Protein AF-A0A972SBQ4-F1 (afdb_monomer)

Sequence (505 aa):
QDQVALWAFDEEMRVVADFQTPGEVASRISGIQAQSNKGTCLYDALYKAAETLRGHTQAPRQAIFLFTDGMDERQQGGPCSTMTLDDVLSLAASPQKNIPVFAVTLGSRVDQAGLERLAQRTGGRVFQAKSPEDLASRFQDLIGALHAQWQLRFRAVTTFGPHTLLLRYRDATGDIQALKEFALPPLPYYPQVKGLPEDGKVTFPLEMEVELLGGSGVPDVGRVLLLSQGKVVAQADTPPYRLEWNPESPPDGPLDLEIRVEDAEGNVQGQTTFTVQTAQTEASENAGASGSTRRQGDNAASNPASRFSFRSGKWWGIGLGVLLLVLLIGGVVMWTRRQPTSSASSSLDMTMDVFGGSDATVDGFLAAGSLPQASLEVVRSDDPTYTGRTFTITKPRVTLGRKADNDFPFPGDRAVSRQHAEIVFENDTFYLQEQYSIKGGERIGPKYGTFLNGQRVHGRLPLSDGDTIQLGPRLLLRFHGPDRLASEDFTGLFSHDDATGDHTM

Radius of gyration: 38.1 Å; Cα contacts (8 Å, |Δi|>4): 818; chains: 1; bounding box: 153×70×97 Å

pLDDT: mean 73.77, std 22.87, range [23.23, 97.81]

Solvent-accessible surface area (backbone atoms only — not comparable to full-atom values): 31264 Å² total; per-residue (Å²): 132,76,69,39,63,40,73,49,72,32,75,56,73,43,82,75,35,68,78,34,47,59,74,69,44,56,74,51,56,83,72,67,72,87,70,83,94,56,26,30,17,50,37,41,43,50,34,52,50,44,53,52,52,66,72,47,71,88,54,94,75,61,70,46,81,46,77,46,56,58,36,55,26,30,78,90,58,58,71,44,34,90,48,44,72,67,57,35,42,60,60,22,46,26,93,92,54,63,37,21,32,32,34,41,37,40,55,80,58,47,55,59,69,62,48,41,53,49,7,46,61,23,68,30,46,67,37,79,15,79,45,80,84,41,40,67,57,43,51,49,53,52,53,52,56,69,73,66,70,82,87,84,81,83,85,87,88,73,74,47,44,82,42,74,48,76,49,77,48,75,56,100,90,45,79,47,76,48,61,46,77,49,69,42,71,55,39,55,30,43,60,39,83,38,77,70,54,93,86,36,56,52,64,81,66,40,61,36,38,47,48,76,42,81,36,46,75,50,77,68,74,35,33,39,34,36,24,47,90,88,38,80,65,28,60,25,62,54,86,82,28,50,33,61,40,70,67,98,69,74,74,74,44,80,44,61,35,35,43,40,31,21,27,81,88,64,50,80,45,25,59,42,74,52,72,38,34,33,68,81,80,80,78,84,86,76,88,83,87,84,83,86,83,89,85,91,86,87,89,85,88,84,86,84,88,78,89,90,84,88,81,90,85,86,90,88,86,88,89,78,72,75,71,63,58,58,60,63,61,63,67,69,76,78,76,82,86,85,88,85,92,85,91,79,88,82,83,83,80,76,86,77,81,92,76,89,80,84,91,78,94,72,89,87,78,82,77,82,67,83,73,71,73,30,33,37,34,26,75,32,47,75,31,75,88,48,43,77,40,71,47,75,56,86,56,59,63,41,35,32,15,21,33,80,90,28,79,48,53,40,67,62,31,78,64,35,28,57,61,25,31,34,42,38,56,54,94,96,38,44,26,43,30,71,32,65,47,79,58,96,88,42,82,44,60,32,88,60,40,45,24,50,74,85,40,73,66,72,65,73,43,78,62,46,48,71,39,39,40,28,45,23,94,61,34,30,31,33,35,42,41,69,71,68,76,72,78,70,84,87,82,79,87,83,87,84,85,80,88,81,88,80,89,84,135

Mean predicted aligned error: 21.73 Å

Structure (mmCIF, N/CA/C/O backbone):
data_AF-A0A972SBQ4-F1
#
_entry.id   AF-A0A972SBQ4-F1
#
loop_
_atom_site.group_PDB
_atom_site.id
_atom_site.type_symbol
_atom_site.label_atom_id
_atom_site.label_alt_id
_atom_site.label_comp_id
_atom_site.label_asym_id
_atom_site.label_entity_id
_atom_site.label_seq_id
_atom_site.pdbx_PDB_ins_code
_atom_site.Cartn_x
_atom_site.Cartn_y
_atom_site.Cartn_z
_atom_site.occupancy
_atom_site.B_iso_or_equiv
_atom_site.auth_seq_id
_atom_site.auth_comp_id
_atom_site.auth_asym_id
_atom_site.auth_atom_id
_atom_site.pdbx_PDB_model_num
ATOM 1 N N . GLN A 1 1 ? -9.605 -28.214 13.849 1.00 73.00 1 GLN A N 1
ATOM 2 C CA . GLN A 1 1 ? -10.483 -27.841 14.976 1.00 73.00 1 GLN A CA 1
ATOM 3 C C . GLN A 1 1 ? -9.967 -26.530 15.526 1.00 73.00 1 GLN A C 1
ATOM 5 O O . GLN A 1 1 ? -8.755 -26.336 15.495 1.00 73.00 1 GLN A O 1
ATOM 10 N N . ASP A 1 2 ? -10.859 -25.649 15.965 1.00 83.62 2 ASP A N 1
ATOM 11 C CA . ASP A 1 2 ? -10.461 -24.359 16.528 1.00 83.62 2 ASP A CA 1
ATOM 12 C C . ASP A 1 2 ? -9.770 -24.564 17.877 1.00 83.62 2 ASP A C 1
ATOM 14 O O . ASP A 1 2 ? -10.121 -25.471 18.636 1.00 83.62 2 ASP A O 1
ATOM 18 N N . GLN A 1 3 ? -8.775 -23.727 18.158 1.00 91.56 3 GLN A N 1
ATOM 19 C CA . GLN A 1 3 ? -8.059 -23.709 19.428 1.00 91.56 3 GLN A CA 1
ATOM 20 C C . GLN A 1 3 ? -8.169 -22.321 20.043 1.00 91.56 3 GLN A C 1
ATOM 22 O O . GLN A 1 3 ? -8.100 -21.316 19.334 1.00 91.56 3 GLN A O 1
ATOM 27 N N . VAL A 1 4 ? -8.315 -22.271 21.361 1.00 93.12 4 VAL A N 1
ATOM 28 C CA . VAL A 1 4 ? -8.443 -21.032 22.126 1.00 93.12 4 VAL A CA 1
ATOM 29 C C . VAL A 1 4 ? -7.422 -21.059 23.251 1.00 93.12 4 VAL A C 1
ATOM 31 O O . VAL A 1 4 ? -7.258 -22.079 23.911 1.00 93.12 4 VAL A O 1
ATOM 34 N N . ALA A 1 5 ? -6.748 -19.936 23.459 1.00 94.69 5 ALA A N 1
ATOM 35 C CA . ALA A 1 5 ? -5.996 -19.653 24.671 1.00 94.69 5 ALA A CA 1
ATOM 36 C C . ALA A 1 5 ? -6.711 -18.525 25.423 1.00 94.69 5 ALA A C 1
ATOM 38 O O . ALA A 1 5 ? -7.383 -17.689 24.813 1.00 94.69 5 ALA A O 1
ATOM 39 N N . LEU A 1 6 ? -6.593 -18.522 26.748 1.00 95.75 6 LEU A N 1
ATOM 40 C CA . LEU A 1 6 ? -7.251 -17.557 27.619 1.00 95.75 6 LEU A CA 1
ATOM 41 C C . LEU A 1 6 ? -6.224 -16.920 28.540 1.00 95.75 6 LEU A C 1
ATOM 43 O O . LEU A 1 6 ? -5.517 -17.605 29.284 1.00 95.75 6 LEU A O 1
ATOM 47 N N . TRP A 1 7 ? -6.197 -15.595 28.522 1.00 95.69 7 TRP A N 1
ATOM 48 C CA . TRP A 1 7 ? -5.326 -14.791 29.359 1.00 95.69 7 TRP A CA 1
ATOM 49 C C . TRP A 1 7 ? -6.155 -13.812 30.175 1.00 95.69 7 TRP A C 1
ATOM 51 O O . TRP A 1 7 ? -7.106 -13.220 29.672 1.00 95.69 7 TRP A O 1
ATOM 61 N N . ALA A 1 8 ? -5.773 -13.653 31.435 1.00 95.25 8 ALA A N 1
ATOM 62 C CA . ALA A 1 8 ? -6.257 -12.587 32.296 1.00 95.25 8 ALA A CA 1
ATOM 63 C C . ALA A 1 8 ? -5.121 -11.582 32.468 1.00 95.25 8 ALA A C 1
ATOM 65 O O . ALA A 1 8 ? -3.957 -11.983 32.546 1.00 95.25 8 ALA A O 1
ATOM 66 N N . PHE A 1 9 ? -5.438 -10.296 32.524 1.00 94.88 9 PHE A N 1
ATOM 67 C CA . PHE A 1 9 ? -4.423 -9.267 32.684 1.00 94.88 9 PHE A CA 1
ATOM 68 C C . PHE A 1 9 ? -4.865 -8.193 33.670 1.00 94.88 9 PHE A C 1
ATOM 70 O O . PHE A 1 9 ? -6.055 -7.951 33.861 1.00 94.88 9 PHE A O 1
ATOM 77 N N . ASP A 1 10 ? -3.865 -7.602 34.305 1.00 94.19 10 ASP A N 1
ATOM 78 C CA . ASP A 1 10 ? -3.951 -6.409 35.137 1.00 94.19 10 ASP A CA 1
ATOM 79 C C . ASP A 1 10 ? -2.705 -5.556 34.836 1.00 94.19 10 ASP A C 1
ATOM 81 O O . ASP A 1 10 ? -2.556 -5.100 33.706 1.00 94.19 10 ASP A O 1
ATOM 85 N N . GLU A 1 11 ? -1.766 -5.417 35.769 1.00 94.06 11 GLU A N 1
ATOM 86 C CA . GLU A 1 11 ? -0.414 -4.903 35.507 1.00 94.06 11 GLU A CA 1
ATOM 87 C C . GLU A 1 11 ? 0.473 -5.963 34.834 1.00 94.06 11 GLU A C 1
ATOM 89 O O . GLU A 1 11 ? 1.476 -5.636 34.205 1.00 94.06 11 GLU A O 1
ATOM 94 N N . GLU A 1 12 ? 0.093 -7.240 34.937 1.00 91.56 12 GLU A N 1
ATOM 95 C CA . GLU A 1 12 ? 0.766 -8.354 34.276 1.00 91.56 12 GLU A CA 1
ATOM 96 C C . GLU A 1 12 ? -0.233 -9.256 33.541 1.00 91.56 12 GLU A C 1
ATOM 98 O O . GLU A 1 12 ? -1.369 -9.457 33.973 1.00 91.56 12 GLU A O 1
ATOM 103 N N . MET A 1 13 ? 0.207 -9.865 32.437 1.00 93.88 13 MET A N 1
ATOM 104 C CA . MET A 1 13 ? -0.576 -10.856 31.693 1.00 93.88 13 MET A CA 1
ATOM 105 C C . MET A 1 13 ? -0.290 -12.273 32.203 1.00 93.88 13 MET A C 1
ATOM 107 O O . MET A 1 13 ? 0.842 -12.764 32.119 1.00 93.88 13 MET A O 1
ATOM 111 N N . ARG A 1 14 ? -1.339 -12.952 32.670 1.00 94.19 14 ARG A N 1
ATOM 112 C CA . ARG A 1 14 ? -1.314 -14.302 33.243 1.00 94.19 14 ARG A CA 1
ATOM 113 C C . ARG A 1 14 ? -2.057 -15.285 32.339 1.00 94.19 14 ARG A C 1
ATOM 115 O O . ARG A 1 14 ? -3.165 -15.018 31.878 1.00 94.19 14 ARG A O 1
ATOM 122 N N . VAL A 1 15 ? -1.456 -16.450 32.105 1.00 94.44 15 VAL A N 1
ATOM 123 C CA . VAL A 1 15 ? -2.077 -17.537 31.333 1.00 94.44 15 VAL A CA 1
ATOM 124 C C . VAL A 1 15 ? -3.097 -18.260 32.211 1.00 94.44 15 VAL A C 1
ATOM 126 O O . VAL A 1 15 ? -2.736 -18.839 33.232 1.00 94.44 15 VAL A O 1
ATOM 129 N N . VAL A 1 16 ? -4.369 -18.232 31.810 1.00 94.69 16 VAL A N 1
ATOM 130 C CA . VAL A 1 16 ? -5.457 -18.994 32.451 1.00 94.69 16 VAL A CA 1
ATOM 131 C C . VAL A 1 16 ? -5.595 -20.367 31.786 1.00 94.69 16 VAL A C 1
ATOM 133 O O . VAL A 1 16 ? -5.785 -21.386 32.459 1.00 94.69 16 VAL A O 1
ATOM 136 N N . ALA A 1 17 ? -5.469 -20.395 30.458 1.00 94.25 17 ALA A N 1
ATOM 137 C CA . ALA A 1 17 ? -5.439 -21.599 29.641 1.00 94.25 17 ALA A CA 1
ATOM 138 C C . ALA A 1 17 ? -4.532 -21.384 28.424 1.00 94.25 17 ALA A C 1
ATOM 140 O O . ALA A 1 17 ? -4.595 -20.331 27.790 1.00 94.25 17 ALA A O 1
ATOM 141 N N . ASP A 1 18 ? -3.714 -22.382 28.096 1.00 93.25 18 ASP A N 1
ATOM 142 C CA . ASP A 1 18 ? -2.986 -22.420 26.824 1.00 93.25 18 ASP A CA 1
ATOM 143 C C . ASP A 1 18 ? -3.919 -22.880 25.683 1.00 93.25 18 ASP A C 1
ATOM 145 O O . ASP A 1 18 ? -5.079 -23.209 25.941 1.00 93.25 18 ASP A O 1
ATOM 149 N N . PHE A 1 19 ? -3.434 -22.913 24.439 1.00 92.25 19 PHE A N 1
ATOM 150 C CA . PHE A 1 19 ? -4.210 -23.318 23.264 1.00 92.25 19 PHE A CA 1
ATOM 151 C C . PHE A 1 19 ? -4.805 -24.723 23.417 1.00 92.25 19 PHE A C 1
ATOM 153 O O . PHE A 1 19 ? -4.134 -25.741 23.242 1.00 92.25 19 PHE A O 1
ATOM 160 N N . GLN A 1 20 ? -6.101 -24.761 23.704 1.00 92.19 20 GLN A N 1
ATOM 161 C CA . GLN A 1 20 ? -6.895 -25.962 23.947 1.00 92.19 20 GLN A CA 1
ATOM 162 C C . GLN A 1 20 ? -8.213 -25.892 23.176 1.00 92.19 20 GLN A C 1
ATOM 164 O O . GLN A 1 20 ? -8.492 -24.918 22.470 1.00 92.19 20 GLN A O 1
ATOM 169 N N . THR A 1 21 ? -9.033 -26.938 23.271 1.00 90.94 21 THR A N 1
ATOM 170 C CA . THR A 1 21 ? -10.363 -26.902 22.657 1.00 90.94 21 THR A CA 1
ATOM 171 C C . THR A 1 21 ? -11.261 -25.883 23.381 1.00 90.94 21 THR A C 1
ATOM 173 O O . THR A 1 21 ? -11.129 -25.703 24.595 1.00 90.94 21 THR A O 1
ATOM 176 N N . PRO A 1 22 ? -12.216 -25.225 22.692 1.00 88.81 22 PRO A N 1
ATOM 177 C CA . PRO A 1 22 ? -13.088 -24.231 23.324 1.00 88.81 22 PRO A CA 1
ATOM 178 C C . PRO A 1 22 ? -13.823 -24.747 24.572 1.00 88.81 22 PRO A C 1
ATOM 180 O O . PRO A 1 22 ? -13.993 -24.003 25.534 1.00 88.81 22 PRO A O 1
ATOM 183 N N . GLY A 1 23 ? -14.216 -26.027 24.584 1.00 88.75 23 GLY A N 1
ATOM 184 C CA . GLY A 1 23 ? -14.892 -26.649 25.725 1.00 88.75 23 GLY A CA 1
ATOM 185 C C . GLY A 1 23 ? -14.022 -26.735 26.985 1.00 88.75 23 GLY A C 1
ATOM 186 O O . GLY A 1 23 ? -14.514 -26.473 28.079 1.00 88.75 23 GLY A O 1
ATOM 187 N N . GLU A 1 24 ? -12.729 -27.039 26.839 1.00 89.38 24 GLU A N 1
ATOM 188 C CA . GLU A 1 24 ? -11.772 -27.114 27.958 1.00 89.38 24 GLU A CA 1
ATOM 189 C C . GLU A 1 24 ? -11.434 -25.730 28.526 1.00 89.38 24 GLU A C 1
ATOM 191 O O . GLU A 1 24 ? -11.233 -25.565 29.733 1.00 89.38 24 GLU A O 1
ATOM 196 N N . VAL A 1 25 ? -11.389 -24.714 27.663 1.00 91.56 25 VAL A N 1
ATOM 197 C CA . VAL A 1 25 ? -11.141 -23.329 28.079 1.00 91.56 25 VAL A CA 1
ATOM 198 C C . VAL A 1 25 ? -12.366 -22.740 28.777 1.00 91.56 25 VAL A C 1
ATOM 200 O O . VAL A 1 25 ? -12.220 -22.058 29.792 1.00 91.56 25 VAL A O 1
ATOM 203 N N . ALA A 1 26 ? -13.576 -23.040 28.292 1.00 89.44 26 ALA A N 1
ATOM 204 C CA . ALA A 1 26 ? -14.822 -22.518 28.852 1.00 89.44 26 ALA A CA 1
ATOM 205 C C . ALA A 1 26 ? -14.983 -22.844 30.346 1.00 89.44 26 ALA A C 1
ATOM 207 O O . ALA A 1 26 ? -15.388 -21.978 31.122 1.00 89.44 26 ALA A O 1
ATOM 208 N N . SER A 1 27 ? -14.582 -24.044 30.785 1.00 87.75 27 SER A N 1
ATOM 209 C CA . SER A 1 27 ? -14.646 -24.428 32.203 1.00 87.75 27 SER A CA 1
ATOM 210 C C . SER A 1 27 ? -13.687 -23.648 33.111 1.00 87.75 27 SER A C 1
ATOM 212 O O . SER A 1 27 ? -13.804 -23.728 34.330 1.00 87.75 27 SER A O 1
ATOM 214 N N . ARG A 1 28 ? -12.724 -22.904 32.548 1.00 89.06 28 ARG A N 1
ATOM 215 C CA . ARG A 1 28 ? -11.745 -22.103 33.304 1.00 89.06 28 ARG A CA 1
ATOM 216 C C . ARG A 1 28 ? -12.163 -20.641 33.467 1.00 89.06 28 ARG A C 1
ATOM 218 O O . ARG A 1 28 ? -11.622 -19.963 34.337 1.00 89.06 28 ARG A O 1
ATOM 225 N N . ILE A 1 29 ? -13.140 -20.165 32.688 1.00 87.75 29 ILE A N 1
ATOM 226 C CA . ILE A 1 29 ? -13.602 -18.765 32.715 1.00 87.75 29 ILE A CA 1
ATOM 227 C C . ILE A 1 29 ? -14.158 -18.392 34.095 1.00 87.75 29 ILE A C 1
ATOM 229 O O . ILE A 1 29 ? -13.837 -17.329 34.619 1.00 87.75 29 ILE A O 1
ATOM 233 N N . SER A 1 30 ? -14.925 -19.283 34.731 1.00 84.62 30 SER A N 1
ATOM 234 C CA . SER A 1 30 ? -15.517 -19.042 36.057 1.00 84.62 30 SER A CA 1
ATOM 235 C C . SER A 1 30 ? -14.490 -18.875 37.183 1.00 84.62 30 SER A C 1
ATOM 237 O O . SER A 1 30 ? -14.847 -18.430 38.270 1.00 84.62 30 SER A O 1
ATOM 239 N N . GLY A 1 31 ? -13.228 -19.254 36.951 1.00 85.19 31 GLY A N 1
ATOM 240 C CA . GLY A 1 31 ? -12.131 -19.079 37.902 1.00 85.19 31 GLY A CA 1
ATOM 241 C C . GLY A 1 31 ? -11.431 -17.721 37.810 1.00 85.19 31 GLY A C 1
ATOM 242 O O . GLY A 1 31 ? -10.558 -17.443 38.631 1.00 85.19 31 GLY A O 1
ATOM 243 N N . ILE A 1 32 ? -11.773 -16.879 36.828 1.00 88.19 32 ILE A N 1
ATOM 244 C CA . ILE A 1 32 ? -11.158 -15.559 36.664 1.00 88.19 32 ILE A CA 1
ATOM 245 C C . ILE A 1 32 ? -11.732 -14.606 37.711 1.00 88.19 32 ILE A C 1
ATOM 247 O O . ILE A 1 32 ? -12.941 -14.410 37.803 1.00 88.19 32 ILE A O 1
ATOM 251 N N . GLN A 1 33 ? -10.844 -13.992 38.489 1.00 86.50 33 GLN A N 1
ATOM 252 C CA . GLN A 1 33 ? -11.197 -12.998 39.496 1.00 86.50 33 GLN A CA 1
ATOM 253 C C . GLN A 1 33 ? -10.442 -11.700 39.227 1.00 86.50 33 GLN A C 1
ATOM 255 O O . GLN A 1 33 ? -9.225 -11.711 39.014 1.00 86.50 33 GLN A O 1
ATOM 260 N N . ALA A 1 34 ? -11.174 -10.587 39.255 1.00 84.81 34 ALA A N 1
ATOM 261 C CA . ALA A 1 34 ? -10.586 -9.258 39.204 1.00 84.81 34 ALA A CA 1
ATOM 262 C C . ALA A 1 34 ? -9.782 -9.002 40.486 1.00 84.81 34 ALA A C 1
ATOM 264 O O . ALA A 1 34 ? -10.261 -9.262 41.592 1.00 84.81 34 ALA A O 1
ATOM 265 N N . GLN A 1 35 ? -8.562 -8.488 40.341 1.00 85.12 35 GLN A N 1
ATOM 266 C CA . GLN A 1 35 ? -7.766 -8.059 41.485 1.00 85.12 35 GLN A CA 1
ATOM 267 C C . GLN A 1 35 ? -8.092 -6.606 41.820 1.00 85.12 35 GLN A C 1
ATOM 269 O O . GLN A 1 35 ? -7.998 -5.723 40.969 1.00 85.12 35 GLN A O 1
ATOM 274 N N . SER A 1 36 ? -8.467 -6.344 43.071 1.00 82.69 36 SER A N 1
ATOM 275 C CA . SER A 1 36 ? -8.690 -4.977 43.538 1.00 82.69 36 SER A CA 1
ATOM 276 C C . SER A 1 36 ? -7.375 -4.193 43.586 1.00 82.69 36 SER A C 1
ATOM 278 O O . SER A 1 36 ? -6.333 -4.743 43.936 1.00 82.69 36 SER A O 1
ATOM 280 N N . ASN A 1 37 ? -7.443 -2.889 43.307 1.00 84.00 37 ASN A N 1
ATOM 281 C CA . ASN A 1 37 ? -6.316 -1.952 43.397 1.00 84.00 37 ASN A CA 1
ATOM 282 C C . ASN A 1 37 ? -5.127 -2.281 42.475 1.00 84.00 37 ASN A C 1
ATOM 284 O O . ASN A 1 37 ? -3.978 -2.028 42.838 1.00 84.00 37 ASN A O 1
ATOM 288 N N . LYS A 1 38 ? -5.394 -2.815 41.281 1.00 90.31 38 LYS A N 1
ATOM 289 C CA . LYS A 1 38 ? -4.396 -3.001 40.219 1.00 90.31 38 LYS A CA 1
ATOM 290 C C . LYS A 1 38 ? -4.661 -2.085 39.026 1.00 90.31 38 LYS A C 1
ATOM 292 O O . LYS A 1 38 ? -5.803 -1.675 38.816 1.00 90.31 38 LYS A O 1
ATOM 297 N N . GLY A 1 39 ? -3.595 -1.699 38.323 1.00 92.00 39 GLY A N 1
ATOM 298 C CA . GLY A 1 39 ? -3.677 -1.001 37.039 1.00 92.00 39 GLY A CA 1
ATOM 299 C C . GLY A 1 39 ? -4.082 -1.913 35.877 1.00 92.00 39 GLY A C 1
ATOM 300 O O . GLY A 1 39 ? -4.290 -3.113 36.053 1.00 92.00 39 GLY A O 1
ATOM 301 N N . THR A 1 40 ? -4.150 -1.320 34.689 1.00 94.12 40 THR A N 1
ATOM 302 C CA . THR A 1 40 ? -4.546 -1.969 33.437 1.00 94.12 40 THR A CA 1
ATOM 303 C C . THR A 1 40 ? -3.445 -1.760 32.400 1.00 94.12 40 THR A C 1
ATOM 305 O O . THR A 1 40 ? -3.393 -0.725 31.746 1.00 94.12 40 THR A O 1
ATOM 308 N N . CYS A 1 41 ? -2.549 -2.733 32.248 1.00 96.00 41 CYS A N 1
ATOM 309 C CA . CYS A 1 41 ? -1.473 -2.746 31.253 1.00 96.00 41 CYS A CA 1
ATOM 310 C C . CYS A 1 41 ? -1.990 -3.380 29.952 1.00 96.00 41 CYS A C 1
ATOM 312 O O . CYS A 1 41 ? -1.659 -4.508 29.578 1.00 96.00 41 CYS A O 1
ATOM 314 N N . LEU A 1 42 ? -2.882 -2.639 29.296 1.00 96.44 42 LEU A N 1
ATOM 315 C CA . LEU A 1 42 ? -3.645 -3.043 28.123 1.00 96.44 42 LEU A CA 1
ATOM 316 C C . LEU A 1 42 ? -2.749 -3.323 26.911 1.00 96.44 42 LEU A C 1
ATOM 318 O O . LEU A 1 42 ? -2.885 -4.366 26.266 1.00 96.44 42 LEU A O 1
ATOM 322 N N . TYR A 1 43 ? -1.842 -2.399 26.588 1.00 97.19 43 TYR A N 1
ATOM 323 C CA . TYR A 1 43 ? -0.990 -2.516 25.403 1.00 97.19 43 TYR A CA 1
ATOM 324 C C . TYR A 1 43 ? 0.095 -3.586 25.567 1.00 97.19 43 TYR A C 1
ATOM 326 O O . TYR A 1 43 ? 0.359 -4.314 24.610 1.00 97.19 43 TYR A O 1
ATOM 334 N N . ASP A 1 44 ? 0.640 -3.778 26.772 1.00 97.75 44 ASP A N 1
ATOM 335 C CA . ASP A 1 44 ? 1.561 -4.886 27.065 1.00 97.75 44 ASP A CA 1
ATOM 336 C C . ASP A 1 44 ? 0.867 -6.249 26.893 1.00 97.75 44 ASP A C 1
ATOM 338 O O . ASP A 1 44 ? 1.425 -7.166 26.280 1.00 97.75 44 ASP A O 1
ATOM 342 N N . ALA A 1 45 ? -0.378 -6.380 27.370 1.00 97.31 45 ALA A N 1
ATOM 343 C CA . ALA A 1 45 ? -1.169 -7.597 27.199 1.00 97.31 45 ALA A CA 1
ATOM 344 C C . ALA A 1 45 ? -1.482 -7.880 25.717 1.00 97.31 45 ALA A C 1
ATOM 346 O O . ALA A 1 45 ? -1.310 -9.008 25.246 1.00 97.31 45 ALA A O 1
ATOM 347 N N . LEU A 1 46 ? -1.890 -6.857 24.957 1.00 97.69 46 LEU A N 1
ATOM 348 C CA . LEU A 1 46 ? -2.151 -6.975 23.519 1.00 97.69 46 LEU A CA 1
ATOM 349 C C . LEU A 1 46 ? -0.892 -7.335 22.723 1.00 97.69 46 LEU A C 1
ATOM 351 O O . LEU A 1 46 ? -0.948 -8.214 21.860 1.00 97.69 46 LEU A O 1
ATOM 355 N N . TYR A 1 47 ? 0.240 -6.689 23.016 1.00 97.69 47 TYR A N 1
ATOM 356 C CA . TYR A 1 47 ? 1.513 -6.967 22.355 1.00 97.69 47 TYR A CA 1
ATOM 357 C C . TYR A 1 47 ? 1.924 -8.427 22.567 1.00 97.69 47 TYR A C 1
ATOM 359 O O . TYR A 1 47 ? 2.208 -9.147 21.609 1.00 97.69 47 TYR A O 1
ATOM 367 N N . LYS A 1 48 ? 1.870 -8.902 23.815 1.00 97.50 48 LYS A N 1
ATOM 368 C CA . LYS A 1 48 ? 2.241 -10.275 24.176 1.00 97.50 48 LYS A CA 1
ATOM 369 C C . LYS A 1 48 ? 1.282 -11.318 23.590 1.00 97.50 48 LYS A C 1
ATOM 371 O O . LYS A 1 48 ? 1.724 -12.384 23.154 1.00 97.50 48 LYS A O 1
ATOM 376 N N . ALA A 1 49 ? -0.015 -11.014 23.501 1.00 96.94 49 ALA A N 1
ATOM 377 C CA . ALA A 1 49 ? -0.984 -11.855 22.794 1.00 96.94 49 ALA A CA 1
ATOM 378 C C . ALA A 1 49 ? -0.660 -11.959 21.291 1.00 96.94 49 ALA A C 1
ATOM 380 O O . ALA A 1 49 ? -0.641 -13.059 20.731 1.00 96.94 49 ALA A O 1
ATOM 381 N N . ALA A 1 50 ? -0.355 -10.831 20.641 1.00 95.75 50 ALA A N 1
ATOM 382 C CA . ALA A 1 50 ? 0.017 -10.797 19.229 1.00 95.75 50 ALA A CA 1
ATOM 383 C C . ALA A 1 50 ? 1.338 -11.540 18.967 1.00 95.75 50 ALA A C 1
ATOM 385 O O . ALA A 1 50 ? 1.417 -12.327 18.023 1.00 95.75 50 ALA A O 1
ATOM 386 N N . GLU A 1 51 ? 2.345 -11.367 19.824 1.00 95.38 51 GLU A N 1
ATOM 387 C CA . GLU A 1 51 ? 3.615 -12.098 19.764 1.00 95.38 51 GLU A CA 1
ATOM 388 C C . GLU A 1 51 ? 3.397 -13.615 19.864 1.00 95.38 51 GLU A C 1
ATOM 390 O O . GLU A 1 51 ? 3.874 -14.377 19.016 1.00 95.38 51 GLU A O 1
ATOM 395 N N . THR A 1 52 ? 2.587 -14.047 20.836 1.00 94.69 52 THR A N 1
ATOM 396 C CA . THR A 1 52 ? 2.248 -15.462 21.046 1.00 94.69 52 THR A CA 1
ATOM 397 C C . THR A 1 52 ? 1.569 -16.063 19.810 1.00 94.69 52 THR A C 1
ATOM 399 O O . THR A 1 52 ? 1.962 -17.127 19.326 1.00 94.69 52 THR A O 1
ATOM 402 N N . LEU A 1 53 ? 0.587 -15.363 19.231 1.00 93.50 53 LEU A N 1
ATOM 403 C CA . LEU A 1 53 ? -0.096 -15.818 18.017 1.00 93.50 53 LEU A CA 1
ATOM 404 C C . LEU A 1 53 ? 0.837 -15.866 16.805 1.00 93.50 53 LEU A C 1
ATOM 406 O O . LEU A 1 53 ? 0.753 -16.801 16.001 1.00 93.50 53 LEU A O 1
ATOM 410 N N . ARG A 1 54 ? 1.766 -14.911 16.669 1.00 90.88 54 ARG A N 1
ATOM 411 C CA . ARG A 1 54 ? 2.771 -14.944 15.597 1.00 90.88 54 ARG A CA 1
ATOM 412 C C . ARG A 1 54 ? 3.626 -16.205 15.669 1.00 90.88 54 ARG A C 1
ATOM 414 O O . ARG A 1 54 ? 3.805 -16.825 14.618 1.00 90.88 54 ARG A O 1
ATOM 421 N N . GLY A 1 55 ? 4.044 -16.610 16.870 1.00 89.06 55 GLY A N 1
ATOM 422 C CA . GLY A 1 55 ? 4.764 -17.864 17.120 1.00 89.06 55 GLY A CA 1
ATOM 423 C C . GLY A 1 55 ? 3.950 -19.129 16.822 1.00 89.06 55 GLY A C 1
ATOM 424 O O . GLY A 1 55 ? 4.516 -20.147 16.426 1.00 89.06 55 GLY A O 1
ATOM 425 N N . HIS A 1 56 ? 2.620 -19.064 16.918 1.00 87.06 56 HIS A N 1
ATOM 426 C CA . HIS A 1 56 ? 1.730 -20.182 16.590 1.00 87.06 56 HIS A CA 1
ATOM 427 C C . HIS A 1 56 ? 1.512 -20.297 15.071 1.00 87.06 56 HIS A C 1
ATOM 429 O O . HIS A 1 56 ? 0.558 -19.763 14.507 1.00 87.06 56 HIS A O 1
ATOM 435 N N . THR A 1 57 ? 2.434 -20.941 14.356 1.00 80.88 57 THR A N 1
ATOM 436 C CA . THR A 1 57 ? 2.446 -20.992 12.876 1.00 80.88 57 THR A CA 1
ATOM 437 C C . THR A 1 57 ? 1.466 -21.996 12.264 1.00 80.88 57 THR A C 1
ATOM 439 O O . THR A 1 57 ? 1.161 -21.900 11.078 1.00 80.88 57 THR A O 1
ATOM 442 N N . GLN A 1 58 ? 0.939 -22.932 13.055 1.00 77.44 58 GLN A N 1
ATOM 443 C CA . GLN A 1 58 ? 0.067 -24.011 12.572 1.00 77.44 58 GLN A CA 1
ATOM 444 C C . GLN A 1 58 ? -1.390 -23.578 12.330 1.00 77.44 58 GLN A C 1
ATOM 446 O O . GLN A 1 58 ? -2.153 -24.314 11.705 1.00 77.44 58 GLN A O 1
ATOM 451 N N . ALA A 1 59 ? -1.781 -22.387 12.791 1.00 77.38 59 ALA A N 1
ATOM 452 C CA . ALA A 1 59 ? -3.122 -21.844 12.605 1.00 77.38 59 ALA A CA 1
ATOM 453 C C . ALA A 1 59 ? -3.121 -20.767 11.498 1.00 77.38 59 ALA A C 1
ATOM 455 O O . ALA A 1 59 ? -2.592 -19.676 11.717 1.00 77.38 59 ALA A O 1
ATOM 456 N N . PRO A 1 60 ? -3.729 -21.023 10.321 1.00 73.56 60 PRO A N 1
ATOM 457 C CA . PRO A 1 60 ? -3.740 -20.062 9.213 1.00 73.56 60 PRO A CA 1
ATOM 458 C C . PRO A 1 60 ? -4.647 -18.849 9.472 1.00 73.56 60 PRO A C 1
ATOM 460 O O . PRO A 1 60 ? -4.499 -17.818 8.821 1.00 73.56 60 PRO A O 1
ATOM 463 N N . ARG A 1 61 ? -5.603 -18.969 10.401 1.00 82.38 61 ARG A N 1
ATOM 464 C CA . ARG A 1 61 ? -6.536 -17.909 10.800 1.00 82.38 61 ARG A CA 1
ATOM 465 C C . ARG A 1 61 ? -6.417 -17.702 12.299 1.00 82.38 61 ARG A C 1
ATOM 467 O O . ARG A 1 61 ? -6.587 -18.644 13.065 1.00 82.38 61 ARG A O 1
ATOM 474 N N . GLN A 1 62 ? -6.112 -16.477 12.695 1.00 90.44 62 GLN A N 1
ATOM 475 C CA . GLN A 1 62 ? -5.870 -16.099 14.082 1.00 90.44 62 GLN A CA 1
ATOM 476 C C . GLN A 1 62 ? -6.533 -14.760 14.350 1.00 90.44 62 GLN A C 1
ATOM 478 O O . GLN A 1 62 ? -6.588 -13.929 13.449 1.00 90.44 62 GLN A O 1
ATOM 483 N N . ALA A 1 63 ? -7.023 -14.559 15.566 1.00 92.31 63 ALA A N 1
ATOM 484 C CA . ALA A 1 63 ? -7.625 -13.308 16.003 1.00 92.31 63 ALA A CA 1
ATOM 485 C C . ALA A 1 63 ? -7.423 -13.138 17.510 1.00 92.31 63 ALA A C 1
ATOM 487 O O . ALA A 1 63 ? -7.273 -14.124 18.235 1.00 92.31 63 ALA A O 1
ATOM 488 N N . ILE A 1 64 ? -7.440 -11.888 17.964 1.00 96.00 64 ILE A N 1
ATOM 489 C CA . ILE A 1 64 ? -7.453 -11.524 19.380 1.00 96.00 64 ILE A CA 1
ATOM 490 C C . ILE A 1 64 ? -8.850 -11.011 19.720 1.00 96.00 64 ILE A C 1
ATOM 492 O O . ILE A 1 64 ? -9.380 -10.153 19.016 1.00 96.00 64 ILE A O 1
ATOM 496 N N . PHE A 1 65 ? -9.415 -11.518 20.814 1.00 94.44 65 PHE A N 1
ATOM 497 C CA . PHE A 1 65 ? -10.644 -11.010 21.417 1.00 94.44 65 PHE A CA 1
ATOM 498 C C . PHE A 1 65 ? -10.294 -10.353 22.750 1.00 94.44 65 PHE A C 1
ATOM 500 O O . PHE A 1 65 ? -9.947 -11.035 23.712 1.00 94.44 65 PHE A O 1
ATOM 507 N N . LEU A 1 66 ? -10.333 -9.026 22.778 1.00 95.75 66 LEU A N 1
ATOM 508 C CA . LEU A 1 66 ? -10.045 -8.210 23.948 1.00 95.75 66 LEU A CA 1
ATOM 509 C C . LEU A 1 66 ? -11.346 -7.867 24.677 1.00 95.75 66 LEU A C 1
ATOM 511 O O . LEU A 1 66 ? -12.291 -7.380 24.064 1.00 95.75 66 LEU A O 1
ATOM 515 N N . PHE A 1 67 ? -11.354 -8.043 25.994 1.00 93.12 67 PHE A N 1
ATOM 516 C CA . PHE A 1 67 ? -12.416 -7.576 26.883 1.00 93.12 67 PHE A CA 1
ATOM 517 C C . PHE A 1 67 ? -11.800 -6.617 27.893 1.00 93.12 67 PHE A C 1
ATOM 519 O O . PHE A 1 67 ? -10.834 -6.982 28.563 1.00 93.12 67 PHE A O 1
ATOM 526 N N . THR A 1 68 ? -12.311 -5.390 27.976 1.00 93.31 68 THR A N 1
ATOM 527 C CA . THR A 1 68 ? -11.766 -4.380 28.891 1.00 93.31 68 THR A CA 1
ATOM 528 C C . THR A 1 68 ? -12.815 -3.352 29.306 1.00 93.31 68 THR A C 1
ATOM 530 O O . THR A 1 68 ? -13.719 -3.021 28.542 1.00 93.31 68 THR A O 1
ATOM 533 N N . ASP A 1 69 ? -12.697 -2.845 30.524 1.00 89.50 69 ASP A N 1
ATOM 534 C CA . ASP A 1 69 ? -13.507 -1.768 31.097 1.00 89.50 69 ASP A CA 1
ATOM 535 C C . ASP A 1 69 ? -12.688 -0.492 31.376 1.00 89.50 69 ASP A C 1
ATOM 537 O O . ASP A 1 69 ? -13.215 0.492 31.902 1.00 89.50 69 ASP A O 1
ATOM 541 N N . GLY A 1 70 ? -11.397 -0.501 31.028 1.00 86.62 70 GLY A N 1
ATOM 542 C CA . GLY A 1 70 ? -10.438 0.521 31.426 1.00 86.62 70 GLY A CA 1
ATOM 543 C C . GLY A 1 70 ? -9.478 0.935 30.315 1.00 86.62 70 GLY A C 1
ATOM 544 O O . GLY A 1 70 ? -9.234 0.210 29.353 1.00 86.62 70 GLY A O 1
ATOM 545 N N . MET A 1 71 ? -8.922 2.133 30.466 1.00 93.00 71 MET A N 1
ATOM 546 C CA . MET A 1 71 ? -7.805 2.628 29.666 1.00 93.00 71 MET A CA 1
ATOM 547 C C . MET A 1 71 ? -6.470 2.080 30.184 1.00 93.00 71 MET A C 1
ATOM 549 O O . MET A 1 71 ? -6.406 1.506 31.271 1.00 93.00 71 MET A O 1
ATOM 553 N N . ASP A 1 72 ? -5.405 2.265 29.405 1.00 94.12 72 ASP A N 1
ATOM 554 C CA . ASP A 1 72 ? -4.058 1.866 29.809 1.00 94.12 72 ASP A CA 1
ATOM 555 C C . ASP A 1 72 ? -3.514 2.776 30.925 1.00 94.12 72 ASP A C 1
ATOM 557 O O . ASP A 1 72 ? -2.868 3.789 30.660 1.00 94.12 72 ASP A O 1
ATOM 561 N N . GLU A 1 73 ? -3.817 2.458 32.185 1.00 94.38 73 GLU A N 1
ATOM 562 C CA . GLU A 1 73 ? -3.461 3.307 33.325 1.00 94.38 73 GLU A CA 1
ATOM 563 C C . GLU A 1 73 ? -3.106 2.531 34.597 1.00 94.38 73 GLU A C 1
ATOM 565 O O . GLU A 1 73 ? -3.607 1.437 34.863 1.00 94.38 73 GLU A O 1
ATOM 570 N N . ARG A 1 74 ? -2.240 3.118 35.428 1.00 93.00 74 ARG A N 1
ATOM 571 C CA . ARG A 1 74 ? -1.982 2.644 36.796 1.00 93.00 74 ARG A CA 1
ATOM 572 C C . ARG A 1 74 ? -3.016 3.217 37.758 1.00 93.00 74 ARG A C 1
ATOM 574 O O . ARG A 1 74 ? -3.530 4.310 37.555 1.00 93.00 74 ARG A O 1
ATOM 581 N N . GLN A 1 75 ? -3.206 2.557 38.900 1.00 86.88 75 GLN A N 1
ATOM 582 C CA . GLN A 1 75 ? -4.045 3.073 39.998 1.00 86.88 75 GLN A CA 1
ATOM 583 C C . GLN A 1 75 ? -3.625 4.464 40.495 1.00 86.88 75 GLN A C 1
ATOM 585 O O . GLN A 1 75 ? -4.458 5.253 40.924 1.00 86.88 75 GLN A O 1
ATOM 590 N N . GLN A 1 76 ? -2.326 4.768 40.440 1.00 85.69 76 GLN A N 1
ATOM 591 C CA . GLN A 1 76 ? -1.768 6.059 40.856 1.00 85.69 76 GLN A CA 1
ATOM 592 C C . GLN A 1 76 ? -1.784 7.112 39.730 1.00 85.69 76 GLN A C 1
ATOM 594 O O . GLN A 1 76 ? -1.270 8.214 39.919 1.00 85.69 76 GLN A O 1
ATOM 599 N N . GLY A 1 77 ? -2.366 6.782 38.573 1.00 85.25 77 GLY A N 1
ATOM 600 C CA . GLY A 1 77 ? -2.329 7.583 37.355 1.00 85.25 77 GLY A CA 1
ATOM 601 C C . GLY A 1 77 ? -1.096 7.316 36.484 1.00 85.25 77 GLY A C 1
ATOM 602 O O . GLY A 1 77 ? -0.106 6.721 36.918 1.00 85.25 77 GLY A O 1
ATOM 603 N N . GLY A 1 78 ? -1.169 7.776 35.234 1.00 87.88 78 GLY A N 1
ATOM 604 C CA . GLY A 1 78 ? -0.139 7.562 34.213 1.00 87.88 78 GLY A CA 1
ATOM 605 C C . GLY A 1 78 ? -0.234 6.196 33.520 1.00 87.88 78 GLY A C 1
ATOM 606 O O . GLY A 1 78 ? -0.962 5.320 33.993 1.00 87.88 78 GLY A O 1
ATOM 607 N N . PRO A 1 79 ? 0.492 6.011 32.400 1.00 91.81 79 PRO A N 1
ATOM 608 C CA . PRO A 1 79 ? 0.420 4.793 31.598 1.00 91.81 79 PRO A CA 1
ATOM 609 C C . PRO A 1 79 ? 0.899 3.571 32.387 1.00 91.81 79 PRO A C 1
ATOM 611 O O . PRO A 1 79 ? 1.880 3.629 33.144 1.00 91.81 79 PRO A O 1
ATOM 614 N N . CYS A 1 80 ? 0.189 2.457 32.226 1.00 95.44 80 CYS A N 1
ATOM 615 C CA . CYS A 1 80 ? 0.592 1.189 32.824 1.00 95.44 80 CYS A CA 1
ATOM 616 C C . CYS A 1 80 ? 1.637 0.509 31.945 1.00 95.44 80 CYS A C 1
ATOM 618 O O . CYS A 1 80 ? 2.713 0.167 32.444 1.00 95.44 80 CYS A O 1
ATOM 620 N N . SER A 1 81 ? 1.323 0.377 30.654 1.00 96.81 81 SER A N 1
ATOM 621 C CA . SER A 1 81 ? 2.109 -0.393 29.700 1.00 96.81 81 SER A CA 1
ATOM 622 C C . SER A 1 81 ? 3.441 0.263 29.366 1.00 96.81 81 SER A C 1
ATOM 624 O O . SER A 1 81 ? 3.588 1.488 29.353 1.00 96.81 81 SER A O 1
ATOM 626 N N . THR A 1 82 ? 4.416 -0.583 29.046 1.00 96.12 82 THR A N 1
ATOM 627 C CA . THR A 1 82 ? 5.671 -0.156 28.417 1.00 96.12 82 THR A CA 1
ATOM 628 C C . THR A 1 82 ? 5.498 -0.006 26.905 1.00 96.12 82 THR A C 1
ATOM 630 O O . THR A 1 82 ? 6.099 0.880 26.301 1.00 96.12 82 THR A O 1
ATOM 633 N N . MET A 1 83 ? 4.676 -0.866 26.303 1.00 96.69 83 MET A N 1
ATOM 634 C CA . MET A 1 83 ? 4.323 -0.844 24.888 1.00 96.69 83 MET A CA 1
ATOM 635 C C . MET A 1 83 ? 3.288 0.236 24.590 1.00 96.69 83 MET A C 1
ATOM 637 O O . MET A 1 83 ? 2.404 0.531 25.395 1.00 96.69 83 MET A O 1
ATOM 641 N N . THR A 1 84 ? 3.368 0.787 23.384 1.00 96.00 84 THR A N 1
ATOM 642 C CA . THR A 1 84 ? 2.410 1.764 22.865 1.00 96.00 84 THR A CA 1
ATOM 643 C C . THR A 1 84 ? 1.411 1.122 21.900 1.00 96.00 84 THR A C 1
ATOM 645 O O . THR A 1 84 ? 1.614 0.018 21.389 1.00 96.00 84 THR A O 1
ATOM 648 N N . LEU A 1 85 ? 0.339 1.852 21.580 1.00 94.62 85 LEU A N 1
ATOM 649 C CA . LEU A 1 85 ? -0.591 1.483 20.510 1.00 94.62 85 LEU A CA 1
ATOM 650 C C . LEU A 1 85 ? 0.132 1.215 19.176 1.00 94.62 85 LEU A C 1
ATOM 652 O O . LEU A 1 8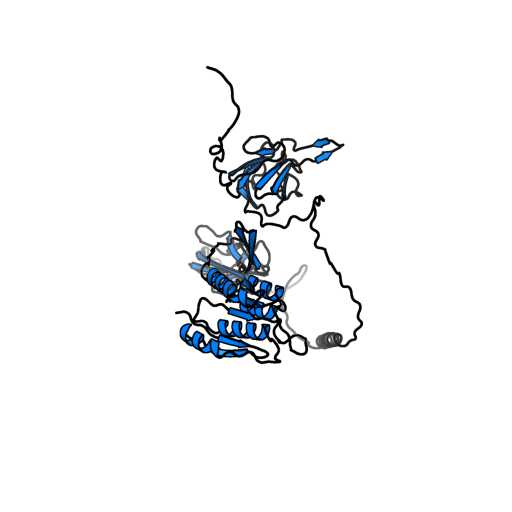5 ? -0.200 0.257 18.474 1.00 94.62 85 LEU A O 1
ATOM 656 N N . ASP A 1 86 ? 1.110 2.051 18.819 1.00 93.56 86 ASP A N 1
ATOM 657 C CA . ASP A 1 86 ? 1.841 1.909 17.558 1.00 93.56 86 ASP A CA 1
ATOM 658 C C . ASP A 1 86 ? 2.748 0.661 17.563 1.00 93.56 86 ASP A C 1
ATOM 660 O O . ASP A 1 86 ? 2.856 -0.006 16.530 1.00 93.56 86 ASP A O 1
ATOM 664 N N . ASP A 1 87 ? 3.301 0.265 18.716 1.00 95.88 87 ASP A N 1
ATOM 665 C CA . ASP A 1 87 ? 4.058 -0.990 18.857 1.00 95.88 87 ASP A CA 1
ATOM 666 C C . ASP A 1 87 ? 3.159 -2.207 18.608 1.00 95.88 87 ASP A C 1
ATOM 668 O O . ASP A 1 87 ? 3.492 -3.075 17.794 1.00 95.88 87 ASP A O 1
ATOM 672 N N . VAL A 1 88 ? 1.971 -2.240 19.227 1.00 96.94 88 VAL A N 1
ATOM 673 C CA . VAL A 1 88 ? 0.972 -3.300 19.001 1.00 96.94 88 VAL A CA 1
ATOM 674 C C . VAL A 1 88 ? 0.557 -3.347 17.530 1.00 96.94 88 VAL A C 1
ATOM 676 O O . VAL A 1 88 ? 0.499 -4.422 16.931 1.00 96.94 88 VAL A O 1
ATOM 679 N N . LEU A 1 89 ? 0.308 -2.188 16.918 1.00 91.62 89 LEU A N 1
ATOM 680 C CA . LEU A 1 89 ? -0.045 -2.074 15.505 1.00 91.62 89 LEU A CA 1
ATOM 681 C C . LEU A 1 89 ? 1.059 -2.592 14.578 1.00 91.62 89 LEU A C 1
ATOM 683 O O . LEU A 1 89 ? 0.756 -3.297 13.615 1.00 91.62 89 LEU A O 1
ATOM 687 N N . SER A 1 90 ? 2.323 -2.268 14.855 1.00 89.31 90 SER A N 1
ATOM 688 C CA . SER A 1 90 ? 3.464 -2.735 14.057 1.00 89.31 90 SER A CA 1
ATOM 689 C C . SER A 1 90 ? 3.565 -4.266 14.043 1.00 89.31 90 SER A C 1
ATOM 691 O O . SER A 1 90 ? 3.908 -4.872 13.021 1.00 89.31 90 SER A O 1
ATOM 693 N N . LEU A 1 91 ? 3.185 -4.900 15.158 1.00 92.38 91 LEU A N 1
ATOM 694 C CA . LEU A 1 91 ? 3.224 -6.343 15.324 1.00 92.38 91 LEU A CA 1
ATOM 695 C C . LEU A 1 91 ? 1.986 -7.036 14.740 1.00 92.38 91 LEU A C 1
ATOM 697 O O . LEU A 1 91 ? 2.132 -8.031 14.022 1.00 92.38 91 LEU A O 1
ATOM 701 N N . ALA A 1 92 ? 0.788 -6.525 15.036 1.00 92.69 92 ALA A N 1
ATOM 702 C CA . ALA A 1 92 ? -0.491 -7.148 14.695 1.00 92.69 92 ALA A CA 1
ATOM 703 C C . ALA A 1 92 ? -0.958 -6.854 13.258 1.00 92.69 92 ALA A C 1
ATOM 705 O O . ALA A 1 92 ? -1.569 -7.720 12.634 1.00 92.69 92 ALA A O 1
ATOM 706 N N . ALA A 1 93 ? -0.644 -5.680 12.696 1.00 88.19 93 ALA A N 1
ATOM 707 C CA . ALA A 1 93 ? -1.025 -5.282 11.333 1.00 88.19 93 ALA A CA 1
ATOM 708 C C . ALA A 1 93 ? 0.107 -5.495 10.303 1.00 88.19 93 ALA A C 1
ATOM 710 O O . ALA A 1 93 ? 0.177 -4.820 9.277 1.00 88.19 93 ALA A O 1
ATOM 711 N N . SER A 1 94 ? 1.032 -6.420 10.577 1.00 81.62 94 SER A N 1
ATOM 712 C CA . SER A 1 94 ? 2.194 -6.667 9.718 1.00 81.62 94 SER A CA 1
ATOM 713 C C . SER A 1 94 ? 1.799 -7.312 8.376 1.00 81.62 94 SER A C 1
ATOM 715 O O . SER A 1 94 ? 1.008 -8.262 8.373 1.00 81.62 94 SER A O 1
ATOM 717 N N . PRO A 1 95 ? 2.406 -6.908 7.237 1.00 69.50 95 PRO A N 1
ATOM 718 C CA . PRO A 1 95 ? 2.110 -7.492 5.922 1.00 69.50 95 PRO A CA 1
ATOM 719 C C . PRO A 1 95 ? 2.358 -9.003 5.832 1.00 69.50 95 PRO A C 1
ATOM 721 O O . PRO A 1 95 ? 1.692 -9.693 5.066 1.00 69.50 95 PRO A O 1
ATOM 724 N N . GLN A 1 96 ? 3.309 -9.526 6.614 1.00 72.56 96 GLN A N 1
ATOM 725 C CA . GLN A 1 96 ? 3.648 -10.953 6.618 1.00 72.56 96 GLN A CA 1
ATOM 726 C C . GLN A 1 96 ? 2.595 -11.806 7.335 1.00 72.56 96 GLN A C 1
ATOM 728 O O . GLN A 1 96 ? 2.350 -12.946 6.947 1.00 72.56 96 GLN A O 1
ATOM 733 N N . LYS A 1 97 ? 1.997 -11.272 8.406 1.00 80.44 97 LYS A N 1
ATOM 734 C CA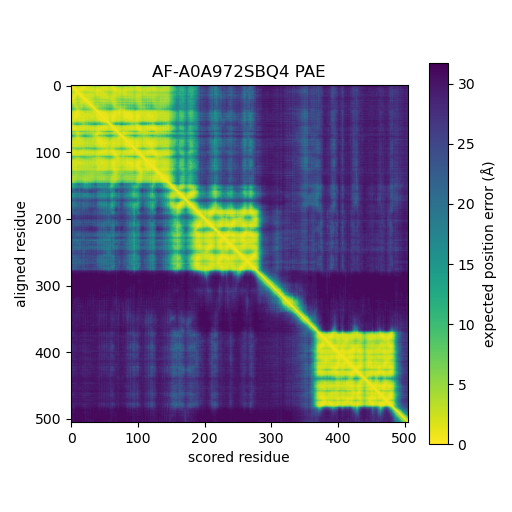 . LYS A 1 97 ? 1.022 -11.974 9.242 1.00 80.44 97 LYS A CA 1
ATOM 735 C C . LYS A 1 97 ? 0.150 -10.949 9.963 1.00 80.44 97 LYS A C 1
ATOM 737 O O . LYS A 1 97 ? 0.591 -10.319 10.919 1.00 80.44 97 LYS A O 1
ATOM 742 N N . ASN A 1 98 ? -1.081 -10.800 9.481 1.00 85.19 98 ASN A N 1
ATOM 743 C CA . ASN A 1 98 ? -2.069 -9.876 10.027 1.00 85.19 98 ASN A CA 1
ATOM 744 C C . ASN A 1 98 ? -2.975 -10.599 11.034 1.00 85.19 98 ASN A C 1
ATOM 746 O O . ASN A 1 98 ? -3.633 -11.572 10.661 1.00 85.19 98 ASN A O 1
ATOM 750 N N . ILE A 1 99 ? -3.036 -10.105 12.270 1.00 92.88 99 ILE A N 1
ATOM 751 C CA . ILE A 1 99 ? -3.846 -10.646 13.370 1.00 92.88 99 ILE A CA 1
ATOM 752 C C . ILE A 1 99 ? -4.934 -9.619 13.723 1.00 92.88 99 ILE A C 1
ATOM 754 O O . ILE A 1 99 ? -4.631 -8.632 14.393 1.00 92.88 99 ILE A O 1
ATOM 758 N N . PRO A 1 100 ? -6.191 -9.824 13.289 1.00 91.81 100 PRO A N 1
ATOM 759 C CA . PRO A 1 100 ? -7.315 -8.967 13.651 1.00 91.81 100 PRO A CA 1
ATOM 760 C C . PRO A 1 100 ? -7.543 -8.898 15.161 1.00 91.81 100 PRO A C 1
ATOM 762 O O . PRO A 1 100 ? -7.562 -9.931 15.836 1.00 91.81 100 PRO A O 1
ATOM 765 N N . VAL A 1 101 ? -7.771 -7.686 15.668 1.00 94.56 101 VAL A N 1
ATOM 766 C CA . VAL A 1 101 ? -8.131 -7.433 17.067 1.00 94.56 101 VAL A CA 1
ATOM 767 C C . VAL A 1 101 ? -9.592 -7.004 17.142 1.00 94.56 101 VAL A C 1
ATOM 769 O O . VAL A 1 101 ? -9.968 -5.944 16.643 1.00 94.56 101 VAL A O 1
ATOM 772 N N . PHE A 1 102 ? -10.418 -7.825 17.781 1.00 92.81 102 PHE A N 1
ATOM 773 C CA . PHE A 1 102 ? -11.790 -7.487 18.133 1.00 92.81 102 PHE A CA 1
ATOM 774 C C . PHE A 1 102 ? -11.846 -7.119 19.608 1.00 92.81 102 PHE A C 1
ATOM 776 O O . PHE A 1 102 ? -11.354 -7.877 20.440 1.00 92.81 102 PHE A O 1
ATOM 783 N N . ALA A 1 103 ? -12.443 -5.980 19.939 1.00 93.69 103 ALA A N 1
ATOM 784 C CA . ALA A 1 103 ? -12.541 -5.522 21.319 1.00 93.69 103 ALA A CA 1
ATOM 785 C C . ALA A 1 103 ? -14.002 -5.378 21.739 1.00 93.69 103 ALA A C 1
ATOM 787 O O . ALA A 1 103 ? -14.808 -4.823 20.997 1.00 93.69 103 ALA A O 1
ATOM 788 N N . VAL A 1 104 ? -14.331 -5.840 22.939 1.00 92.44 104 VAL A N 1
ATOM 789 C CA . VAL A 1 104 ? -15.586 -5.532 23.619 1.00 92.44 104 VAL A CA 1
ATOM 790 C C . VAL A 1 104 ? -15.248 -4.664 24.822 1.00 92.44 104 VAL A C 1
ATOM 792 O O . VAL A 1 104 ? -14.523 -5.095 25.723 1.00 92.44 104 VAL A O 1
ATOM 795 N N . THR A 1 105 ? -15.738 -3.428 24.810 1.00 93.62 105 THR A N 1
ATOM 796 C CA . THR A 1 105 ? -15.463 -2.439 25.856 1.00 93.62 105 THR A CA 1
ATOM 797 C C . THR A 1 105 ? -16.680 -2.252 26.753 1.00 93.62 105 THR A C 1
ATOM 799 O O . THR A 1 105 ? -17.811 -2.264 26.267 1.00 93.62 105 THR A O 1
ATOM 802 N N . LEU A 1 106 ? -16.467 -2.089 28.060 1.00 91.06 106 LEU A N 1
ATOM 803 C CA . LEU A 1 106 ? -17.531 -1.809 29.027 1.00 91.06 106 LEU A CA 1
ATOM 804 C C . LEU A 1 106 ? -17.350 -0.422 29.651 1.00 91.06 106 LEU A C 1
ATOM 806 O O . LEU A 1 106 ? -16.308 -0.113 30.220 1.00 91.06 106 LEU A O 1
ATOM 810 N N . GLY A 1 107 ? -18.399 0.398 29.599 1.00 85.56 107 GLY A N 1
ATOM 811 C CA . GLY A 1 107 ? -18.407 1.723 30.215 1.00 85.56 107 GLY A CA 1
ATOM 812 C C . GLY A 1 107 ? -17.680 2.792 29.392 1.00 85.56 107 GLY A C 1
ATOM 813 O O . GLY A 1 107 ? -17.433 2.641 28.194 1.00 85.56 107 GLY A O 1
ATOM 814 N N . SER A 1 108 ? -17.398 3.930 30.033 1.00 81.44 108 SER A N 1
ATOM 815 C CA . SER A 1 108 ? -16.897 5.143 29.368 1.00 81.44 108 SER A CA 1
ATOM 816 C C . SER A 1 108 ? -15.433 5.476 29.659 1.00 81.44 108 SER A C 1
ATOM 818 O O . SER A 1 108 ? -14.901 6.398 29.048 1.00 81.44 108 SER A O 1
ATOM 820 N N . ARG A 1 109 ? -14.766 4.766 30.579 1.00 85.88 109 ARG A N 1
ATOM 821 C CA . ARG A 1 109 ? -13.350 5.002 30.928 1.00 85.88 109 ARG A CA 1
ATOM 822 C C . ARG A 1 109 ? -12.393 4.159 30.081 1.00 85.88 109 ARG A C 1
ATOM 824 O O . ARG A 1 109 ? -11.454 3.576 30.608 1.00 85.88 109 ARG A O 1
ATOM 831 N N . VAL A 1 110 ? -12.628 4.112 28.775 1.00 89.06 110 VAL A N 1
ATOM 832 C CA . VAL A 1 110 ? -11.816 3.357 27.810 1.00 89.06 110 VAL A CA 1
ATOM 833 C C . VAL A 1 110 ? -11.234 4.291 26.755 1.00 89.06 110 VAL A C 1
ATOM 835 O O . VAL A 1 110 ? -11.867 5.277 26.374 1.00 89.06 110 VAL A O 1
ATOM 838 N N . ASP A 1 111 ? -10.043 3.966 26.252 1.00 89.44 111 ASP A N 1
ATOM 839 C CA . ASP A 1 111 ? -9.455 4.638 25.087 1.00 89.44 111 ASP A CA 1
ATOM 840 C C . ASP A 1 111 ? -10.141 4.150 23.801 1.00 89.44 111 ASP A C 1
ATOM 842 O O . ASP A 1 111 ? -9.627 3.314 23.054 1.00 89.44 111 ASP A O 1
ATOM 846 N N . GLN A 1 112 ? -11.365 4.635 23.582 1.00 88.50 112 GLN A N 1
ATOM 847 C CA . GLN A 1 112 ? -12.202 4.212 22.462 1.00 88.50 112 GLN A CA 1
ATOM 848 C C . GLN A 1 112 ? -11.531 4.515 21.116 1.00 88.50 112 GLN A C 1
ATOM 850 O O . GLN A 1 112 ? -11.494 3.651 20.244 1.00 88.50 112 GLN A O 1
ATOM 855 N N . ALA A 1 113 ? -10.951 5.708 20.960 1.00 88.69 113 ALA A N 1
ATOM 856 C CA . ALA A 1 113 ? -10.304 6.119 19.717 1.00 88.69 113 ALA A CA 1
ATOM 857 C C . ALA A 1 113 ? -9.056 5.272 19.409 1.00 88.69 113 ALA A C 1
ATOM 859 O O . ALA A 1 113 ? -8.863 4.842 18.267 1.00 88.69 113 ALA A O 1
ATOM 860 N N . GLY A 1 114 ? -8.224 4.986 20.418 1.00 91.94 114 GLY A N 1
ATOM 861 C CA . GLY A 1 114 ? -7.059 4.115 20.267 1.00 91.94 114 GLY A CA 1
ATOM 862 C C . GLY A 1 114 ? -7.442 2.686 19.881 1.00 91.94 114 GLY A C 1
ATOM 863 O O . GLY A 1 114 ? -6.875 2.122 18.939 1.00 91.94 114 GLY A O 1
ATOM 864 N N . LEU A 1 115 ? -8.458 2.119 20.540 1.00 93.25 115 LEU A N 1
ATOM 865 C CA . LEU A 1 115 ? -8.964 0.777 20.240 1.00 93.25 115 LEU A CA 1
ATOM 866 C C . LEU A 1 115 ? -9.651 0.693 18.871 1.00 93.25 115 LEU A C 1
ATOM 868 O O . LEU A 1 115 ? -9.471 -0.300 18.165 1.00 93.25 115 LEU A O 1
ATOM 872 N N . GLU A 1 116 ? -10.387 1.724 18.455 1.00 89.50 116 GLU A N 1
ATOM 873 C CA . GLU A 1 116 ? -10.971 1.803 17.112 1.00 89.50 116 GLU A CA 1
ATOM 874 C C . GLU A 1 116 ? -9.886 1.843 16.038 1.00 89.50 116 GLU A C 1
ATOM 876 O O . GLU A 1 116 ? -9.951 1.073 15.076 1.00 89.50 116 GLU A O 1
ATOM 881 N N . ARG A 1 117 ? -8.838 2.656 16.230 1.00 88.31 117 ARG A N 1
ATOM 882 C CA . ARG A 1 117 ? -7.676 2.693 15.332 1.00 88.31 117 ARG A CA 1
ATOM 883 C C . ARG A 1 117 ? -6.977 1.331 15.260 1.00 88.31 117 ARG A C 1
ATOM 885 O O . ARG A 1 117 ? -6.642 0.883 14.161 1.00 88.31 117 ARG A O 1
ATOM 892 N N . LEU A 1 118 ? -6.776 0.657 16.397 1.00 90.19 118 LEU A N 1
ATOM 893 C CA . LEU A 1 118 ? -6.188 -0.688 16.456 1.00 90.19 118 LEU A CA 1
ATOM 894 C C . LEU A 1 118 ? -7.022 -1.710 15.678 1.00 90.19 118 LEU A C 1
ATOM 896 O O . LEU A 1 118 ? -6.507 -2.428 14.815 1.00 90.19 118 LEU A O 1
ATOM 900 N N . ALA A 1 119 ? -8.316 -1.771 15.983 1.00 88.81 119 ALA A N 1
ATOM 901 C CA . ALA A 1 119 ? -9.242 -2.715 15.385 1.00 88.81 119 ALA A CA 1
ATOM 902 C C . ALA A 1 119 ? -9.337 -2.502 13.867 1.00 88.81 119 ALA A C 1
ATOM 904 O O . ALA A 1 119 ? -9.119 -3.441 13.104 1.00 88.81 119 ALA A O 1
ATOM 905 N N . GLN A 1 120 ? -9.541 -1.264 13.408 1.00 83.00 120 GLN A N 1
ATOM 906 C CA . GLN A 1 120 ? -9.658 -0.949 11.980 1.00 83.00 120 GLN A CA 1
ATOM 907 C C . GLN A 1 120 ? -8.398 -1.328 11.193 1.00 83.00 120 GLN A C 1
ATOM 909 O O . GLN A 1 120 ? -8.499 -1.980 10.154 1.00 83.00 120 GLN A O 1
ATOM 914 N N . ARG A 1 121 ? -7.204 -0.983 11.695 1.00 81.56 121 ARG A N 1
ATOM 915 C CA . ARG A 1 121 ? -5.944 -1.280 10.990 1.00 81.56 121 ARG A CA 1
ATOM 916 C C . ARG A 1 121 ? -5.590 -2.766 10.966 1.00 81.56 121 ARG A C 1
ATOM 918 O O . ARG A 1 121 ? -4.926 -3.212 10.035 1.00 81.56 121 ARG A O 1
ATOM 925 N N . THR A 1 122 ? -6.025 -3.533 11.963 1.00 87.94 122 THR A N 1
ATOM 926 C CA . THR A 1 122 ? -5.805 -4.990 12.015 1.00 87.94 122 THR A CA 1
ATOM 927 C C . THR A 1 122 ? -6.910 -5.787 11.310 1.00 87.94 122 THR A C 1
ATOM 929 O O . THR A 1 122 ? -6.746 -6.982 11.054 1.00 87.94 122 THR A O 1
ATOM 932 N N . GLY A 1 123 ? -8.021 -5.142 10.937 1.00 80.38 123 GLY A N 1
ATOM 933 C CA . GLY A 1 123 ? -9.183 -5.771 10.301 1.00 80.38 123 GLY A CA 1
ATOM 934 C C . GLY A 1 123 ? -10.201 -6.367 11.281 1.00 80.38 123 GLY A C 1
ATOM 935 O O . GLY A 1 123 ? -10.985 -7.229 10.886 1.00 80.38 123 GLY A O 1
ATOM 936 N N . GLY A 1 124 ? -10.168 -5.955 12.549 1.00 85.88 124 GLY A N 1
ATOM 937 C CA . GLY A 1 124 ? -11.185 -6.254 13.556 1.00 85.88 124 GLY A CA 1
ATOM 938 C C . GLY A 1 124 ? -12.164 -5.094 13.784 1.00 85.88 124 GLY A C 1
ATOM 939 O O . GLY A 1 124 ? -12.267 -4.175 12.971 1.00 85.88 124 GLY A O 1
ATOM 940 N N . ARG A 1 125 ? -12.928 -5.148 14.884 1.00 86.62 125 ARG A N 1
ATOM 941 C CA . ARG A 1 125 ? -13.946 -4.140 15.254 1.00 86.62 125 ARG A CA 1
ATOM 942 C C . ARG A 1 125 ? -14.039 -3.959 16.771 1.00 86.62 125 ARG A C 1
ATOM 944 O O . ARG A 1 125 ? -13.741 -4.890 17.518 1.00 86.62 125 ARG A O 1
ATOM 951 N N . VAL A 1 126 ? -14.497 -2.786 17.207 1.00 89.62 126 VAL A N 1
ATOM 952 C CA . VAL A 1 126 ? -14.822 -2.499 18.613 1.00 89.62 126 VAL A CA 1
ATOM 953 C C . VAL A 1 126 ? -16.337 -2.559 18.813 1.00 89.62 126 VAL A C 1
ATOM 955 O O . VAL A 1 126 ? -17.089 -2.011 18.008 1.00 89.62 126 VAL A O 1
ATOM 958 N N . PHE A 1 127 ? -16.778 -3.208 19.888 1.00 89.31 127 PHE A N 1
ATOM 959 C CA . PHE A 1 127 ? -18.172 -3.312 20.308 1.00 89.31 127 PHE A CA 1
ATOM 960 C C . PHE A 1 127 ? -18.311 -2.728 21.713 1.00 89.31 127 PHE A C 1
ATOM 962 O O . PHE A 1 127 ? -17.873 -3.331 22.691 1.00 89.31 127 PHE A O 1
ATOM 969 N N . GLN A 1 128 ? -18.917 -1.550 21.821 1.00 89.31 128 GLN A N 1
ATOM 970 C CA . GLN A 1 128 ? -19.058 -0.866 23.103 1.00 89.31 128 GLN A CA 1
ATOM 971 C C . GLN A 1 128 ? -20.371 -1.246 23.799 1.00 89.31 128 GLN A C 1
ATOM 973 O O . GLN A 1 128 ? -21.458 -1.097 23.236 1.00 89.31 128 GLN A O 1
ATOM 978 N N . ALA A 1 129 ? -20.270 -1.705 25.044 1.00 89.19 129 ALA A N 1
ATOM 979 C CA . ALA A 1 129 ? -21.382 -1.886 25.968 1.00 89.19 129 ALA A CA 1
ATOM 980 C C . ALA A 1 129 ? -21.456 -0.682 26.917 1.00 89.19 129 ALA A C 1
ATOM 982 O O . ALA A 1 129 ? -20.475 -0.344 27.586 1.00 89.19 129 ALA A O 1
ATOM 983 N N . LYS A 1 130 ? -22.619 -0.023 26.993 1.00 86.19 130 LYS A N 1
ATOM 984 C CA . LYS A 1 130 ? -22.801 1.124 27.898 1.00 86.19 130 LYS A CA 1
ATOM 985 C C . LYS A 1 130 ? -23.015 0.667 29.338 1.00 86.19 130 LYS A C 1
ATOM 987 O O . LYS A 1 130 ? -22.606 1.369 30.259 1.00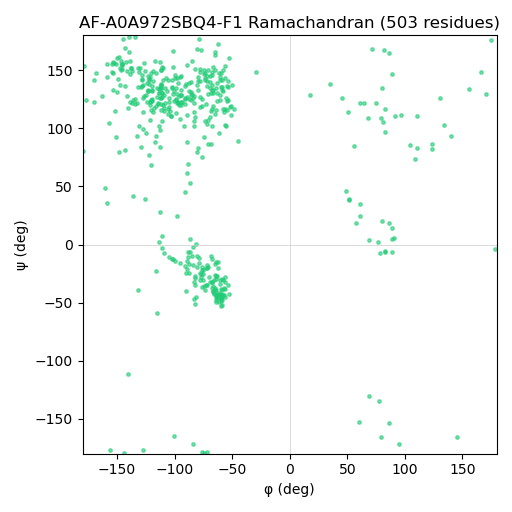 86.19 130 LYS A O 1
ATOM 992 N N . SER A 1 131 ? -23.615 -0.507 29.520 1.00 86.38 131 SER A N 1
ATOM 993 C CA . SER A 1 131 ? -23.830 -1.135 30.820 1.00 86.38 131 SER A CA 1
ATOM 994 C C . SER A 1 131 ? -23.578 -2.651 30.772 1.00 86.38 131 SER A C 1
ATOM 996 O O . SER A 1 131 ? -23.497 -3.231 29.684 1.00 86.38 131 SER A O 1
ATOM 998 N N . PRO A 1 132 ? -23.439 -3.322 31.932 1.00 87.75 132 PRO A N 1
ATOM 999 C CA . PRO A 1 132 ? -23.266 -4.774 31.988 1.00 87.75 132 PRO A CA 1
ATOM 1000 C C . PRO A 1 132 ? -24.406 -5.555 31.321 1.00 87.75 132 PRO A C 1
ATOM 1002 O O . PRO A 1 132 ? -24.173 -6.622 30.757 1.00 87.75 132 PRO A O 1
ATOM 1005 N N . GLU A 1 133 ? -25.628 -5.021 31.341 1.00 89.50 133 GLU A N 1
ATOM 1006 C CA . GLU A 1 133 ? -26.803 -5.637 30.717 1.00 89.50 133 GLU A CA 1
ATOM 1007 C C . GLU A 1 133 ? -26.692 -5.667 29.182 1.00 89.50 133 GLU A C 1
ATOM 1009 O O . GLU A 1 133 ? -27.143 -6.622 28.549 1.00 89.50 133 GLU A O 1
ATOM 1014 N N . ASP A 1 134 ? -26.025 -4.674 28.580 1.00 85.94 134 ASP A N 1
ATOM 1015 C CA . ASP A 1 134 ? -25.793 -4.609 27.132 1.00 85.94 134 ASP A CA 1
ATOM 1016 C C . ASP A 1 134 ? -24.754 -5.631 26.654 1.00 85.94 134 ASP A C 1
ATOM 1018 O O . ASP A 1 134 ? -24.709 -5.960 25.464 1.00 85.94 134 ASP A O 1
ATOM 1022 N N . LEU A 1 135 ? -23.904 -6.137 27.554 1.00 86.12 135 LEU A N 1
ATOM 1023 C CA . LEU A 1 135 ? -22.727 -6.931 27.207 1.00 86.12 135 LEU A CA 1
ATOM 1024 C C . LEU A 1 135 ? -23.099 -8.175 26.391 1.00 86.12 135 LEU A C 1
ATOM 1026 O O . LEU A 1 135 ? -22.474 -8.456 25.369 1.00 86.12 135 LEU A O 1
ATOM 1030 N N . ALA A 1 136 ? -24.166 -8.873 26.788 1.00 83.88 136 ALA A N 1
ATOM 1031 C CA . ALA A 1 136 ? -24.647 -10.061 26.087 1.00 83.88 136 ALA A CA 1
ATOM 1032 C C . ALA A 1 136 ? -25.008 -9.769 24.620 1.00 83.88 136 ALA A C 1
ATOM 1034 O O . ALA A 1 136 ? -24.682 -10.565 23.741 1.00 83.88 136 ALA A O 1
ATOM 1035 N N . SER A 1 137 ? -25.621 -8.612 24.338 1.00 84.50 137 SER A N 1
ATOM 1036 C CA . SER A 1 137 ? -25.941 -8.201 22.964 1.00 84.50 137 SER A CA 1
ATOM 1037 C C . SER A 1 137 ? -24.679 -7.919 22.142 1.00 84.50 137 SER A C 1
ATOM 1039 O O . SER A 1 137 ? -24.576 -8.370 21.004 1.00 84.50 137 SER A O 1
ATOM 1041 N N . ARG A 1 138 ? -23.658 -7.290 22.741 1.00 87.62 138 ARG A N 1
ATOM 1042 C CA . ARG A 1 138 ? -22.379 -7.001 22.066 1.00 87.62 138 ARG A CA 1
ATOM 1043 C C . ARG A 1 138 ? -21.581 -8.259 21.748 1.00 87.62 138 ARG A C 1
ATOM 1045 O O . ARG A 1 138 ? -20.929 -8.322 20.709 1.00 87.62 138 ARG A O 1
ATOM 1052 N N . PHE A 1 139 ? -21.681 -9.288 22.587 1.00 82.81 139 PHE A N 1
ATOM 1053 C CA . PHE A 1 139 ? -21.147 -10.611 22.266 1.00 82.81 139 PHE A CA 1
ATOM 1054 C C . PHE A 1 139 ? -21.845 -11.247 21.058 1.00 82.81 139 PHE A C 1
ATOM 1056 O O . PHE A 1 139 ? -21.176 -11.865 20.232 1.00 82.81 139 PHE A O 1
ATOM 1063 N N . GLN A 1 140 ? -23.166 -11.094 20.926 1.00 82.19 140 GLN A N 1
ATOM 1064 C CA . GLN A 1 140 ? -23.883 -11.601 19.751 1.00 82.19 140 GLN A CA 1
ATOM 1065 C C . GLN A 1 140 ? -23.480 -10.850 18.479 1.00 82.19 140 GLN A C 1
ATOM 1067 O O . GLN A 1 140 ? -23.239 -11.489 17.456 1.00 82.19 140 GLN A O 1
ATOM 1072 N N . ASP A 1 141 ? -23.310 -9.527 18.552 1.00 80.38 141 ASP A N 1
ATOM 1073 C CA . ASP A 1 141 ? -22.810 -8.722 17.430 1.00 80.38 141 ASP A CA 1
ATOM 1074 C C . ASP A 1 141 ? -21.407 -9.175 16.989 1.00 80.38 141 ASP A C 1
ATOM 1076 O O . ASP A 1 141 ? -21.139 -9.320 15.792 1.00 80.38 141 ASP A O 1
ATOM 1080 N N . LEU A 1 142 ? -20.518 -9.447 17.954 1.00 84.00 142 LEU A N 1
ATOM 1081 C CA . LEU A 1 142 ? -19.181 -9.992 17.712 1.00 84.00 142 LEU A CA 1
ATOM 1082 C C . LEU A 1 142 ? -19.254 -11.339 16.982 1.00 84.00 142 LEU A C 1
ATOM 1084 O O . LEU A 1 142 ? -18.610 -11.511 15.949 1.00 84.00 142 LEU A O 1
ATOM 1088 N N . ILE A 1 143 ? -20.044 -12.285 17.498 1.00 80.69 143 ILE A N 1
ATOM 1089 C CA . ILE A 1 143 ? -20.213 -13.613 16.891 1.00 80.69 143 ILE A CA 1
ATOM 1090 C C . I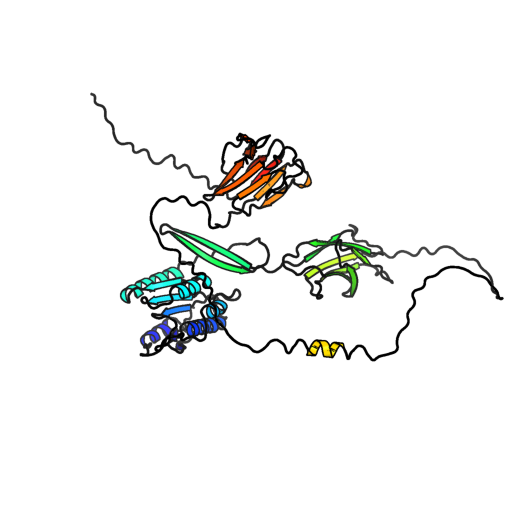LE A 1 143 ? -20.777 -13.481 15.471 1.00 80.69 143 ILE A C 1
ATOM 1092 O O . ILE A 1 143 ? -20.236 -14.072 14.535 1.00 80.69 143 ILE A O 1
ATOM 1096 N N . GLY A 1 144 ? -21.807 -12.652 15.278 1.00 75.31 144 GLY A N 1
ATOM 1097 C CA . GLY A 1 144 ? -22.379 -12.368 13.963 1.00 75.31 144 GLY A CA 1
ATOM 1098 C C . GLY A 1 144 ? -21.339 -11.826 12.979 1.00 75.31 144 GLY A C 1
ATOM 1099 O O . GLY A 1 144 ? -21.244 -12.308 11.849 1.00 75.31 144 GLY A O 1
ATOM 1100 N N . ALA A 1 145 ? -20.488 -10.898 13.424 1.00 71.56 145 ALA A N 1
ATOM 1101 C CA . ALA A 1 145 ? -19.405 -10.350 12.610 1.00 71.56 145 ALA A CA 1
ATOM 1102 C C . ALA A 1 145 ? -18.343 -11.398 12.220 1.00 71.56 145 ALA A C 1
ATOM 1104 O O . ALA A 1 145 ? -17.741 -11.289 11.152 1.00 71.56 145 ALA A O 1
ATOM 1105 N N . LEU A 1 146 ? -18.117 -12.429 13.043 1.00 73.25 146 LEU A N 1
ATOM 1106 C CA . LEU A 1 146 ? -17.191 -13.523 12.723 1.00 73.25 146 LEU A CA 1
ATOM 1107 C C . LEU A 1 146 ? -17.756 -14.505 11.691 1.00 73.25 146 LEU A C 1
ATOM 1109 O O . LEU A 1 146 ? -16.985 -15.082 10.921 1.00 73.25 146 LEU A O 1
ATOM 1113 N N . HIS A 1 147 ? -19.078 -14.688 11.654 1.00 71.50 147 HIS A N 1
ATOM 1114 C CA . HIS A 1 147 ? -19.748 -15.532 10.661 1.00 71.50 147 HIS A CA 1
ATOM 1115 C C . HIS A 1 147 ? -19.985 -14.808 9.327 1.00 71.50 147 HIS A C 1
ATOM 1117 O O . HIS A 1 147 ? -19.971 -15.445 8.274 1.00 71.50 147 HIS A O 1
ATOM 1123 N N . ALA A 1 148 ? -20.147 -13.484 9.347 1.00 63.38 148 ALA A N 1
ATOM 1124 C CA . ALA A 1 148 ? -20.364 -12.654 8.165 1.00 63.38 148 ALA A CA 1
ATOM 1125 C C . ALA A 1 148 ? -19.041 -12.168 7.546 1.00 63.38 148 ALA A C 1
ATOM 1127 O O . ALA A 1 148 ? -18.767 -10.970 7.474 1.00 63.38 148 ALA A O 1
ATOM 1128 N N . GLN A 1 149 ? -18.194 -13.098 7.100 1.00 61.56 149 GLN A N 1
ATOM 1129 C CA . GLN A 1 149 ? -16.944 -12.736 6.431 1.00 61.56 149 GLN A CA 1
ATOM 1130 C C . GLN A 1 149 ? -17.069 -12.758 4.912 1.00 61.56 149 GLN A C 1
ATOM 1132 O O . GLN A 1 149 ? -17.319 -13.794 4.299 1.00 61.56 149 GLN A O 1
ATOM 1137 N N . TRP A 1 150 ? -16.789 -11.610 4.303 1.00 64.44 150 TRP A N 1
ATOM 1138 C CA . TRP A 1 150 ? -16.653 -11.465 2.861 1.00 64.44 150 TRP A CA 1
ATOM 1139 C C . TRP A 1 150 ? -15.175 -11.584 2.490 1.00 64.44 150 TRP A C 1
ATOM 1141 O O . TRP A 1 150 ? -14.346 -10.799 2.953 1.00 64.44 150 TRP A O 1
ATOM 1151 N N . GLN A 1 151 ? -14.822 -12.562 1.652 1.00 62.06 151 GLN A N 1
ATOM 1152 C CA . GLN A 1 151 ? -13.484 -12.632 1.068 1.00 62.06 151 GLN A CA 1
ATOM 1153 C C . GLN A 1 151 ? -13.479 -11.908 -0.277 1.00 62.06 151 GLN A C 1
ATOM 1155 O O . GLN A 1 151 ? -13.902 -12.451 -1.295 1.00 62.06 151 GLN A O 1
ATOM 1160 N N . LEU A 1 152 ? -12.951 -10.690 -0.281 1.00 65.06 152 LEU A N 1
ATOM 1161 C CA . LEU A 1 152 ? -12.746 -9.908 -1.495 1.00 65.06 152 LEU A CA 1
ATOM 1162 C C . LEU A 1 152 ? -11.345 -10.196 -2.043 1.00 65.06 152 LEU A C 1
ATOM 1164 O O . LEU A 1 152 ? -10.347 -10.062 -1.334 1.00 65.06 152 LEU A O 1
ATOM 1168 N N . ARG A 1 153 ? -11.262 -10.612 -3.309 1.00 62.47 153 ARG A N 1
ATOM 1169 C CA . ARG A 1 153 ? -10.001 -10.724 -4.052 1.00 62.47 153 ARG A CA 1
ATOM 1170 C C . ARG A 1 153 ? -10.023 -9.707 -5.176 1.00 62.47 153 ARG A C 1
ATOM 1172 O O . ARG A 1 153 ? -10.977 -9.666 -5.943 1.00 62.47 153 ARG A O 1
ATOM 1179 N N . PHE A 1 154 ? -8.955 -8.932 -5.295 1.00 65.38 154 PHE A N 1
ATOM 1180 C CA . PHE A 1 154 ? -8.770 -7.995 -6.394 1.00 65.38 154 PHE A CA 1
ATOM 1181 C C . PHE A 1 154 ? -7.365 -8.169 -6.972 1.00 65.38 154 PHE A C 1
ATOM 1183 O O . PHE A 1 154 ? -6.443 -8.599 -6.277 1.00 65.38 154 PHE A O 1
ATOM 1190 N N . ARG A 1 155 ? -7.208 -7.869 -8.262 1.00 64.81 155 ARG A N 1
ATOM 1191 C CA . ARG A 1 155 ? -5.905 -7.809 -8.927 1.00 64.81 155 ARG A CA 1
ATOM 1192 C C . ARG A 1 155 ? -5.554 -6.339 -9.113 1.00 64.81 155 ARG A C 1
ATOM 1194 O O . ARG A 1 155 ? -6.241 -5.645 -9.853 1.00 64.81 155 ARG A O 1
ATOM 1201 N N . ALA A 1 156 ? -4.500 -5.879 -8.450 1.00 57.91 156 ALA A N 1
ATOM 1202 C CA . ALA A 1 156 ? -3.963 -4.542 -8.665 1.00 57.91 156 ALA A CA 1
ATOM 1203 C C . ALA A 1 156 ? -3.000 -4.555 -9.862 1.00 57.91 156 ALA A C 1
ATOM 1205 O O . ALA A 1 156 ? -2.088 -5.380 -9.903 1.00 57.91 156 ALA A O 1
ATOM 1206 N N . VAL A 1 157 ? -3.187 -3.638 -10.811 1.00 60.25 157 VAL A N 1
ATOM 1207 C CA . VAL A 1 157 ? -2.206 -3.324 -11.862 1.00 60.25 157 VAL A CA 1
ATOM 1208 C C . VAL A 1 157 ? -1.804 -1.869 -11.647 1.00 60.25 157 VAL A C 1
ATOM 1210 O O . VAL A 1 157 ? -2.464 -0.956 -12.129 1.00 60.25 157 VAL A O 1
ATOM 1213 N N . THR A 1 158 ? -0.792 -1.649 -10.814 1.00 60.84 158 THR A N 1
ATOM 1214 C CA . THR A 1 158 ? -0.350 -0.312 -10.388 1.00 60.84 158 THR A CA 1
ATOM 1215 C C . THR A 1 158 ? 1.172 -0.288 -10.229 1.00 60.84 158 THR A C 1
ATOM 1217 O O . THR A 1 158 ? 1.838 -1.303 -10.447 1.00 60.84 158 THR A O 1
ATOM 1220 N N . THR A 1 159 ? 1.735 0.875 -9.905 1.00 60.19 159 THR A N 1
ATOM 1221 C CA . THR A 1 159 ? 3.175 1.062 -9.696 1.00 60.19 159 THR A CA 1
ATOM 1222 C C . THR A 1 159 ? 3.671 0.265 -8.491 1.00 60.19 159 THR A C 1
ATOM 1224 O O . THR A 1 159 ? 2.896 -0.153 -7.637 1.00 60.19 159 THR A O 1
ATOM 1227 N N . PHE A 1 160 ? 4.976 0.056 -8.380 1.00 66.00 160 PHE A N 1
ATOM 1228 C CA . PHE A 1 160 ? 5.581 -0.440 -7.143 1.00 66.00 160 PHE A CA 1
ATOM 1229 C C . PHE A 1 160 ? 5.375 0.556 -5.982 1.00 66.00 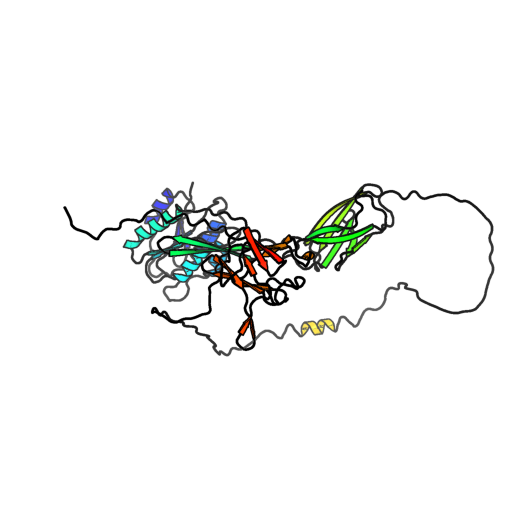160 PHE A C 1
ATOM 1231 O O . PHE A 1 160 ? 4.933 1.691 -6.182 1.00 66.00 160 PHE A O 1
ATOM 1238 N N . GLY A 1 161 ? 5.739 0.144 -4.770 1.00 61.12 161 GLY A N 1
ATOM 1239 C CA . GLY A 1 161 ? 5.707 0.994 -3.583 1.00 61.12 161 GLY A CA 1
ATOM 1240 C C . GLY A 1 161 ? 4.421 0.846 -2.765 1.00 61.12 161 GLY A C 1
ATOM 1241 O O . GLY A 1 161 ? 3.656 -0.095 -2.991 1.00 61.12 161 GLY A O 1
ATOM 1242 N N . PRO A 1 162 ? 4.218 1.712 -1.757 1.00 60.16 162 PRO A N 1
ATOM 1243 C CA . PRO A 1 162 ? 3.082 1.632 -0.850 1.00 60.16 162 PRO A CA 1
ATOM 1244 C C . PRO A 1 162 ? 1.780 2.039 -1.546 1.00 60.16 162 PRO A C 1
ATOM 1246 O O . PRO A 1 162 ? 1.710 3.050 -2.239 1.00 60.16 162 PRO A O 1
ATOM 1249 N N . HIS A 1 163 ? 0.737 1.262 -1.294 1.00 69.31 163 HIS A N 1
ATOM 1250 C CA . HIS A 1 163 ? -0.626 1.462 -1.763 1.00 69.31 163 HIS A CA 1
ATOM 1251 C C . HIS A 1 163 ? -1.591 1.348 -0.600 1.00 69.31 163 HIS A C 1
ATOM 1253 O O . HIS A 1 163 ? -1.376 0.583 0.342 1.00 69.31 163 HIS A O 1
ATOM 1259 N N . THR A 1 164 ? -2.710 2.047 -0.726 1.00 66.25 164 THR A N 1
ATOM 1260 C CA . THR A 1 164 ? -3.810 1.975 0.228 1.00 66.25 164 THR A CA 1
ATOM 1261 C C . THR A 1 164 ? -5.056 1.500 -0.501 1.00 66.25 164 THR A C 1
ATOM 1263 O O . THR A 1 164 ? -5.565 2.166 -1.398 1.00 66.25 164 THR A O 1
ATOM 1266 N N . LEU A 1 165 ? -5.556 0.331 -0.117 1.00 73.25 165 LEU A N 1
ATOM 1267 C CA . LEU A 1 165 ? -6.858 -0.172 -0.521 1.00 73.25 165 LEU A CA 1
ATOM 1268 C C . LEU A 1 165 ? -7.924 0.433 0.392 1.00 73.25 165 LEU A C 1
ATOM 1270 O O . LEU A 1 165 ? -7.886 0.223 1.601 1.00 73.25 165 LEU A O 1
ATOM 1274 N N . LEU A 1 166 ? -8.891 1.136 -0.187 1.00 73.56 166 LEU A N 1
ATOM 1275 C CA . LEU A 1 166 ? -10.084 1.603 0.510 1.00 73.56 166 LEU A CA 1
ATOM 1276 C C . LEU A 1 166 ? -11.278 0.754 0.073 1.00 73.56 166 LEU A C 1
ATOM 1278 O O . LEU A 1 166 ? -11.672 0.776 -1.090 1.00 73.56 166 LEU A O 1
ATOM 1282 N N . LEU A 1 167 ? -11.866 0.020 1.008 1.00 73.69 167 LEU A N 1
ATOM 1283 C CA . LEU A 1 167 ? -13.137 -0.664 0.835 1.00 73.69 167 LEU A CA 1
ATOM 1284 C C . LEU A 1 167 ? -14.242 0.216 1.414 1.00 73.69 167 LEU A C 1
ATOM 1286 O O . LEU A 1 167 ? -14.204 0.549 2.594 1.00 73.69 167 LEU A O 1
ATOM 1290 N N . ARG A 1 168 ? -15.236 0.572 0.601 1.00 72.12 168 ARG A N 1
ATOM 1291 C CA . ARG A 1 168 ? -16.457 1.239 1.062 1.00 72.12 168 ARG A CA 1
ATOM 1292 C C . ARG A 1 168 ? -17.625 0.272 0.928 1.00 72.12 168 ARG A C 1
ATOM 1294 O O . ARG A 1 168 ? -17.799 -0.341 -0.120 1.00 72.12 168 ARG A O 1
ATOM 1301 N N . TYR A 1 169 ? -18.401 0.139 1.988 1.00 74.00 169 TYR A N 1
ATOM 1302 C CA . TYR A 1 169 ? -19.623 -0.643 2.049 1.00 74.00 169 TYR A CA 1
ATOM 1303 C C . TYR A 1 169 ? -20.761 0.293 2.449 1.00 74.00 169 TYR A C 1
ATOM 1305 O O . TYR A 1 169 ? -20.670 0.944 3.482 1.00 74.00 169 TYR A O 1
ATOM 1313 N N . ARG A 1 170 ? -21.806 0.376 1.629 1.00 78.12 170 ARG A N 1
ATOM 1314 C CA . ARG A 1 170 ? -22.990 1.205 1.875 1.00 78.12 170 ARG A CA 1
ATOM 1315 C C . ARG A 1 170 ? -24.174 0.294 2.152 1.00 78.12 170 ARG A C 1
ATOM 1317 O O . ARG A 1 170 ? -24.462 -0.577 1.333 1.00 78.12 170 ARG A O 1
ATOM 1324 N N . ASP A 1 171 ? -24.868 0.510 3.260 1.00 73.12 171 ASP A N 1
ATOM 1325 C CA . ASP A 1 171 ? -26.160 -0.116 3.536 1.00 73.12 171 ASP A CA 1
ATOM 1326 C C . ASP A 1 171 ? -27.229 0.925 3.905 1.00 73.12 171 ASP A C 1
ATOM 1328 O O . ASP A 1 171 ? -26.989 2.132 3.863 1.00 73.12 171 ASP A O 1
ATOM 1332 N N . ALA A 1 172 ? -28.437 0.461 4.240 1.00 64.38 172 ALA A N 1
ATOM 1333 C CA . ALA A 1 172 ? -29.558 1.325 4.616 1.00 64.38 172 ALA A CA 1
ATOM 1334 C C . ALA A 1 172 ? -29.301 2.163 5.888 1.00 64.38 172 ALA A C 1
ATOM 1336 O O . ALA A 1 172 ? -30.049 3.099 6.162 1.00 64.38 172 ALA A O 1
ATOM 1337 N N . THR A 1 173 ? -28.273 1.823 6.668 1.00 61.31 173 THR A N 1
ATOM 1338 C CA . THR A 1 173 ? -27.880 2.505 7.907 1.00 61.31 173 THR A CA 1
ATOM 1339 C C . THR A 1 173 ? -26.705 3.467 7.718 1.00 61.31 173 THR A C 1
ATOM 1341 O O . THR A 1 173 ? -26.492 4.321 8.578 1.00 61.31 173 THR A O 1
ATOM 1344 N N . GLY A 1 174 ? -25.984 3.393 6.592 1.00 58.56 174 GLY A N 1
ATOM 1345 C CA . GLY A 1 174 ? -24.951 4.357 6.213 1.00 58.56 174 GLY A CA 1
ATOM 1346 C C . GLY A 1 174 ? -23.757 3.755 5.467 1.00 58.56 174 GLY A C 1
ATOM 1347 O O . GLY A 1 174 ? -23.793 2.623 4.985 1.00 58.56 174 GLY A O 1
ATOM 1348 N N . ASP A 1 175 ? -22.681 4.542 5.383 1.00 68.00 175 ASP A N 1
ATOM 1349 C CA . ASP A 1 175 ? -21.415 4.154 4.753 1.00 68.00 175 ASP A CA 1
ATOM 1350 C C . ASP A 1 175 ? -20.401 3.677 5.800 1.00 68.00 175 ASP A C 1
ATOM 1352 O O . ASP A 1 175 ? -19.995 4.424 6.689 1.00 68.00 175 ASP A O 1
ATOM 1356 N N . ILE A 1 176 ? -19.927 2.445 5.647 1.00 59.72 176 ILE A N 1
ATOM 1357 C CA . ILE A 1 176 ? -18.797 1.870 6.373 1.00 59.72 176 ILE A CA 1
ATOM 1358 C C . ILE A 1 176 ? -17.580 1.889 5.450 1.00 59.72 176 ILE A C 1
ATOM 1360 O O . ILE A 1 176 ? -17.658 1.504 4.284 1.00 59.72 176 ILE A O 1
ATOM 1364 N N . GLN A 1 177 ? -16.428 2.315 5.963 1.00 61.69 177 GLN A N 1
ATOM 1365 C CA . GLN A 1 177 ? -15.172 2.297 5.216 1.00 61.69 177 GLN A CA 1
ATOM 1366 C C . GLN A 1 177 ? -14.116 1.477 5.961 1.00 61.69 177 GLN A C 1
ATOM 1368 O O . GLN A 1 177 ? -14.040 1.518 7.186 1.00 61.69 177 GLN A O 1
ATOM 1373 N N . ALA A 1 178 ? -13.295 0.739 5.220 1.00 58.28 178 ALA A N 1
ATOM 1374 C CA . ALA A 1 178 ? -12.142 0.010 5.729 1.00 58.28 178 ALA A CA 1
ATOM 1375 C C . ALA A 1 178 ? -10.922 0.301 4.850 1.00 58.28 178 ALA A C 1
ATOM 1377 O O . ALA A 1 178 ? -11.012 0.282 3.625 1.00 58.28 178 ALA A O 1
ATOM 1378 N N . LEU A 1 179 ? -9.776 0.563 5.474 1.00 58.66 179 LEU A N 1
ATOM 1379 C CA . LEU A 1 179 ? -8.514 0.856 4.795 1.00 58.66 179 LEU A CA 1
ATOM 1380 C C . LEU A 1 179 ? -7.526 -0.282 5.033 1.00 58.66 179 LEU A C 1
ATOM 1382 O O . LEU A 1 179 ? -7.403 -0.782 6.150 1.00 58.66 179 LEU A O 1
ATOM 1386 N N . LYS A 1 180 ? -6.792 -0.673 3.993 1.00 62.12 180 LYS A N 1
ATOM 1387 C CA . LYS A 1 180 ? -5.700 -1.637 4.094 1.00 62.12 180 LYS A CA 1
ATOM 1388 C C . LYS A 1 180 ? -4.503 -1.193 3.273 1.00 62.12 180 LYS A C 1
ATOM 1390 O O . LYS A 1 180 ? -4.602 -1.032 2.064 1.00 62.12 180 LYS A O 1
ATOM 1395 N N . GLU A 1 181 ? -3.364 -1.044 3.928 1.00 61.53 181 GLU A N 1
ATOM 1396 C CA . GLU A 1 181 ? -2.102 -0.717 3.270 1.00 61.53 181 GLU A CA 1
ATOM 1397 C C . GLU A 1 181 ? -1.408 -1.994 2.780 1.00 61.53 181 GLU A C 1
ATOM 1399 O O . GLU A 1 181 ? -1.410 -3.026 3.456 1.00 61.53 181 GLU A O 1
ATOM 1404 N N . PHE A 1 182 ? -0.818 -1.934 1.591 1.00 63.41 182 PHE A N 1
ATOM 1405 C CA . PHE A 1 182 ? 0.022 -2.989 1.031 1.00 63.41 182 PHE A CA 1
ATOM 1406 C C . PHE A 1 182 ? 1.115 -2.363 0.167 1.00 63.41 182 PHE A C 1
ATOM 1408 O O . PHE A 1 182 ? 0.914 -1.297 -0.393 1.00 63.41 182 PHE A O 1
ATOM 1415 N N . ALA A 1 183 ? 2.271 -3.008 0.036 1.00 62.19 183 ALA A N 1
ATOM 1416 C CA . ALA A 1 183 ? 3.332 -2.529 -0.846 1.00 62.19 183 ALA A CA 1
ATOM 1417 C C . ALA A 1 183 ? 3.532 -3.503 -2.006 1.00 62.19 183 ALA A C 1
ATOM 1419 O O . ALA A 1 183 ? 3.599 -4.715 -1.790 1.00 62.19 183 ALA A O 1
ATOM 1420 N N . LEU A 1 184 ? 3.632 -2.979 -3.227 1.00 64.75 184 LEU A N 1
ATOM 1421 C CA . LEU A 1 184 ? 4.040 -3.766 -4.387 1.00 64.75 184 LEU A CA 1
ATOM 1422 C C . LEU A 1 184 ? 5.565 -3.704 -4.551 1.00 64.75 184 LEU A C 1
ATOM 1424 O O . LEU A 1 184 ? 6.150 -2.633 -4.372 1.00 64.75 184 LEU A O 1
ATOM 1428 N N . PRO A 1 185 ? 6.224 -4.830 -4.873 1.00 61.69 185 PRO A N 1
ATOM 1429 C CA . PRO A 1 185 ? 7.671 -4.855 -5.043 1.00 61.69 185 PRO A CA 1
ATOM 1430 C C . PRO A 1 185 ? 8.101 -4.033 -6.271 1.00 61.69 185 PRO A C 1
ATOM 1432 O O . PRO A 1 185 ? 7.316 -3.904 -7.217 1.00 61.69 185 PRO A O 1
ATOM 1435 N N . PRO A 1 186 ? 9.334 -3.492 -6.281 1.00 65.94 186 PRO A N 1
ATOM 1436 C CA . PRO A 1 186 ? 9.899 -2.856 -7.465 1.00 65.94 186 PRO A CA 1
ATOM 1437 C C . PRO A 1 186 ? 10.027 -3.860 -8.617 1.00 65.94 186 PRO A C 1
ATOM 1439 O O . PRO A 1 186 ? 10.249 -5.054 -8.400 1.00 65.94 186 PRO A O 1
ATOM 1442 N N . LEU A 1 187 ? 9.866 -3.374 -9.848 1.00 70.38 187 LEU A N 1
ATOM 1443 C CA . LEU A 1 187 ? 10.020 -4.179 -11.057 1.00 70.38 187 LEU A CA 1
ATOM 1444 C C . LEU A 1 187 ? 11.452 -4.031 -11.588 1.00 70.38 187 LEU A C 1
ATOM 1446 O O . LEU A 1 187 ? 11.887 -2.895 -11.791 1.00 70.38 187 LEU A O 1
ATOM 1450 N N . PRO A 1 188 ? 12.166 -5.140 -11.855 1.00 74.62 188 PRO A N 1
ATOM 1451 C CA . PRO A 1 188 ? 13.523 -5.078 -12.386 1.00 74.62 188 PRO A CA 1
ATOM 1452 C C . PRO A 1 188 ? 13.552 -4.463 -13.793 1.00 74.62 188 PRO A C 1
ATOM 1454 O O . PRO A 1 188 ? 12.522 -4.349 -14.471 1.00 74.62 188 PRO A O 1
ATOM 1457 N N . TYR A 1 189 ? 14.745 -4.084 -14.248 1.00 83.44 189 TYR A N 1
ATOM 1458 C CA . TYR A 1 189 ? 14.975 -3.751 -15.653 1.00 83.44 189 TYR A CA 1
ATOM 1459 C C . TYR A 1 189 ? 14.951 -5.021 -16.515 1.00 83.44 189 TYR A C 1
ATOM 1461 O O . TYR A 1 189 ? 15.498 -6.059 -16.142 1.00 83.44 189 TYR A O 1
ATOM 1469 N N . TYR A 1 190 ? 14.364 -4.911 -17.704 1.00 81.88 190 TYR A N 1
ATOM 1470 C CA . TYR A 1 190 ? 14.358 -5.931 -18.748 1.00 81.88 190 TYR A CA 1
ATOM 1471 C C . TYR A 1 190 ? 15.184 -5.422 -19.934 1.00 81.88 190 TYR A C 1
ATOM 1473 O O . TYR A 1 190 ? 14.668 -4.634 -20.733 1.00 81.88 190 TYR A O 1
ATOM 1481 N N . PRO A 1 191 ? 16.458 -5.830 -20.057 1.00 87.19 191 PRO A N 1
ATOM 1482 C CA . PRO A 1 191 ? 17.305 -5.395 -21.158 1.00 87.19 191 PRO A CA 1
ATOM 1483 C C . PRO A 1 191 ? 16.856 -6.052 -22.464 1.00 87.19 191 PRO A C 1
ATOM 1485 O O . PRO A 1 191 ? 16.693 -7.269 -22.532 1.00 87.19 191 PRO A O 1
ATOM 1488 N N . GLN A 1 192 ? 16.662 -5.247 -23.501 1.00 89.38 192 GLN A N 1
ATOM 1489 C CA . GLN A 1 192 ? 16.346 -5.667 -24.861 1.00 89.38 192 GLN A CA 1
ATOM 1490 C C . GLN A 1 192 ? 17.538 -5.352 -25.755 1.00 89.38 192 GLN A C 1
ATOM 1492 O O . GLN A 1 192 ? 17.948 -4.197 -25.869 1.00 89.38 192 GLN A O 1
ATOM 1497 N N . VAL A 1 193 ? 18.097 -6.378 -26.390 1.00 90.25 193 VAL A N 1
ATOM 1498 C CA . VAL A 1 193 ? 19.235 -6.221 -27.299 1.00 90.25 193 VAL A CA 1
ATOM 1499 C C . VAL A 1 193 ? 18.721 -5.866 -28.692 1.00 90.25 193 VAL A C 1
ATOM 1501 O O . VAL A 1 193 ? 17.908 -6.587 -29.267 1.00 90.25 193 VAL A O 1
ATOM 1504 N N . LYS A 1 194 ? 19.203 -4.753 -29.240 1.00 89.94 194 LYS A N 1
ATOM 1505 C CA . LYS A 1 194 ? 18.934 -4.275 -30.599 1.00 89.94 194 LYS A CA 1
ATOM 1506 C C . LYS A 1 194 ? 20.191 -4.371 -31.459 1.00 89.94 194 LYS A C 1
ATOM 1508 O O . LYS A 1 194 ? 21.310 -4.254 -30.962 1.00 89.94 194 LYS A O 1
ATOM 1513 N N . GLY A 1 195 ? 19.987 -4.517 -32.768 1.00 79.62 195 GLY A N 1
ATOM 1514 C CA . GLY A 1 195 ? 21.066 -4.501 -33.762 1.00 79.62 195 GLY A CA 1
ATOM 1515 C C . GLY A 1 195 ? 21.705 -5.861 -34.052 1.00 79.62 195 GLY A C 1
ATOM 1516 O O . GLY A 1 195 ? 22.641 -5.919 -34.841 1.00 79.62 195 GLY A O 1
ATOM 1517 N N . LEU A 1 196 ? 21.190 -6.950 -33.471 1.00 83.19 196 LEU A N 1
ATOM 1518 C CA . LEU A 1 196 ? 21.619 -8.303 -33.828 1.00 83.19 196 LEU A CA 1
ATOM 1519 C C . LEU A 1 196 ? 20.985 -8.762 -35.159 1.00 83.19 196 LEU A C 1
ATOM 1521 O O . LEU A 1 196 ? 19.800 -8.495 -35.378 1.00 83.19 196 LEU A O 1
ATOM 1525 N N . PRO A 1 197 ? 21.732 -9.467 -36.030 1.00 77.25 197 PRO A N 1
ATOM 1526 C CA . PRO A 1 197 ? 21.198 -10.070 -37.254 1.00 77.25 197 PRO A CA 1
ATOM 1527 C C . PRO A 1 197 ? 20.096 -11.103 -36.975 1.00 77.25 197 PRO A C 1
ATOM 1529 O O . PRO A 1 197 ? 20.199 -11.888 -36.032 1.00 77.25 197 PRO A O 1
ATOM 1532 N N . GLU A 1 198 ? 19.055 -11.141 -37.817 1.00 74.50 198 GLU A N 1
ATOM 1533 C CA . GLU A 1 198 ? 17.908 -12.058 -37.654 1.00 74.50 198 GLU A CA 1
ATOM 1534 C C . GLU A 1 198 ? 18.289 -13.542 -37.762 1.00 74.50 198 GLU A C 1
ATOM 1536 O O . GLU A 1 198 ? 17.629 -14.398 -37.175 1.00 74.50 198 GLU A O 1
ATOM 1541 N N . ASP A 1 199 ? 19.361 -13.860 -38.491 1.00 75.56 199 ASP A N 1
ATOM 1542 C CA . ASP A 1 199 ? 19.876 -15.224 -38.634 1.00 75.56 199 ASP A CA 1
ATOM 1543 C C . ASP A 1 199 ? 20.754 -15.666 -37.447 1.00 75.56 199 ASP A C 1
ATOM 1545 O O . ASP A 1 199 ? 21.252 -16.795 -37.429 1.00 75.56 199 ASP A O 1
ATOM 1549 N N . GLY A 1 200 ? 20.939 -14.784 -36.455 1.00 74.19 200 GLY A N 1
ATOM 1550 C CA . GLY A 1 200 ? 21.722 -15.020 -35.246 1.00 74.19 200 GLY A CA 1
ATOM 1551 C C . GLY A 1 200 ? 23.226 -15.129 -35.486 1.00 74.19 200 GLY A C 1
ATOM 1552 O O . GLY A 1 200 ? 23.957 -15.417 -34.537 1.00 74.19 200 GLY A O 1
ATOM 1553 N N . LYS A 1 201 ? 23.705 -14.919 -36.720 1.00 83.19 201 LYS A N 1
ATOM 1554 C CA . LYS A 1 201 ? 25.125 -15.018 -37.062 1.00 83.19 201 LYS A CA 1
ATOM 1555 C C . LYS A 1 201 ? 25.806 -13.679 -36.871 1.00 83.19 201 LYS A C 1
ATOM 1557 O O . LYS A 1 201 ? 25.378 -12.677 -37.431 1.00 83.19 201 LYS A O 1
ATOM 1562 N N . VAL A 1 202 ? 26.895 -13.661 -36.114 1.00 85.62 202 VAL A N 1
ATOM 1563 C CA . VAL A 1 202 ? 27.628 -12.433 -35.804 1.00 85.62 202 VAL A CA 1
ATOM 1564 C C . VAL A 1 202 ? 29.088 -12.524 -36.230 1.00 85.62 202 VAL A C 1
ATOM 1566 O O . VAL A 1 202 ? 29.723 -13.576 -36.154 1.00 85.62 202 VAL A O 1
ATOM 1569 N N . THR A 1 203 ? 29.620 -11.387 -36.668 1.00 86.25 203 THR A N 1
ATOM 1570 C CA . THR A 1 203 ? 31.045 -11.167 -36.938 1.00 86.25 203 THR A CA 1
ATOM 1571 C C . THR A 1 203 ? 31.606 -10.175 -35.929 1.00 86.25 203 THR A C 1
ATOM 1573 O O . THR A 1 203 ? 30.859 -9.371 -35.378 1.00 86.25 203 THR A O 1
ATOM 1576 N N . PHE A 1 204 ? 32.920 -10.204 -35.706 1.00 87.31 204 PHE A N 1
ATOM 1577 C CA . PHE A 1 204 ? 33.587 -9.247 -34.824 1.00 87.31 204 PHE A CA 1
ATOM 1578 C C . PHE A 1 204 ? 34.147 -8.043 -35.611 1.00 87.31 204 PHE A C 1
ATOM 1580 O O . PHE A 1 204 ? 34.609 -8.240 -36.739 1.00 87.31 204 PHE A O 1
ATOM 1587 N N . PRO A 1 205 ? 34.139 -6.817 -35.045 1.00 89.44 205 PRO A N 1
ATOM 1588 C CA . PRO A 1 205 ? 33.647 -6.460 -33.708 1.00 89.44 205 PRO A CA 1
ATOM 1589 C C . PRO A 1 205 ? 32.122 -6.605 -33.583 1.00 89.44 205 PRO A C 1
ATOM 1591 O O . PRO A 1 205 ? 31.376 -6.261 -34.496 1.00 89.44 205 PRO A O 1
ATOM 1594 N N . LEU A 1 206 ? 31.674 -7.160 -32.454 1.00 90.69 206 LEU A N 1
ATOM 1595 C CA . LEU A 1 206 ? 30.260 -7.315 -32.131 1.00 90.69 206 LEU A CA 1
ATOM 1596 C C . LEU A 1 206 ? 29.753 -6.004 -31.534 1.00 90.69 206 LEU A C 1
ATOM 1598 O O . LEU A 1 206 ? 30.162 -5.635 -30.433 1.00 90.69 206 LEU A O 1
ATOM 1602 N N . GLU A 1 207 ? 28.846 -5.342 -32.243 1.00 92.31 207 GLU A N 1
ATOM 1603 C CA . GLU A 1 207 ? 28.197 -4.106 -31.808 1.00 92.31 207 GLU A CA 1
ATOM 1604 C C . GLU A 1 207 ? 26.712 -4.346 -31.527 1.00 92.31 207 GLU A C 1
ATOM 1606 O O . GLU A 1 207 ? 26.017 -5.016 -32.293 1.00 92.31 207 GLU A O 1
ATOM 1611 N N . MET A 1 208 ? 26.209 -3.782 -30.429 1.00 92.50 208 MET A N 1
ATOM 1612 C CA . MET A 1 208 ? 24.788 -3.824 -30.085 1.00 92.50 208 MET A CA 1
ATOM 1613 C C . MET A 1 208 ? 24.363 -2.630 -29.237 1.00 92.50 208 MET A C 1
ATOM 1615 O O . MET A 1 208 ? 25.162 -2.028 -28.520 1.00 92.50 208 MET A O 1
ATOM 1619 N N . GLU A 1 209 ? 23.074 -2.312 -29.294 1.00 94.62 209 GLU A N 1
ATOM 1620 C CA . GLU A 1 209 ? 22.448 -1.315 -28.427 1.00 94.62 209 GLU A CA 1
ATOM 1621 C C . GLU A 1 209 ? 21.484 -2.016 -27.469 1.00 94.62 209 GLU A C 1
ATOM 1623 O O . GLU A 1 209 ? 20.700 -2.867 -27.884 1.00 94.62 209 GLU A O 1
ATOM 1628 N N . VAL A 1 210 ? 21.533 -1.667 -26.187 1.00 95.12 210 VAL A N 1
ATOM 1629 C CA . VAL A 1 210 ? 20.632 -2.211 -25.171 1.00 95.12 210 VAL A CA 1
ATOM 1630 C C . VAL A 1 210 ? 19.588 -1.162 -24.804 1.00 95.12 210 VAL A C 1
ATOM 1632 O O . VAL A 1 210 ? 19.908 -0.094 -24.282 1.00 95.12 210 VAL A O 1
ATOM 1635 N N . GLU A 1 211 ? 18.319 -1.483 -25.041 1.00 91.38 211 GLU A N 1
ATOM 1636 C CA . GLU A 1 211 ? 17.180 -0.716 -24.539 1.00 91.38 211 GLU A CA 1
ATOM 1637 C C . GLU A 1 211 ? 16.692 -1.329 -23.226 1.00 91.38 211 GLU A C 1
ATOM 1639 O O . GLU A 1 211 ? 16.446 -2.529 -23.143 1.00 91.38 211 GLU A O 1
ATOM 1644 N N . LEU A 1 212 ? 16.540 -0.516 -22.184 1.00 86.81 212 LEU A N 1
ATOM 1645 C CA . LEU A 1 212 ? 16.041 -0.982 -20.894 1.00 86.81 212 LEU A CA 1
ATOM 1646 C C . LEU A 1 212 ? 14.540 -0.713 -20.792 1.00 86.81 212 LEU A C 1
ATOM 1648 O O . LEU A 1 212 ? 14.106 0.436 -20.850 1.00 86.81 212 LEU A O 1
ATOM 1652 N N . LEU A 1 213 ? 13.752 -1.773 -20.619 1.00 81.19 213 LEU A N 1
ATOM 1653 C CA . LEU A 1 213 ? 12.322 -1.685 -20.325 1.00 81.19 213 LEU A CA 1
ATOM 1654 C C . LEU A 1 213 ? 12.071 -1.927 -18.832 1.00 81.19 213 LEU A C 1
ATOM 1656 O O . LEU A 1 213 ? 12.817 -2.651 -18.177 1.00 81.19 213 LEU A O 1
ATOM 1660 N N . GLY A 1 214 ? 10.993 -1.372 -18.282 1.00 76.62 214 GLY A N 1
ATOM 1661 C CA . GLY A 1 214 ? 10.667 -1.545 -16.862 1.00 76.62 214 GLY A CA 1
ATOM 1662 C C . GLY A 1 214 ? 11.526 -0.665 -15.951 1.00 76.62 214 GLY A C 1
ATOM 1663 O O . GLY A 1 214 ? 11.660 0.525 -16.217 1.00 76.62 214 GLY A O 1
ATOM 1664 N N . GLY A 1 215 ? 12.045 -1.230 -14.855 1.00 66.94 215 GLY A N 1
ATOM 1665 C CA . GLY A 1 215 ? 12.869 -0.481 -13.897 1.00 66.94 215 GLY A CA 1
ATOM 1666 C C . GLY A 1 215 ? 12.093 0.385 -12.904 1.00 66.94 215 GLY A C 1
ATOM 1667 O O . GLY A 1 215 ? 12.623 1.333 -12.331 1.00 66.94 215 GLY A O 1
ATOM 1668 N N . SER A 1 216 ? 10.807 0.100 -12.704 1.00 62.44 216 SER A N 1
ATOM 1669 C CA . SER A 1 216 ? 9.977 0.888 -11.798 1.00 62.44 216 SER A CA 1
ATOM 1670 C C . SER A 1 216 ? 10.354 0.572 -10.348 1.00 62.44 216 SER A C 1
ATOM 1672 O O . SER A 1 216 ? 10.022 -0.500 -9.840 1.00 62.44 216 SER A O 1
ATOM 1674 N N . GLY A 1 217 ? 11.040 1.507 -9.688 1.00 55.78 217 GLY A N 1
ATOM 1675 C CA . GLY A 1 217 ? 11.338 1.433 -8.254 1.00 55.78 217 GLY A CA 1
ATOM 1676 C C . GLY A 1 217 ? 12.632 0.768 -7.862 1.00 55.78 217 GLY A C 1
ATOM 1677 O O . GLY A 1 217 ? 12.883 0.580 -6.672 1.00 55.78 217 GLY A O 1
ATOM 1678 N N . VAL A 1 218 ? 13.436 0.419 -8.853 1.00 69.44 218 VAL A N 1
ATOM 1679 C CA . VAL A 1 218 ? 14.840 0.078 -8.663 1.00 69.44 218 VAL A CA 1
ATOM 1680 C C . VAL A 1 218 ? 15.691 1.354 -8.772 1.00 69.44 218 VAL A C 1
ATOM 1682 O O . VAL A 1 218 ? 15.245 2.315 -9.403 1.00 69.44 218 VAL A O 1
ATOM 1685 N N . PRO A 1 219 ? 16.878 1.401 -8.138 1.00 71.31 219 PRO A N 1
ATOM 1686 C CA . PRO A 1 219 ? 17.821 2.509 -8.279 1.00 71.31 219 PRO A CA 1
ATOM 1687 C C . PRO A 1 219 ? 18.154 2.847 -9.740 1.00 71.31 219 PRO A C 1
ATOM 1689 O O . PRO A 1 219 ? 17.984 2.021 -10.646 1.00 71.31 219 PRO A O 1
ATOM 1692 N N . ASP A 1 220 ? 18.657 4.065 -9.954 1.00 83.62 220 ASP A N 1
ATOM 1693 C CA . ASP A 1 220 ? 19.145 4.498 -11.262 1.00 83.62 220 ASP A CA 1
ATOM 1694 C C . ASP A 1 220 ? 20.233 3.547 -11.779 1.00 83.62 220 ASP A C 1
ATOM 1696 O O . ASP A 1 220 ? 21.065 3.030 -11.027 1.00 83.62 220 ASP A O 1
ATOM 1700 N N . VAL A 1 221 ? 20.223 3.320 -13.091 1.00 89.44 221 VAL A N 1
ATOM 1701 C CA . VAL A 1 221 ? 21.207 2.464 -13.756 1.00 89.44 221 VAL A CA 1
ATOM 1702 C C . VAL A 1 221 ? 22.580 3.119 -13.672 1.00 89.44 221 VAL A C 1
ATOM 1704 O O . VAL A 1 221 ? 22.787 4.201 -14.218 1.00 89.44 221 VAL A O 1
ATOM 1707 N N . GLY A 1 222 ? 23.523 2.439 -13.025 1.00 90.81 222 GLY A N 1
ATOM 1708 C CA . GLY A 1 222 ? 24.928 2.828 -13.000 1.00 90.81 222 GLY A CA 1
ATOM 1709 C C . GLY A 1 222 ? 25.656 2.372 -14.260 1.00 90.81 222 GLY A C 1
ATOM 1710 O O . GLY A 1 222 ? 26.392 3.153 -14.856 1.00 90.81 222 GLY A O 1
ATOM 1711 N N . ARG A 1 223 ? 25.442 1.116 -14.678 1.00 95.88 223 ARG A N 1
ATOM 1712 C CA . ARG A 1 223 ? 26.063 0.546 -15.884 1.00 95.88 223 ARG A CA 1
ATOM 1713 C C . ARG A 1 223 ? 25.326 -0.664 -16.441 1.00 95.88 223 ARG A C 1
ATOM 1715 O O . ARG A 1 223 ? 24.665 -1.406 -15.717 1.00 95.88 223 ARG A O 1
ATOM 1722 N N . VAL A 1 224 ? 25.507 -0.892 -17.735 1.00 97.38 224 VAL A N 1
ATOM 1723 C CA . VAL A 1 224 ? 25.086 -2.091 -18.461 1.00 97.38 224 VAL A CA 1
ATOM 1724 C C . VAL A 1 224 ? 26.334 -2.855 -18.887 1.00 97.38 224 VAL A C 1
ATOM 1726 O O . VAL A 1 224 ? 27.225 -2.293 -19.519 1.00 97.38 224 VAL A O 1
ATOM 1729 N N . LEU A 1 225 ? 26.408 -4.133 -18.539 1.00 97.81 225 LEU A N 1
ATOM 1730 C CA . LEU A 1 225 ? 27.540 -5.016 -18.797 1.00 97.81 225 LEU A CA 1
ATOM 1731 C C . LEU A 1 225 ? 27.147 -6.089 -19.813 1.00 97.81 225 LEU A C 1
ATOM 1733 O O . LEU A 1 225 ? 26.084 -6.691 -19.684 1.00 97.81 225 LEU A O 1
ATOM 1737 N N . LEU A 1 226 ? 28.035 -6.372 -20.766 1.00 97.44 226 LEU A N 1
ATOM 1738 C CA . LEU A 1 226 ? 28.011 -7.593 -21.572 1.00 97.44 226 LEU A CA 1
ATOM 1739 C C . LEU A 1 226 ? 28.966 -8.603 -20.942 1.00 97.44 226 LEU A C 1
ATOM 1741 O O . LEU A 1 226 ? 30.140 -8.287 -20.726 1.00 97.44 226 LEU A O 1
ATOM 1745 N N . LEU A 1 227 ? 28.493 -9.817 -20.682 1.00 96.69 227 LEU A N 1
ATOM 1746 C CA . LEU A 1 227 ? 29.305 -10.909 -20.169 1.00 96.69 227 LEU A CA 1
ATOM 1747 C C . LEU A 1 227 ? 29.323 -12.079 -21.154 1.00 96.69 227 LEU A C 1
ATOM 1749 O O . LEU A 1 227 ? 28.301 -12.440 -21.729 1.00 96.69 227 LEU A O 1
ATOM 1753 N N . SER A 1 228 ? 30.491 -12.703 -21.282 1.00 93.38 228 SER A N 1
ATOM 1754 C CA . SER A 1 228 ? 30.692 -13.981 -21.967 1.00 93.38 228 SER A CA 1
ATOM 1755 C C . SER A 1 228 ? 31.268 -14.967 -20.959 1.00 93.38 228 SER A C 1
ATOM 1757 O O . SER A 1 228 ? 32.296 -14.683 -20.339 1.00 93.38 228 SER A O 1
ATOM 1759 N N . GLN A 1 229 ? 30.609 -16.114 -20.766 1.00 88.19 229 GLN A N 1
ATOM 1760 C CA . GLN A 1 229 ? 31.005 -17.130 -19.773 1.00 88.19 229 GLN A CA 1
ATOM 1761 C C . GLN A 1 229 ? 31.222 -16.544 -18.358 1.00 88.19 229 GLN A C 1
ATOM 1763 O O . GLN A 1 229 ? 32.161 -16.903 -17.648 1.00 88.19 229 GLN A O 1
ATOM 1768 N N . GLY A 1 230 ? 30.381 -15.582 -17.959 1.00 87.38 230 GLY A N 1
ATOM 1769 C CA . GLY A 1 230 ? 30.451 -14.916 -16.653 1.00 87.38 230 GLY A CA 1
ATOM 1770 C C . GLY A 1 230 ? 31.563 -13.868 -16.501 1.00 87.38 230 GLY A C 1
ATOM 1771 O O . GLY A 1 230 ? 31.687 -13.272 -15.432 1.00 87.38 230 GLY A O 1
ATOM 1772 N N . LYS A 1 231 ? 32.357 -13.598 -17.545 1.00 92.88 231 LYS A N 1
ATOM 1773 C CA . LYS A 1 231 ? 33.363 -12.528 -17.558 1.00 92.88 231 LYS A CA 1
ATOM 1774 C C . LYS A 1 231 ? 32.830 -11.310 -18.306 1.00 92.88 231 LYS A C 1
ATOM 1776 O O . LYS A 1 231 ? 32.357 -11.451 -19.427 1.00 92.88 231 LYS A O 1
ATOM 1781 N N . VAL A 1 232 ? 32.969 -10.121 -17.719 1.00 96.50 232 VAL A N 1
ATOM 1782 C CA . VAL A 1 232 ? 32.643 -8.849 -18.387 1.00 96.50 232 VAL A CA 1
ATOM 1783 C C . VAL A 1 232 ? 33.559 -8.653 -19.596 1.00 96.50 232 VAL A C 1
ATOM 1785 O O . VAL A 1 232 ? 34.785 -8.679 -19.463 1.00 96.50 232 VAL A O 1
ATOM 1788 N N . VAL A 1 233 ? 32.954 -8.473 -20.768 1.00 96.19 233 VAL A N 1
ATOM 1789 C CA . VAL A 1 233 ? 33.640 -8.276 -22.052 1.00 96.19 233 VAL A CA 1
ATOM 1790 C C . VAL A 1 233 ? 33.372 -6.906 -22.678 1.00 96.19 233 VAL A C 1
ATOM 1792 O O . VAL A 1 233 ? 34.215 -6.435 -23.436 1.00 96.19 233 VAL A O 1
ATOM 1795 N N . ALA A 1 234 ? 32.265 -6.242 -22.324 1.00 96.44 234 ALA A N 1
ATOM 1796 C CA . ALA A 1 234 ? 31.983 -4.848 -22.678 1.00 96.44 234 ALA A CA 1
ATOM 1797 C C . ALA A 1 234 ? 31.120 -4.168 -21.601 1.00 96.44 234 ALA A C 1
ATOM 1799 O O . ALA A 1 234 ? 30.464 -4.850 -20.809 1.00 96.44 234 ALA A O 1
ATOM 1800 N N . GLN A 1 235 ? 31.109 -2.833 -21.575 1.00 97.38 235 GLN A N 1
ATOM 1801 C CA . GLN A 1 235 ? 30.283 -2.042 -20.658 1.00 97.38 235 GLN A CA 1
ATOM 1802 C C . GLN A 1 235 ? 29.800 -0.735 -21.296 1.00 97.38 235 GLN A C 1
ATOM 1804 O O . GLN A 1 235 ? 30.476 -0.188 -22.168 1.00 97.38 235 GLN A O 1
ATOM 1809 N N . ALA A 1 236 ? 28.672 -0.218 -20.813 1.00 96.94 236 ALA A N 1
ATOM 1810 C CA . ALA A 1 236 ? 28.143 1.099 -21.142 1.00 96.94 236 ALA A CA 1
ATOM 1811 C C . ALA A 1 236 ? 27.526 1.752 -19.899 1.00 96.94 236 ALA A C 1
ATOM 1813 O O . ALA A 1 236 ? 26.657 1.166 -19.256 1.00 96.94 236 ALA A O 1
ATOM 1814 N N . ASP A 1 237 ? 27.933 2.983 -19.599 1.00 94.94 237 ASP A N 1
ATOM 1815 C CA . ASP A 1 237 ? 27.524 3.683 -18.372 1.00 94.94 237 ASP A CA 1
ATOM 1816 C C . ASP A 1 237 ? 26.426 4.734 -18.633 1.00 94.94 237 ASP A C 1
ATOM 1818 O O . ASP A 1 237 ? 25.795 5.234 -17.706 1.00 94.94 237 ASP A O 1
ATOM 1822 N N . THR A 1 238 ? 26.162 5.079 -19.900 1.00 92.00 238 THR A N 1
ATOM 1823 C CA . THR A 1 238 ? 25.170 6.096 -20.278 1.00 92.00 238 THR A CA 1
ATOM 1824 C C . THR A 1 238 ? 24.313 5.676 -21.477 1.00 92.00 238 THR A C 1
ATOM 1826 O O . THR A 1 238 ? 24.790 4.960 -22.360 1.00 92.00 238 THR A O 1
ATOM 1829 N N . PRO A 1 239 ? 23.044 6.129 -21.540 1.00 90.50 239 PRO A N 1
ATOM 1830 C CA . PRO A 1 239 ? 22.184 5.905 -22.692 1.00 90.50 239 PRO A CA 1
ATOM 1831 C C . PRO A 1 239 ? 22.574 6.806 -23.886 1.00 90.50 239 PRO A C 1
ATOM 1833 O O . PRO A 1 239 ? 22.954 7.963 -23.678 1.00 90.50 239 PRO A O 1
ATOM 1836 N N . PRO A 1 240 ? 22.411 6.340 -25.140 1.00 93.62 240 PRO A N 1
ATOM 1837 C CA . PRO A 1 240 ? 22.028 4.977 -25.520 1.00 93.62 240 PRO A CA 1
ATOM 1838 C C . PRO A 1 240 ? 23.129 3.969 -25.149 1.00 93.62 240 PRO A C 1
ATOM 1840 O O . PRO A 1 240 ? 24.296 4.189 -25.468 1.00 93.62 240 PRO A O 1
ATOM 1843 N N . TYR A 1 241 ? 22.758 2.872 -24.477 1.00 96.50 241 TYR A N 1
ATOM 1844 C CA . TYR A 1 241 ? 23.718 1.897 -23.953 1.00 96.50 241 TYR A CA 1
ATOM 1845 C C . TYR A 1 241 ? 24.283 1.053 -25.094 1.00 96.50 241 TYR A C 1
ATOM 1847 O O . TYR A 1 241 ? 23.699 0.043 -25.488 1.00 96.50 241 TYR A O 1
ATOM 1855 N N . ARG A 1 242 ? 25.409 1.495 -25.653 1.00 96.25 242 ARG A N 1
ATOM 1856 C CA . ARG A 1 242 ? 26.087 0.833 -26.772 1.00 96.25 242 ARG A CA 1
ATOM 1857 C C . ARG A 1 242 ? 27.241 -0.012 -26.270 1.00 96.25 242 ARG A C 1
ATOM 1859 O O . ARG A 1 242 ? 28.126 0.495 -25.588 1.00 96.25 242 ARG A O 1
ATOM 1866 N N . LEU A 1 243 ? 27.217 -1.290 -26.623 1.00 96.31 243 LEU A N 1
ATOM 1867 C CA . LEU A 1 243 ? 28.219 -2.274 -26.236 1.00 96.31 243 LEU A CA 1
ATOM 1868 C C . LEU A 1 243 ? 28.972 -2.717 -27.489 1.00 96.31 243 LEU A C 1
ATOM 1870 O O . LEU A 1 243 ? 28.356 -3.085 -28.488 1.00 96.31 243 LEU A O 1
ATOM 1874 N N . GLU A 1 244 ? 30.298 -2.686 -27.410 1.00 94.69 244 GLU A N 1
ATOM 1875 C CA . GLU A 1 244 ? 31.204 -3.134 -28.465 1.00 94.69 244 GLU A CA 1
ATOM 1876 C C . GLU A 1 244 ? 32.180 -4.152 -27.874 1.00 94.69 244 GLU A C 1
ATOM 1878 O O . GLU A 1 244 ? 32.827 -3.889 -26.857 1.00 94.69 244 GLU A O 1
ATOM 1883 N N . TRP A 1 245 ? 32.292 -5.318 -28.506 1.00 94.56 245 TRP A N 1
ATOM 1884 C CA . TRP A 1 245 ? 33.235 -6.350 -28.096 1.00 94.56 245 TRP A CA 1
ATOM 1885 C C . TRP A 1 245 ? 33.997 -6.932 -29.285 1.00 94.56 245 TRP A C 1
ATOM 1887 O O . TRP A 1 245 ? 33.410 -7.447 -30.234 1.00 94.56 245 TRP A O 1
ATOM 1897 N N . ASN A 1 246 ? 35.328 -6.903 -29.200 1.00 93.88 246 ASN A N 1
ATOM 1898 C CA . ASN A 1 246 ? 36.230 -7.518 -30.167 1.00 93.88 246 ASN A CA 1
ATOM 1899 C C . ASN A 1 246 ? 37.227 -8.450 -29.444 1.00 93.88 246 ASN A C 1
ATOM 1901 O O . ASN A 1 246 ? 38.181 -7.958 -28.834 1.00 93.88 246 ASN A O 1
ATOM 1905 N N . PRO A 1 247 ? 37.006 -9.777 -29.425 1.00 89.38 247 PRO A N 1
ATOM 1906 C CA . PRO A 1 247 ? 37.898 -10.723 -28.766 1.00 89.38 247 PRO A CA 1
ATOM 1907 C C . PRO A 1 247 ? 39.198 -10.922 -29.559 1.00 89.38 247 PRO A C 1
ATOM 1909 O O . PRO A 1 247 ? 39.185 -11.012 -30.781 1.00 89.38 247 PRO A O 1
ATOM 1912 N N . GLU A 1 248 ? 40.322 -11.092 -28.855 1.00 86.81 248 GLU A N 1
ATOM 1913 C CA . GLU A 1 248 ? 41.619 -11.426 -29.478 1.00 86.81 248 GLU A CA 1
ATOM 1914 C C . GLU A 1 248 ? 41.580 -12.761 -30.242 1.00 86.81 248 GLU A C 1
ATOM 1916 O O . GLU A 1 248 ? 42.281 -12.940 -31.235 1.00 86.81 248 GLU A O 1
ATOM 1921 N N . SER A 1 249 ? 40.747 -13.695 -29.777 1.00 87.25 249 SER A N 1
ATOM 1922 C CA . SER A 1 249 ? 40.473 -14.973 -30.427 1.00 87.25 249 SER A CA 1
ATOM 1923 C C . SER A 1 249 ? 38.955 -15.173 -30.488 1.00 87.25 249 SER A C 1
ATOM 1925 O O . SER A 1 249 ? 38.347 -15.480 -29.458 1.00 87.25 249 SER A O 1
ATOM 1927 N N . PRO A 1 250 ? 38.329 -14.943 -31.660 1.00 85.75 250 PRO A N 1
ATOM 1928 C CA . PRO A 1 250 ? 36.911 -15.197 -31.877 1.00 85.75 250 PRO A CA 1
ATOM 1929 C C . PRO A 1 250 ? 36.540 -16.640 -31.512 1.00 85.75 250 PRO A C 1
ATOM 1931 O O . PRO A 1 250 ? 37.137 -17.568 -32.064 1.00 85.75 250 PRO A O 1
ATOM 1934 N N . PRO A 1 251 ? 35.575 -16.850 -30.600 1.00 83.75 251 PRO A N 1
ATOM 1935 C CA . PRO A 1 251 ? 35.008 -18.172 -30.365 1.00 83.75 251 PRO A CA 1
ATOM 1936 C C . PRO A 1 251 ? 34.419 -18.723 -31.666 1.00 83.75 251 PRO A C 1
ATOM 1938 O O . PRO A 1 251 ? 33.949 -17.941 -32.491 1.00 83.75 251 PRO A O 1
ATOM 1941 N N . ASP A 1 252 ? 34.418 -20.042 -31.837 1.00 83.88 252 ASP A N 1
ATOM 1942 C CA . ASP A 1 252 ? 33.780 -20.722 -32.968 1.00 83.88 252 ASP A CA 1
ATOM 1943 C C . ASP A 1 252 ? 32.517 -21.453 -32.491 1.00 83.88 252 ASP A C 1
ATOM 1945 O O . ASP A 1 252 ? 32.543 -22.122 -31.452 1.00 83.88 252 ASP A O 1
ATOM 1949 N N . GLY A 1 253 ? 31.420 -21.322 -33.238 1.00 84.69 253 GLY A N 1
ATOM 1950 C CA . GLY A 1 253 ? 30.127 -21.921 -32.914 1.00 84.69 253 GLY A CA 1
ATOM 1951 C C . GLY A 1 253 ? 29.243 -21.082 -31.972 1.00 84.69 253 GLY A C 1
ATOM 1952 O O . GLY A 1 253 ? 29.309 -19.851 -31.974 1.00 84.69 253 GLY A O 1
ATOM 1953 N N . PRO A 1 254 ? 28.338 -21.721 -31.207 1.00 86.94 254 PRO A N 1
ATOM 1954 C CA . PRO A 1 254 ? 27.383 -21.012 -30.364 1.00 86.94 254 PRO A CA 1
ATOM 1955 C C . PRO A 1 254 ? 28.072 -20.315 -29.187 1.00 86.94 254 PRO A C 1
ATOM 1957 O O . PRO A 1 254 ? 28.885 -20.910 -28.478 1.00 86.94 254 PRO A O 1
ATOM 1960 N N . LEU A 1 255 ? 27.689 -19.064 -28.950 1.00 87.00 255 LEU A N 1
ATOM 1961 C CA . LEU A 1 255 ? 28.233 -18.206 -27.908 1.00 87.00 255 LEU A CA 1
ATOM 1962 C C . LEU A 1 255 ? 27.106 -17.622 -27.055 1.00 87.00 255 LEU A C 1
ATOM 1964 O O . LEU A 1 255 ? 26.307 -16.817 -27.536 1.00 87.00 255 LEU A O 1
ATOM 1968 N N . ASP A 1 256 ? 27.072 -18.018 -25.784 1.00 88.69 256 ASP A N 1
ATOM 1969 C CA . ASP A 1 256 ? 26.115 -17.507 -24.805 1.00 88.69 256 ASP A CA 1
ATOM 1970 C C . ASP A 1 256 ? 26.604 -16.191 -24.203 1.00 88.69 256 ASP A C 1
ATOM 1972 O O . ASP A 1 256 ? 27.711 -16.096 -23.657 1.00 88.69 256 ASP A O 1
ATOM 1976 N N . LEU A 1 257 ? 25.743 -15.182 -24.286 1.00 91.31 257 LEU A N 1
ATOM 1977 C CA . LEU A 1 257 ? 25.983 -13.833 -23.808 1.00 91.31 257 LEU A CA 1
ATOM 1978 C C . LEU A 1 257 ? 24.929 -13.437 -22.780 1.00 91.31 257 LEU A C 1
ATOM 1980 O O . LEU A 1 257 ? 23.753 -13.783 -22.888 1.00 91.31 257 LEU A O 1
ATOM 1984 N N . GLU A 1 258 ? 25.362 -12.679 -21.780 1.00 94.81 258 GLU A N 1
ATOM 1985 C CA . GLU A 1 258 ? 24.507 -12.117 -20.739 1.00 94.81 258 GLU A CA 1
ATOM 1986 C C . GLU A 1 258 ? 24.607 -10.592 -20.777 1.00 94.81 258 GLU A C 1
ATOM 1988 O O . GLU A 1 258 ? 25.706 -10.039 -20.806 1.00 94.81 258 GLU A O 1
ATOM 1993 N N . ILE A 1 259 ? 23.462 -9.914 -20.740 1.00 96.19 259 ILE A N 1
ATOM 1994 C CA . ILE A 1 259 ? 23.399 -8.497 -20.386 1.00 96.19 259 ILE A CA 1
ATOM 1995 C C . ILE A 1 259 ? 23.026 -8.394 -18.919 1.00 96.19 259 ILE A C 1
ATOM 1997 O O . ILE A 1 259 ? 22.013 -8.958 -18.502 1.00 96.19 259 ILE A O 1
ATOM 2001 N N . ARG A 1 260 ? 23.793 -7.615 -18.162 1.00 96.88 260 ARG A N 1
ATOM 2002 C CA . ARG A 1 260 ? 23.529 -7.317 -16.755 1.00 96.88 260 ARG A CA 1
ATOM 2003 C C . ARG A 1 260 ? 23.431 -5.815 -16.542 1.00 96.88 260 ARG A C 1
ATOM 2005 O O . ARG A 1 260 ? 24.285 -5.068 -17.002 1.00 96.88 260 ARG A O 1
ATOM 2012 N N . VAL A 1 261 ? 22.395 -5.381 -15.841 1.00 95.12 261 VAL A N 1
ATOM 2013 C CA . VAL A 1 261 ? 22.168 -3.985 -15.457 1.00 95.12 261 VAL A CA 1
ATOM 2014 C C . VAL A 1 261 ? 22.503 -3.857 -13.986 1.00 95.12 261 VAL A C 1
ATOM 2016 O O . VAL A 1 261 ? 21.925 -4.569 -13.163 1.00 95.12 261 VAL A O 1
ATOM 2019 N N . GLU A 1 262 ? 23.424 -2.963 -13.658 1.00 94.06 262 GLU A N 1
ATOM 2020 C CA . GLU A 1 262 ? 23.847 -2.688 -12.290 1.00 94.06 262 GLU A CA 1
ATOM 2021 C C . GLU A 1 262 ? 23.554 -1.235 -11.911 1.00 94.06 262 GLU A C 1
ATOM 2023 O O . GLU A 1 262 ? 23.580 -0.344 -12.764 1.00 94.06 262 GLU A O 1
ATOM 2028 N N . ASP A 1 263 ? 23.291 -0.995 -10.628 1.00 91.12 263 ASP A N 1
ATOM 2029 C CA . ASP A 1 263 ? 23.302 0.353 -10.048 1.00 91.12 263 ASP A CA 1
ATOM 2030 C C . ASP A 1 263 ? 24.742 0.870 -9.832 1.00 91.12 263 ASP A C 1
ATOM 2032 O O . ASP A 1 263 ? 25.726 0.216 -10.195 1.00 91.12 263 ASP A O 1
ATOM 2036 N N . ALA A 1 264 ? 24.882 2.074 -9.272 1.00 88.69 264 ALA A N 1
ATOM 2037 C CA . ALA A 1 264 ? 26.187 2.687 -9.008 1.00 88.69 264 ALA A CA 1
ATOM 2038 C C . ALA A 1 264 ? 27.019 1.908 -7.968 1.00 88.69 264 ALA A C 1
ATOM 2040 O O . ALA A 1 264 ? 28.252 1.960 -7.989 1.00 88.69 264 ALA A O 1
ATOM 2041 N N . GLU A 1 265 ? 26.357 1.167 -7.080 1.00 90.50 265 GLU A N 1
ATOM 2042 C CA . GLU A 1 265 ? 26.959 0.329 -6.045 1.00 90.50 265 GLU A CA 1
ATOM 2043 C C . GLU A 1 265 ? 27.338 -1.078 -6.550 1.00 90.50 265 GLU A C 1
ATOM 2045 O O . GLU A 1 265 ? 28.052 -1.806 -5.857 1.00 90.50 265 GLU A O 1
ATOM 2050 N N . GLY A 1 266 ? 26.920 -1.451 -7.764 1.00 87.31 266 GLY A N 1
ATOM 2051 C CA . GLY A 1 266 ? 27.191 -2.747 -8.387 1.00 87.31 266 GLY A CA 1
ATOM 2052 C C . GLY A 1 266 ? 26.159 -3.836 -8.075 1.00 87.31 266 GLY A C 1
ATOM 2053 O O . GLY A 1 266 ? 26.429 -5.012 -8.323 1.00 87.31 266 GLY A O 1
ATOM 2054 N N . ASN A 1 267 ? 24.988 -3.493 -7.529 1.00 86.38 267 ASN A N 1
ATOM 2055 C CA . ASN A 1 267 ? 23.905 -4.458 -7.343 1.00 86.38 267 ASN A CA 1
ATOM 2056 C C . ASN A 1 267 ? 23.157 -4.676 -8.659 1.00 86.38 267 ASN A C 1
ATOM 2058 O O . ASN A 1 267 ? 22.883 -3.733 -9.399 1.00 86.38 267 ASN A O 1
ATOM 2062 N N . VAL A 1 268 ? 22.771 -5.924 -8.925 1.00 87.75 268 VAL A N 1
ATOM 2063 C CA . VAL A 1 268 ? 22.059 -6.296 -10.153 1.00 87.75 268 VAL A CA 1
ATOM 2064 C C . VAL A 1 268 ? 20.596 -5.863 -10.083 1.00 87.75 268 VAL A C 1
ATOM 2066 O O . VAL A 1 268 ? 19.843 -6.341 -9.238 1.00 87.75 268 VAL A O 1
ATOM 2069 N N . GLN A 1 269 ? 20.191 -5.004 -11.017 1.00 85.94 269 GLN A N 1
ATOM 2070 C CA . GLN A 1 269 ? 18.832 -4.465 -11.143 1.00 85.94 269 GLN A CA 1
ATOM 2071 C C . GLN A 1 269 ? 18.038 -5.098 -12.299 1.00 85.94 269 GLN A C 1
ATOM 2073 O O . GLN A 1 269 ? 16.829 -4.900 -12.413 1.00 85.94 269 GLN A O 1
ATOM 2078 N N . GLY A 1 270 ? 18.700 -5.868 -13.164 1.00 83.25 270 GLY A N 1
ATOM 2079 C CA . GLY A 1 270 ? 18.084 -6.562 -14.293 1.00 83.25 270 GLY A CA 1
ATOM 2080 C C . GLY A 1 270 ? 19.099 -7.384 -15.078 1.00 83.25 270 GLY A C 1
ATOM 2081 O O . GLY A 1 270 ? 20.288 -7.070 -15.068 1.00 83.25 270 GLY A O 1
ATOM 2082 N N . GLN A 1 271 ? 18.649 -8.439 -15.758 1.00 88.50 271 GLN A N 1
ATOM 2083 C CA . GLN A 1 271 ? 19.520 -9.268 -16.596 1.00 88.50 271 GLN A CA 1
ATOM 2084 C C . GLN A 1 271 ? 18.746 -9.977 -17.713 1.00 88.50 271 GLN A C 1
ATOM 2086 O O . GLN A 1 271 ? 17.550 -10.239 -17.576 1.00 88.50 271 GLN A O 1
ATOM 2091 N N . THR A 1 272 ? 19.432 -10.322 -18.801 1.00 85.44 272 THR A N 1
ATOM 2092 C CA . THR A 1 272 ? 18.925 -11.221 -19.850 1.00 85.44 272 THR A CA 1
ATOM 2093 C C . THR A 1 272 ? 20.067 -12.047 -20.439 1.00 85.44 272 THR A C 1
ATOM 2095 O O . THR A 1 272 ? 21.225 -11.644 -20.360 1.00 85.44 272 THR A O 1
ATOM 2098 N N . THR A 1 273 ? 19.747 -13.191 -21.039 1.00 87.69 273 THR A N 1
ATOM 2099 C CA . THR A 1 273 ? 20.719 -14.065 -21.716 1.00 87.69 273 THR A CA 1
ATOM 2100 C C . THR A 1 273 ? 20.241 -14.385 -23.122 1.00 87.69 273 THR A C 1
ATOM 2102 O O . THR A 1 273 ? 19.037 -14.481 -23.363 1.00 87.69 273 THR A O 1
ATOM 2105 N N . PHE A 1 274 ? 21.176 -14.520 -24.056 1.00 84.25 274 PHE A N 1
ATOM 2106 C CA . PHE A 1 274 ? 20.901 -14.845 -25.451 1.00 84.25 274 PHE A CA 1
ATOM 2107 C C . PHE A 1 274 ? 22.111 -15.543 -26.077 1.00 84.25 274 PHE A C 1
ATOM 2109 O O . PHE A 1 274 ? 23.238 -15.388 -25.610 1.00 84.25 274 PHE A O 1
ATOM 2116 N N . THR A 1 275 ? 21.878 -16.297 -27.147 1.00 86.94 275 THR A N 1
ATOM 2117 C CA . THR A 1 275 ? 22.922 -17.050 -27.851 1.00 86.94 275 THR A CA 1
ATOM 2118 C C . THR A 1 275 ? 23.089 -16.494 -29.258 1.00 86.94 275 THR A C 1
ATOM 2120 O O . THR A 1 275 ? 22.103 -16.275 -29.962 1.00 86.94 275 THR A O 1
ATOM 2123 N N . VAL A 1 276 ? 24.335 -16.303 -29.683 1.00 87.06 276 VAL A N 1
ATOM 2124 C CA . VAL A 1 276 ? 24.701 -15.941 -31.061 1.00 87.06 276 VAL A CA 1
ATOM 2125 C C . VAL A 1 276 ? 25.556 -17.041 -31.686 1.00 87.06 276 VAL A C 1
ATOM 2127 O O . VAL A 1 276 ? 26.165 -17.838 -30.979 1.00 87.06 276 VAL A O 1
ATOM 2130 N N . GLN A 1 277 ? 25.594 -17.109 -33.012 1.00 85.44 277 GLN A N 1
ATOM 2131 C CA . GLN A 1 277 ? 26.448 -18.026 -33.766 1.00 85.44 277 GLN A CA 1
ATOM 2132 C C . GLN A 1 277 ? 27.617 -17.246 -34.359 1.00 85.44 277 GLN A C 1
ATOM 2134 O O . GLN A 1 277 ? 27.407 -16.268 -35.075 1.00 85.44 277 GLN A O 1
ATOM 2139 N N . THR A 1 278 ? 28.846 -17.671 -34.104 1.00 84.38 278 THR A N 1
ATOM 2140 C CA . THR A 1 278 ? 30.026 -17.096 -34.757 1.00 84.38 278 THR A CA 1
ATOM 2141 C C . THR A 1 278 ? 30.444 -17.974 -35.936 1.00 84.38 278 THR A C 1
ATOM 2143 O O . THR A 1 278 ? 30.321 -19.198 -35.894 1.00 84.38 278 THR A O 1
ATOM 2146 N N . ALA A 1 279 ? 30.908 -17.354 -37.022 1.00 65.62 279 ALA A N 1
ATOM 2147 C CA . ALA A 1 279 ? 31.482 -18.061 -38.166 1.00 65.62 279 ALA A CA 1
ATOM 2148 C C . ALA A 1 279 ? 32.983 -17.757 -38.261 1.00 65.62 279 ALA A C 1
ATOM 2150 O O . ALA A 1 279 ? 33.382 -16.597 -38.137 1.00 65.62 279 ALA A O 1
ATOM 2151 N N . GLN A 1 280 ? 33.813 -18.777 -38.504 1.00 56.00 280 GLN A N 1
ATOM 2152 C CA . GLN A 1 280 ? 35.230 -18.573 -38.807 1.00 56.00 280 GLN A CA 1
ATOM 2153 C C . GLN A 1 280 ? 35.388 -17.730 -40.077 1.00 56.00 280 GLN A C 1
ATOM 2155 O O . GLN A 1 280 ? 34.904 -18.094 -41.149 1.00 56.00 280 GLN A O 1
ATOM 2160 N N . THR A 1 281 ? 36.119 -16.622 -39.975 1.00 49.50 281 THR A N 1
ATOM 2161 C CA . THR A 1 281 ? 36.672 -15.943 -41.147 1.00 49.50 281 THR A CA 1
ATOM 2162 C C . THR A 1 281 ? 37.731 -16.864 -41.750 1.00 49.50 281 THR A C 1
ATOM 2164 O O . THR A 1 281 ? 38.835 -16.963 -41.214 1.00 49.50 281 THR A O 1
ATOM 2167 N N . GLU A 1 282 ? 37.411 -17.569 -42.837 1.00 41.09 282 GLU A N 1
ATOM 2168 C CA . GLU A 1 282 ? 38.413 -18.313 -43.606 1.00 41.09 282 GLU A CA 1
ATOM 2169 C C . GLU A 1 282 ? 39.507 -17.337 -44.065 1.00 41.09 282 GLU A C 1
ATOM 2171 O O . GLU A 1 282 ? 39.271 -16.403 -44.836 1.00 41.09 282 GLU A O 1
ATOM 2176 N N . ALA A 1 283 ? 40.719 -17.523 -43.540 1.00 38.47 283 ALA A N 1
ATOM 2177 C CA . ALA A 1 283 ? 41.887 -16.767 -43.949 1.00 38.47 283 ALA A CA 1
ATOM 2178 C C . ALA A 1 283 ? 42.206 -17.100 -45.414 1.00 38.47 283 ALA A C 1
ATOM 2180 O O . ALA A 1 283 ? 42.608 -18.214 -45.742 1.00 38.47 283 ALA A O 1
ATOM 2181 N N . SER A 1 284 ? 42.036 -16.118 -46.299 1.00 36.72 284 SER A N 1
ATOM 2182 C CA . SER A 1 284 ? 42.473 -16.197 -47.691 1.00 36.72 284 SER A CA 1
ATOM 2183 C C . SER A 1 284 ? 44.007 -16.206 -47.760 1.00 36.72 284 SER A C 1
ATOM 2185 O O . SER A 1 284 ? 44.638 -15.163 -47.929 1.00 36.72 284 SER A O 1
ATOM 2187 N N . GLU A 1 285 ? 44.619 -17.385 -47.655 1.00 45.03 285 GLU A N 1
ATOM 2188 C CA . GLU A 1 285 ? 45.992 -17.621 -48.103 1.00 45.03 285 GLU A CA 1
ATOM 2189 C C . GLU A 1 285 ? 46.028 -17.620 -49.637 1.00 45.03 285 GLU A C 1
ATOM 2191 O O . GLU A 1 285 ? 45.647 -18.595 -50.285 1.00 45.03 285 GLU A O 1
ATOM 2196 N N . ASN A 1 286 ? 46.509 -16.528 -50.243 1.00 36.31 286 ASN A N 1
ATOM 2197 C CA . ASN A 1 286 ? 47.179 -16.627 -51.537 1.00 36.31 286 ASN A CA 1
ATOM 2198 C C . ASN A 1 286 ? 48.101 -15.439 -51.854 1.00 36.31 286 ASN A C 1
ATOM 2200 O O . ASN A 1 286 ? 47.774 -14.287 -51.587 1.00 36.31 286 ASN A O 1
ATOM 2204 N N . ALA A 1 287 ? 49.205 -15.786 -52.525 1.00 38.06 287 ALA A N 1
ATOM 2205 C CA . ALA A 1 287 ? 50.339 -14.984 -53.003 1.00 38.06 287 ALA A CA 1
ATOM 2206 C C . ALA A 1 287 ? 51.395 -14.627 -51.927 1.00 38.06 287 ALA A C 1
ATOM 2208 O O . ALA A 1 287 ? 51.170 -13.813 -51.047 1.00 38.06 287 ALA A O 1
ATOM 2209 N N . GLY A 1 288 ? 52.612 -15.173 -51.919 1.00 33.19 288 GLY A N 1
ATOM 2210 C CA . GLY A 1 288 ? 53.383 -15.744 -53.024 1.00 33.19 288 GLY A CA 1
ATOM 2211 C C . GLY A 1 288 ? 54.584 -14.857 -53.358 1.00 33.19 288 GLY A C 1
ATOM 2212 O O . GLY A 1 288 ? 54.526 -14.061 -54.281 1.00 33.19 288 GLY A O 1
ATOM 2213 N N . ALA A 1 289 ? 55.657 -15.046 -52.587 1.00 33.62 289 ALA A N 1
ATOM 2214 C CA . ALA A 1 289 ? 57.066 -15.042 -52.995 1.00 33.62 289 ALA A CA 1
ATOM 2215 C C . ALA A 1 289 ? 57.659 -13.881 -53.832 1.00 33.62 289 ALA A C 1
ATOM 2217 O O . ALA A 1 289 ? 57.478 -13.792 -55.042 1.00 33.62 289 ALA A O 1
ATOM 2218 N N . SER A 1 290 ? 58.583 -13.143 -53.208 1.00 33.84 290 SER A N 1
ATOM 2219 C CA . SER A 1 290 ? 59.990 -12.913 -53.630 1.00 33.84 290 SER A CA 1
ATOM 2220 C C . SER A 1 290 ? 60.555 -11.820 -52.718 1.00 33.84 290 SER A C 1
ATOM 2222 O O . SER A 1 290 ? 59.913 -10.804 -52.518 1.00 33.84 290 SER A O 1
ATOM 2224 N N . GLY A 1 291 ? 61.705 -11.913 -52.063 1.00 29.48 291 GLY A N 1
ATOM 2225 C CA . GLY A 1 291 ? 62.927 -12.621 -52.392 1.00 29.48 291 GLY A CA 1
ATOM 2226 C C . GLY A 1 291 ? 64.082 -11.627 -52.213 1.00 29.48 291 GLY A C 1
ATOM 2227 O O . GLY A 1 291 ? 64.087 -10.571 -52.831 1.00 29.48 291 GLY A O 1
ATOM 2228 N N . SER A 1 292 ? 65.082 -12.016 -51.418 1.00 30.83 292 SER A N 1
ATOM 2229 C CA . SER A 1 292 ? 66.465 -11.508 -51.439 1.00 30.83 292 SER A CA 1
ATOM 2230 C C . SER A 1 292 ? 66.886 -10.307 -50.537 1.00 30.83 292 SER A C 1
ATOM 2232 O O . SER A 1 292 ? 66.596 -9.145 -50.792 1.00 30.83 292 SER A O 1
ATOM 2234 N N . THR A 1 293 ? 67.724 -10.664 -49.547 1.00 31.17 293 THR A N 1
ATOM 2235 C CA . THR A 1 293 ? 69.113 -10.185 -49.298 1.00 31.17 293 THR A CA 1
ATOM 2236 C C . THR A 1 293 ? 69.423 -8.859 -48.560 1.00 31.17 293 THR A C 1
ATOM 2238 O O . THR A 1 293 ? 69.552 -7.800 -49.147 1.00 31.17 293 THR A O 1
ATOM 2241 N N . ARG A 1 294 ? 69.694 -9.003 -47.249 1.00 27.31 294 ARG A N 1
ATOM 2242 C CA . ARG A 1 294 ? 70.910 -8.668 -46.445 1.00 27.31 294 ARG A CA 1
ATOM 2243 C C . ARG A 1 294 ? 71.810 -7.423 -46.730 1.00 27.31 294 ARG A C 1
ATOM 2245 O O . ARG A 1 294 ? 72.369 -7.302 -47.811 1.00 27.31 294 ARG A O 1
ATOM 2252 N N . ARG A 1 295 ? 72.200 -6.788 -45.594 1.00 28.67 295 ARG A N 1
ATOM 2253 C CA . ARG A 1 295 ? 73.366 -5.906 -45.222 1.00 28.67 295 ARG A CA 1
ATOM 2254 C C . ARG A 1 295 ? 73.100 -4.386 -45.275 1.00 28.67 295 ARG A C 1
ATOM 2256 O O . ARG A 1 295 ? 72.738 -3.884 -46.320 1.00 28.67 295 ARG A O 1
ATOM 2263 N N . GLN A 1 296 ? 73.068 -3.645 -44.153 1.00 28.59 296 GLN A N 1
ATOM 2264 C CA . GLN A 1 296 ? 74.099 -3.240 -43.156 1.00 28.59 296 GLN A CA 1
ATOM 2265 C C . GLN A 1 296 ? 74.923 -2.007 -43.590 1.00 28.59 296 GLN A C 1
ATOM 2267 O O . GLN A 1 296 ? 75.698 -2.119 -44.533 1.00 28.59 296 GLN A O 1
ATOM 2272 N N . GLY A 1 297 ? 74.814 -0.896 -42.836 1.00 29.30 297 GLY A N 1
ATOM 2273 C CA . GLY A 1 297 ? 75.823 0.181 -42.789 1.00 29.30 297 GLY A C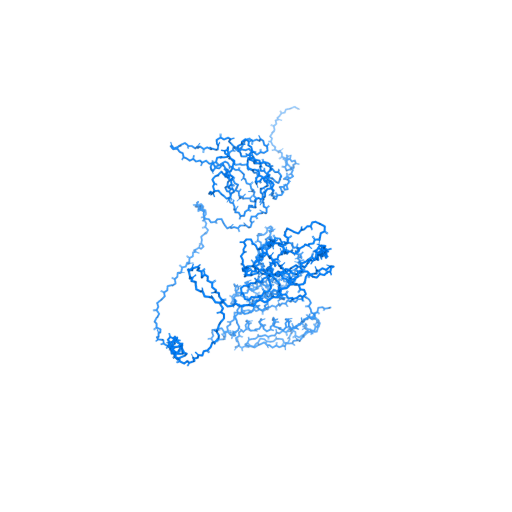A 1
ATOM 2274 C C . GLY A 1 297 ? 75.308 1.633 -42.736 1.00 29.30 297 GLY A C 1
ATOM 2275 O O . GLY A 1 297 ? 75.096 2.235 -43.776 1.00 29.30 297 GLY A O 1
ATOM 2276 N N . ASP A 1 298 ? 75.180 2.158 -41.513 1.00 29.58 298 ASP A N 1
ATOM 2277 C CA . ASP A 1 298 ? 75.643 3.465 -40.997 1.00 29.58 298 ASP A CA 1
ATOM 2278 C C . ASP A 1 298 ? 75.194 4.851 -41.547 1.00 29.58 298 ASP A C 1
ATOM 2280 O O . ASP A 1 298 ? 75.527 5.278 -42.644 1.00 29.58 298 ASP A O 1
ATOM 2284 N N . ASN A 1 299 ? 74.619 5.607 -40.592 1.00 31.84 299 ASN A N 1
ATOM 2285 C CA . ASN A 1 299 ? 74.879 7.000 -40.173 1.00 31.84 299 ASN A CA 1
ATOM 2286 C C . ASN A 1 299 ? 74.430 8.253 -40.974 1.00 31.84 299 ASN A C 1
ATOM 2288 O O . ASN A 1 299 ? 74.962 8.594 -42.022 1.00 31.84 299 ASN A O 1
ATOM 2292 N N . ALA A 1 300 ? 73.631 9.053 -40.240 1.00 29.23 300 ALA A N 1
ATOM 2293 C CA . ALA A 1 300 ? 73.777 10.494 -39.945 1.00 29.23 300 ALA A CA 1
ATOM 2294 C C . ALA A 1 300 ? 72.787 11.522 -40.556 1.00 29.23 300 ALA A C 1
ATOM 2296 O O . ALA A 1 300 ? 72.863 11.900 -41.715 1.00 29.23 300 ALA A O 1
ATOM 2297 N N . ALA A 1 301 ? 71.982 12.072 -39.628 1.00 29.64 301 ALA A N 1
ATOM 2298 C CA . ALA A 1 301 ? 71.555 13.472 -39.445 1.00 29.64 301 ALA A CA 1
ATOM 2299 C C . ALA A 1 301 ? 70.622 14.164 -40.468 1.00 29.64 301 ALA A C 1
ATOM 2301 O O . ALA A 1 301 ? 71.061 14.680 -41.488 1.00 29.64 301 ALA A O 1
ATOM 2302 N N . SER A 1 302 ? 69.360 14.411 -40.084 1.00 32.72 302 SER A N 1
ATOM 2303 C CA . SER A 1 302 ? 68.876 15.685 -39.489 1.00 32.72 302 SER A CA 1
ATOM 2304 C C . SER A 1 302 ? 67.326 15.780 -39.480 1.00 32.72 302 SER A C 1
ATOM 2306 O O . SER A 1 302 ? 66.642 15.186 -40.300 1.00 32.72 302 SER A O 1
ATOM 2308 N N . ASN A 1 303 ? 66.810 16.468 -38.455 1.00 33.12 303 ASN A N 1
ATOM 2309 C CA . ASN A 1 303 ? 65.423 16.635 -37.946 1.00 33.12 303 ASN A CA 1
ATOM 2310 C C . ASN A 1 303 ? 64.508 17.528 -38.851 1.00 33.12 303 ASN A C 1
ATOM 2312 O O . ASN A 1 303 ? 65.071 18.089 -39.789 1.00 33.12 303 ASN A O 1
ATOM 2316 N N . PRO A 1 304 ? 63.200 17.831 -38.556 1.00 48.53 304 PRO A N 1
ATOM 2317 C CA . PRO A 1 304 ? 62.410 17.589 -37.322 1.00 48.53 304 PRO A CA 1
ATOM 2318 C C . PRO A 1 304 ? 60.894 17.216 -37.464 1.00 48.53 304 PRO A C 1
ATOM 2320 O O . PRO A 1 304 ? 60.310 17.254 -38.539 1.00 48.53 304 PRO A O 1
ATOM 2323 N N . ALA A 1 305 ? 60.270 17.023 -36.282 1.00 30.17 305 ALA A N 1
ATOM 2324 C CA . ALA A 1 305 ? 58.839 17.150 -35.910 1.00 30.17 305 ALA A CA 1
ATOM 2325 C C . ALA A 1 305 ? 57.895 15.984 -36.271 1.00 30.17 305 ALA A C 1
ATOM 2327 O O . ALA A 1 305 ? 57.911 15.483 -37.380 1.00 30.17 305 ALA A O 1
ATOM 2328 N N . SER A 1 306 ? 57.002 15.489 -35.409 1.00 36.03 306 SER A N 1
ATOM 2329 C CA . SER A 1 306 ? 56.565 15.814 -34.037 1.00 36.03 306 SER A CA 1
ATOM 2330 C C . SER A 1 306 ? 55.810 14.575 -33.514 1.00 36.03 306 SER A C 1
ATOM 2332 O O . SER A 1 306 ? 55.038 13.991 -34.263 1.00 36.03 306 SER A O 1
ATOM 2334 N N . ARG A 1 307 ? 56.169 14.043 -32.333 1.00 30.48 307 ARG A N 1
ATOM 2335 C CA . ARG A 1 307 ? 55.362 13.974 -31.082 1.00 30.48 307 ARG A CA 1
ATOM 2336 C C . ARG A 1 307 ? 53.897 13.509 -31.283 1.00 30.48 307 ARG A C 1
ATOM 2338 O O . ARG A 1 307 ? 53.173 14.138 -32.033 1.00 30.48 307 ARG A O 1
ATOM 2345 N N . PHE A 1 308 ? 53.372 12.482 -30.612 1.00 33.03 308 PHE A N 1
ATOM 2346 C CA . PHE A 1 308 ? 53.461 12.177 -29.177 1.00 33.03 308 PHE A CA 1
ATOM 2347 C C . PHE A 1 308 ? 53.295 10.673 -28.890 1.00 33.03 308 PHE A C 1
ATOM 2349 O O . PHE A 1 308 ? 52.551 9.974 -29.569 1.00 33.03 308 PHE A O 1
ATOM 2356 N N . SER A 1 309 ? 53.963 10.210 -27.833 1.00 29.14 309 SER A N 1
ATOM 2357 C CA . SER A 1 309 ? 53.887 8.868 -27.257 1.00 29.14 309 SER A CA 1
ATOM 2358 C C . SER A 1 309 ? 53.195 8.901 -25.890 1.00 29.14 309 SER A C 1
ATOM 2360 O O . SER A 1 309 ? 53.316 9.879 -25.153 1.00 29.14 309 SER A O 1
ATOM 2362 N N . PHE A 1 310 ? 52.544 7.798 -25.515 1.00 28.89 310 PHE A N 1
ATOM 2363 C CA . PHE A 1 310 ? 52.248 7.464 -24.121 1.00 28.89 310 PHE A CA 1
ATOM 2364 C C . PHE A 1 310 ? 53.038 6.204 -23.767 1.00 28.89 310 PHE A C 1
ATOM 2366 O O . PHE A 1 310 ? 52.877 5.165 -24.405 1.00 28.89 310 PHE A O 1
ATOM 2373 N N . ARG A 1 311 ? 53.912 6.285 -22.759 1.00 32.09 311 ARG A N 1
ATOM 2374 C CA . ARG A 1 311 ? 54.497 5.096 -22.138 1.00 32.09 311 ARG A CA 1
ATOM 2375 C C . ARG A 1 311 ? 54.665 5.288 -20.631 1.00 32.09 311 ARG A C 1
ATOM 2377 O O . ARG A 1 311 ? 55.111 6.325 -20.157 1.00 32.09 311 ARG A O 1
ATOM 2384 N N . SER A 1 312 ? 54.287 4.217 -19.945 1.00 38.81 312 SER A N 1
ATOM 2385 C CA . SER A 1 312 ? 54.469 3.824 -18.547 1.00 38.81 312 SER A CA 1
ATOM 2386 C C . SER A 1 312 ? 55.712 4.332 -17.800 1.00 38.81 312 SER A C 1
ATOM 2388 O O . SER A 1 312 ? 56.815 4.305 -18.345 1.00 38.81 312 SER A O 1
ATOM 2390 N N . GLY A 1 313 ? 55.559 4.531 -16.486 1.00 32.41 313 GLY A N 1
ATOM 2391 C CA . GLY A 1 313 ? 56.648 4.452 -15.504 1.00 32.41 313 GLY A 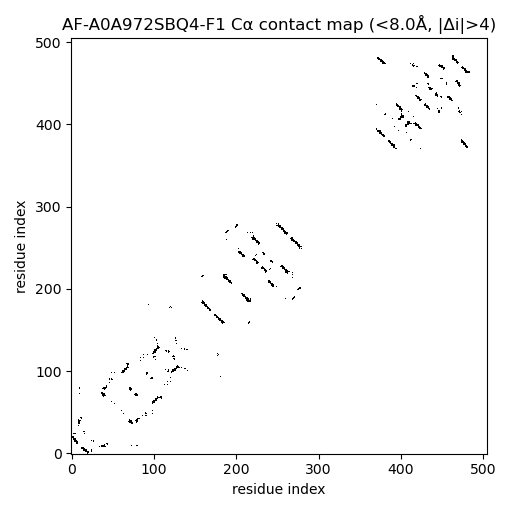CA 1
ATOM 2392 C C . GLY A 1 313 ? 56.141 4.482 -14.055 1.00 32.41 313 GLY A C 1
ATOM 2393 O O . GLY A 1 313 ? 55.447 5.413 -13.665 1.00 32.41 313 GLY A O 1
ATOM 2394 N N . LYS A 1 314 ? 56.473 3.451 -13.264 1.00 38.94 314 LYS A N 1
ATOM 2395 C CA . LYS A 1 314 ? 56.170 3.305 -11.827 1.00 38.94 314 LYS A CA 1
ATOM 2396 C C . LYS A 1 314 ? 57.256 3.954 -10.936 1.00 38.94 314 LYS A C 1
ATOM 2398 O O . LYS A 1 314 ? 58.431 3.710 -11.165 1.00 38.94 314 LYS A O 1
ATOM 2403 N N . TRP A 1 315 ? 56.788 4.622 -9.871 1.00 34.91 315 TRP A N 1
ATOM 2404 C CA . TRP A 1 315 ? 57.230 4.630 -8.452 1.00 34.91 315 TRP A CA 1
ATOM 2405 C C . TRP A 1 315 ? 58.619 5.146 -8.009 1.00 34.91 315 TRP A C 1
ATOM 2407 O O . TRP A 1 315 ? 59.630 4.507 -8.262 1.00 34.91 315 TRP A O 1
ATOM 2417 N N . TRP A 1 316 ? 58.604 6.157 -7.118 1.00 31.89 316 TRP A N 1
ATOM 2418 C CA . TRP A 1 316 ? 59.087 6.102 -5.715 1.00 31.89 316 TRP A CA 1
ATOM 2419 C C . TRP A 1 316 ? 58.633 7.350 -4.924 1.00 31.89 316 TRP A C 1
ATOM 2421 O O . TRP A 1 316 ? 58.558 8.433 -5.493 1.00 31.89 316 TRP A O 1
ATOM 2431 N N . GLY A 1 317 ? 58.381 7.203 -3.613 1.00 35.34 317 GLY A N 1
ATOM 2432 C CA . GLY A 1 317 ? 58.421 8.320 -2.649 1.00 35.34 317 GLY A CA 1
ATOM 2433 C C . GLY A 1 317 ? 57.156 8.577 -1.822 1.00 35.34 317 GLY A C 1
ATOM 2434 O O . GLY A 1 317 ? 56.334 9.415 -2.170 1.00 35.34 317 GLY A O 1
ATOM 2435 N N . ILE A 1 318 ? 57.041 7.878 -0.691 1.00 45.84 318 ILE A N 1
ATOM 2436 C CA . ILE A 1 318 ? 56.055 8.070 0.384 1.00 45.84 318 ILE A CA 1
ATOM 2437 C C . ILE A 1 318 ? 56.488 9.239 1.282 1.00 45.84 318 ILE A C 1
ATOM 2439 O O . ILE A 1 318 ? 57.667 9.351 1.604 1.00 45.84 318 ILE A O 1
ATOM 2443 N N . GLY A 1 319 ? 55.519 10.015 1.781 1.00 42.97 319 GLY A N 1
ATOM 2444 C CA . GLY A 1 319 ? 55.649 10.708 3.070 1.00 42.97 319 GLY A CA 1
ATOM 2445 C C . GLY A 1 319 ? 55.468 12.221 3.026 1.00 42.97 319 GLY A C 1
ATOM 2446 O O . GLY A 1 319 ? 56.457 12.936 3.022 1.00 42.97 319 GLY A O 1
ATOM 2447 N N . LEU A 1 320 ? 54.208 12.687 3.043 1.00 36.97 320 LEU A N 1
ATOM 2448 C CA . LEU A 1 320 ? 53.775 13.959 3.674 1.00 36.97 320 LEU A CA 1
ATOM 2449 C C . LEU A 1 320 ? 52.270 14.266 3.515 1.00 36.97 320 LEU A C 1
ATOM 2451 O O . LEU A 1 320 ? 51.783 15.221 4.106 1.00 36.97 320 LEU A O 1
ATOM 2455 N N . GLY A 1 321 ? 51.503 13.450 2.778 1.00 41.19 321 GLY A N 1
ATOM 2456 C CA . GLY A 1 321 ? 50.062 13.686 2.561 1.00 41.19 321 GLY A CA 1
ATOM 2457 C C . GLY A 1 321 ? 49.105 13.035 3.571 1.00 41.19 321 GLY A C 1
ATOM 2458 O O . GLY A 1 321 ? 47.959 13.454 3.683 1.00 41.19 321 GLY A O 1
ATOM 2459 N N . VAL A 1 322 ? 49.551 12.029 4.333 1.00 45.31 322 VAL A N 1
ATOM 2460 C CA . VAL A 1 322 ? 48.657 11.214 5.188 1.00 45.31 322 VAL A CA 1
ATOM 2461 C C . VAL A 1 322 ? 48.485 11.796 6.603 1.00 45.31 322 VAL A C 1
ATOM 2463 O O . VAL A 1 322 ? 47.531 11.462 7.296 1.00 45.31 322 VAL A O 1
ATOM 2466 N N . LEU A 1 323 ? 49.332 12.745 7.023 1.00 41.62 323 LEU A N 1
ATOM 2467 C CA . LEU A 1 323 ? 49.260 13.340 8.367 1.00 41.62 323 LEU A CA 1
ATOM 2468 C C . LEU A 1 323 ? 48.315 14.560 8.466 1.00 41.62 323 LEU A C 1
ATOM 2470 O O . LEU A 1 323 ? 47.891 14.915 9.561 1.00 41.62 323 LEU A O 1
ATOM 2474 N N . LEU A 1 324 ? 47.938 15.175 7.336 1.00 45.25 324 LEU A N 1
ATOM 2475 C CA . LEU A 1 324 ? 47.012 16.322 7.298 1.00 45.25 324 LEU A CA 1
ATOM 2476 C C . LEU A 1 324 ? 45.534 15.914 7.175 1.00 45.25 324 LEU A C 1
ATOM 2478 O O . LEU A 1 324 ? 44.654 16.673 7.574 1.00 45.25 324 LEU A O 1
ATOM 2482 N N . LEU A 1 325 ? 45.250 14.697 6.700 1.00 42.66 325 LEU A N 1
ATOM 2483 C CA . LEU A 1 325 ? 43.880 14.192 6.554 1.00 42.66 325 LEU A CA 1
ATOM 2484 C C . LEU A 1 325 ? 43.313 13.630 7.875 1.00 42.66 325 LEU A C 1
ATOM 2486 O O . LEU A 1 325 ? 42.112 13.699 8.114 1.00 42.66 325 LEU A O 1
ATOM 2490 N N . VAL A 1 326 ? 44.174 13.138 8.776 1.00 48.44 326 VAL A N 1
ATOM 2491 C CA . VAL A 1 326 ? 43.766 12.595 10.089 1.00 48.44 326 VAL A CA 1
ATOM 2492 C C . VAL A 1 326 ? 43.437 13.708 11.100 1.00 48.44 326 VAL A C 1
ATOM 2494 O O . VAL A 1 326 ? 42.560 13.530 11.942 1.00 48.44 326 VAL A O 1
ATOM 2497 N N . LEU A 1 327 ? 44.043 14.898 10.977 1.00 45.34 327 LEU A N 1
ATOM 2498 C CA . LEU A 1 327 ? 43.717 16.056 11.827 1.00 45.34 327 LEU A CA 1
ATOM 2499 C C . LEU A 1 327 ? 42.406 16.761 11.431 1.00 45.34 327 LEU A C 1
ATOM 2501 O O . LEU A 1 327 ? 41.751 17.343 12.291 1.00 45.34 327 LEU A O 1
ATOM 2505 N N . LEU A 1 328 ? 41.974 16.653 10.169 1.00 44.56 328 LEU A N 1
ATOM 2506 C CA . LEU A 1 328 ? 40.687 17.194 9.708 1.00 44.56 328 LEU A CA 1
ATOM 2507 C C . LEU A 1 328 ? 39.486 16.318 10.105 1.00 44.56 328 LEU A C 1
ATOM 2509 O O . LEU A 1 328 ? 38.384 16.833 10.272 1.00 44.56 328 LEU A O 1
ATOM 2513 N N . ILE A 1 329 ? 39.703 15.020 10.337 1.00 46.88 329 ILE A N 1
ATOM 2514 C CA . ILE A 1 329 ? 38.650 14.077 10.752 1.00 46.88 329 ILE A CA 1
ATOM 2515 C C . ILE A 1 329 ? 38.477 14.057 12.287 1.00 46.88 329 ILE A C 1
ATOM 2517 O O . ILE A 1 329 ? 37.380 13.806 12.782 1.00 46.88 329 ILE A O 1
ATOM 2521 N N . GLY A 1 330 ? 39.507 14.427 13.061 1.00 41.81 330 GLY A N 1
ATOM 2522 C CA . GLY A 1 330 ? 39.414 14.562 14.524 1.00 41.81 330 GLY A CA 1
ATOM 2523 C C . GLY A 1 330 ? 38.668 15.814 15.020 1.00 41.81 330 GLY A C 1
ATOM 2524 O O . GLY A 1 33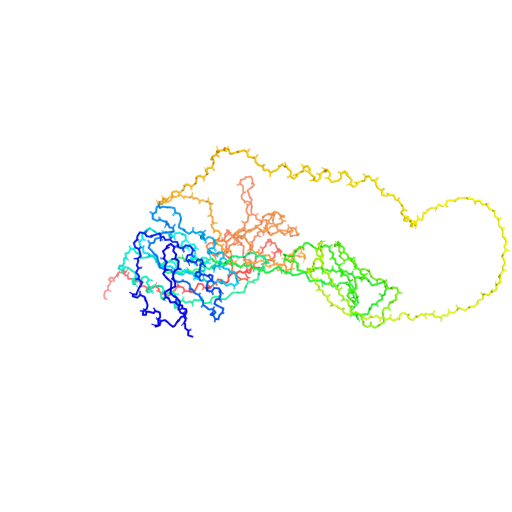0 ? 38.164 15.818 16.140 1.00 41.81 330 GLY A O 1
ATOM 2525 N N . GLY A 1 331 ? 38.564 16.864 14.197 1.00 43.12 331 GLY A N 1
ATOM 2526 C CA . GLY A 1 331 ? 37.970 18.153 14.587 1.00 43.12 331 GLY A CA 1
ATOM 2527 C C . GLY A 1 331 ? 36.442 18.242 14.487 1.00 43.12 331 GLY A C 1
ATOM 2528 O O . GLY A 1 331 ? 35.847 19.117 15.107 1.00 43.12 331 GLY A O 1
ATOM 2529 N N . VAL A 1 332 ? 35.786 17.342 13.746 1.00 39.06 332 VAL A N 1
ATOM 2530 C CA . VAL A 1 332 ? 34.335 17.431 13.462 1.00 39.06 332 VAL A CA 1
ATOM 2531 C C . VAL A 1 332 ? 33.495 16.486 14.339 1.00 39.06 332 VAL A C 1
ATOM 2533 O O . VAL A 1 332 ? 32.289 16.664 14.471 1.00 39.06 332 VAL A O 1
ATOM 2536 N N . VAL A 1 333 ? 34.118 15.536 15.046 1.00 34.50 333 VAL A N 1
ATOM 2537 C CA . VAL A 1 333 ? 33.414 14.567 15.918 1.00 34.50 333 VAL A CA 1
ATOM 2538 C C . VAL A 1 333 ? 33.206 15.088 17.356 1.00 34.50 333 VAL A C 1
ATOM 2540 O O . VAL A 1 333 ? 32.474 14.488 18.139 1.00 34.50 333 VAL A O 1
ATOM 2543 N N . MET A 1 334 ? 33.766 16.251 17.712 1.00 35.56 334 MET A N 1
ATOM 2544 C CA . MET A 1 334 ? 33.668 16.833 19.063 1.00 35.56 334 MET A CA 1
ATOM 2545 C C . MET A 1 334 ? 32.837 18.127 19.125 1.00 35.56 334 MET A C 1
ATOM 2547 O O . MET A 1 334 ? 33.049 18.963 19.999 1.00 35.56 334 MET A O 1
ATOM 2551 N N . TRP A 1 335 ? 31.867 18.307 18.223 1.00 35.06 335 TRP A N 1
ATOM 2552 C CA . TRP A 1 335 ? 30.944 19.448 18.293 1.00 35.06 335 TRP A CA 1
ATOM 2553 C C . TRP A 1 335 ? 29.482 19.083 18.038 1.00 35.06 335 TRP A C 1
ATOM 2555 O O . TRP A 1 335 ? 28.740 19.818 17.408 1.00 35.06 335 TRP A O 1
ATOM 2565 N N . THR A 1 336 ? 29.029 17.964 18.596 1.00 35.72 336 THR A N 1
ATOM 2566 C CA . THR A 1 336 ? 27.596 17.747 18.837 1.00 35.72 336 THR A CA 1
ATOM 2567 C C . THR A 1 336 ? 27.408 16.882 20.077 1.00 35.72 336 THR A C 1
ATOM 2569 O O . THR A 1 336 ? 27.212 15.674 19.960 1.00 35.72 336 THR A O 1
ATOM 2572 N N . ARG A 1 337 ? 27.502 17.478 21.276 1.00 36.09 337 ARG A N 1
ATOM 2573 C CA . ARG A 1 337 ? 26.780 17.044 22.493 1.00 36.09 337 ARG A CA 1
ATOM 2574 C C . ARG A 1 337 ? 27.056 17.993 23.673 1.00 36.09 337 ARG A C 1
ATOM 2576 O O . ARG A 1 337 ? 28.199 18.100 24.102 1.00 36.09 337 ARG A O 1
ATOM 2583 N N . ARG A 1 338 ? 25.949 18.519 24.241 1.00 29.11 338 ARG A N 1
ATOM 2584 C CA . ARG A 1 338 ? 25.727 19.245 25.528 1.00 29.11 338 ARG A CA 1
ATOM 2585 C C . ARG A 1 338 ? 25.524 20.771 25.378 1.00 29.11 338 ARG A C 1
ATOM 2587 O O . ARG A 1 338 ? 26.502 21.491 25.273 1.00 29.11 338 ARG A O 1
ATOM 2594 N N . GLN A 1 339 ? 24.283 21.236 25.124 1.00 38.00 339 GLN A N 1
ATOM 2595 C CA . GLN A 1 339 ? 23.161 21.588 26.060 1.00 38.00 339 GLN A CA 1
ATOM 2596 C C . GLN A 1 339 ? 23.235 23.074 26.517 1.00 38.00 339 GLN A C 1
ATOM 2598 O O . GLN A 1 339 ? 24.361 23.547 26.625 1.00 38.00 339 GLN A O 1
ATOM 2603 N N . PRO A 1 340 ? 22.130 23.833 26.775 1.00 30.83 340 PRO A N 1
ATOM 2604 C CA . PRO A 1 340 ? 20.894 23.413 27.455 1.00 30.83 340 PRO A CA 1
ATOM 2605 C C . PRO A 1 340 ? 19.553 23.944 26.876 1.00 30.83 340 PRO A C 1
ATOM 2607 O O . PRO A 1 340 ? 19.487 24.690 25.906 1.00 30.83 340 PRO A O 1
ATOM 2610 N N . THR A 1 341 ? 18.481 23.502 27.532 1.00 29.83 341 THR A N 1
ATOM 2611 C CA . THR A 1 341 ? 17.058 23.839 27.402 1.00 29.83 341 THR A CA 1
ATOM 2612 C C . THR A 1 341 ? 16.725 25.332 27.521 1.00 29.83 341 THR A C 1
ATOM 2614 O O . THR A 1 341 ? 17.104 25.966 28.504 1.00 29.83 341 THR A O 1
ATOM 2617 N N . SER A 1 342 ? 15.855 25.830 26.641 1.00 30.56 342 SER A N 1
ATOM 2618 C CA . SER A 1 342 ? 14.792 26.767 27.020 1.00 30.56 342 SER A CA 1
ATOM 2619 C C . SER A 1 342 ? 13.576 26.599 26.103 1.00 30.56 342 SER A C 1
ATOM 2621 O O . SER A 1 342 ? 13.663 26.478 24.885 1.00 30.56 342 SER A O 1
ATOM 2623 N N . SER A 1 343 ? 12.433 26.505 26.763 1.00 29.11 343 SER A N 1
ATOM 2624 C CA . SER A 1 343 ? 11.073 26.385 26.261 1.00 29.11 343 SER A CA 1
ATOM 2625 C C . SER A 1 343 ? 10.593 27.644 25.536 1.00 29.11 343 SER A C 1
ATOM 2627 O O . SER A 1 343 ? 10.658 28.730 26.109 1.00 29.11 343 SER A O 1
ATOM 2629 N N . ALA A 1 344 ? 9.989 27.480 24.359 1.00 27.22 344 ALA A N 1
ATOM 2630 C CA . ALA A 1 344 ? 8.913 28.345 23.882 1.00 27.22 344 ALA A CA 1
ATOM 2631 C C . ALA A 1 344 ? 8.006 27.553 22.929 1.00 27.22 344 ALA A C 1
ATOM 2633 O O . ALA A 1 344 ? 8.414 27.090 21.868 1.00 27.22 344 ALA A O 1
ATOM 2634 N N . SER A 1 345 ? 6.776 27.375 23.386 1.00 28.89 345 SER A N 1
ATOM 2635 C CA . SER A 1 345 ? 5.607 26.810 22.726 1.00 28.89 345 SER A CA 1
ATOM 2636 C C . SER A 1 345 ? 5.270 27.474 21.388 1.00 28.89 345 SER A C 1
ATOM 2638 O O . SER A 1 345 ? 5.253 28.699 21.288 1.00 28.89 345 SER A O 1
ATOM 2640 N N . SER A 1 346 ? 4.862 26.678 20.403 1.00 26.66 346 SER A N 1
ATOM 2641 C CA . SER A 1 346 ? 3.888 27.095 19.384 1.00 26.66 346 SER A CA 1
ATOM 2642 C C . SER A 1 346 ? 2.995 25.900 19.056 1.00 26.66 346 SER A C 1
ATOM 2644 O O . SER A 1 346 ? 3.210 25.148 18.112 1.00 26.66 346 SER A O 1
ATOM 2646 N N . SER A 1 347 ? 2.005 25.702 19.920 1.00 26.12 347 SER A N 1
ATOM 2647 C CA . SER A 1 347 ? 0.773 24.992 19.609 1.00 26.12 347 SER A CA 1
ATOM 2648 C C . SER A 1 347 ? 0.019 25.778 18.533 1.00 26.12 347 SER A C 1
ATOM 2650 O O . SER A 1 347 ? -0.418 26.899 18.794 1.00 26.12 347 SER A O 1
ATOM 2652 N N . LEU A 1 348 ? -0.149 25.205 17.343 1.00 26.75 348 LEU A N 1
ATOM 2653 C CA . LEU A 1 348 ? -1.281 25.554 16.490 1.00 26.75 348 LEU A CA 1
ATOM 2654 C C . LEU A 1 348 ? -2.422 24.621 16.874 1.00 26.75 348 LEU A C 1
ATOM 2656 O O . LEU A 1 348 ? -2.559 23.505 16.382 1.00 26.75 348 LEU A O 1
ATOM 2660 N N . ASP A 1 349 ? -3.158 25.113 17.859 1.00 24.33 349 ASP A N 1
ATOM 2661 C CA . ASP A 1 349 ? -4.526 24.753 18.172 1.00 24.33 349 ASP A CA 1
ATOM 2662 C C . ASP A 1 349 ? -5.381 24.980 16.911 1.00 24.33 349 ASP A C 1
ATOM 2664 O O . ASP A 1 349 ? -5.459 26.096 16.395 1.00 24.33 349 ASP A O 1
ATOM 2668 N N . MET A 1 350 ? -5.962 23.912 16.371 1.00 23.23 350 MET A N 1
ATOM 2669 C CA . MET A 1 350 ? -7.154 24.002 15.530 1.00 23.23 350 MET A CA 1
ATOM 2670 C C . MET A 1 350 ? -8.227 23.145 16.186 1.00 23.23 350 MET A C 1
ATOM 2672 O O . MET A 1 350 ? -8.516 22.020 15.785 1.00 23.23 350 MET A O 1
ATOM 2676 N N . THR A 1 351 ? -8.802 23.711 17.238 1.00 25.56 351 THR A N 1
ATOM 2677 C CA . THR A 1 351 ? -10.221 23.566 17.534 1.00 25.56 351 THR A CA 1
ATOM 2678 C C . THR A 1 351 ? -11.019 23.988 16.298 1.00 25.56 351 THR A C 1
ATOM 2680 O O . THR A 1 351 ? -10.851 25.093 15.785 1.00 25.56 351 THR A O 1
ATOM 2683 N N . MET A 1 352 ? -11.881 23.107 15.791 1.00 25.53 352 MET A N 1
ATOM 2684 C CA . MET A 1 352 ? -12.967 23.531 14.917 1.00 25.53 352 MET A CA 1
ATOM 2685 C C . MET A 1 352 ? -14.239 22.770 15.274 1.00 25.53 352 MET A C 1
ATOM 2687 O O . MET A 1 352 ? -14.270 21.540 15.333 1.00 25.53 352 MET A O 1
ATOM 2691 N N . ASP A 1 353 ? -15.236 23.586 15.594 1.00 24.95 353 ASP A N 1
ATOM 2692 C CA . ASP A 1 353 ? -16.492 23.286 16.254 1.00 24.95 353 ASP A CA 1
ATOM 2693 C C . ASP A 1 353 ? -17.429 22.365 15.475 1.00 24.95 353 ASP A C 1
ATOM 2695 O O . ASP A 1 353 ? -17.550 22.402 14.249 1.00 24.95 353 ASP A O 1
ATOM 2699 N N . VAL A 1 354 ? -18.203 21.621 16.259 1.00 30.09 354 VAL A N 1
ATOM 2700 C CA . VAL A 1 354 ? -19.505 21.094 15.867 1.00 30.09 354 VAL A CA 1
ATOM 2701 C C . VAL A 1 354 ? -20.476 22.269 15.720 1.00 30.09 354 VAL A C 1
ATOM 2703 O O . VAL A 1 354 ? -20.836 22.889 16.716 1.00 30.09 354 VAL A O 1
ATOM 2706 N N . PHE A 1 355 ? -20.990 22.508 14.512 1.00 26.22 355 PHE A N 1
ATOM 2707 C CA . PHE A 1 355 ? -22.283 23.169 14.325 1.00 26.22 355 PHE A CA 1
ATOM 2708 C C . PHE A 1 355 ? -23.117 22.430 13.281 1.00 26.22 355 PHE A C 1
ATOM 2710 O O . PHE A 1 355 ? -22.727 22.278 12.126 1.00 26.22 355 PHE A O 1
ATOM 2717 N N . GLY A 1 356 ? -24.297 21.984 13.713 1.00 29.08 356 GLY A N 1
ATOM 2718 C CA . GLY A 1 356 ? -25.429 21.775 12.823 1.00 29.08 356 GLY A CA 1
ATOM 2719 C C . GLY A 1 356 ? -26.091 23.113 12.488 1.00 29.08 356 GLY A C 1
ATOM 2720 O O . GLY A 1 356 ? -26.084 24.030 13.308 1.00 29.08 356 GLY A O 1
ATOM 2721 N N . GLY A 1 357 ? -26.698 23.195 11.303 1.00 26.72 357 GLY A N 1
ATOM 2722 C CA . GLY A 1 357 ? -27.575 24.300 10.909 1.00 26.72 357 GLY A CA 1
ATOM 2723 C C . GLY A 1 357 ? -27.300 24.849 9.509 1.00 26.72 357 GLY A C 1
ATOM 2724 O O . GLY A 1 357 ? -26.350 25.593 9.320 1.00 26.72 357 GLY A O 1
ATOM 2725 N N . SER A 1 358 ?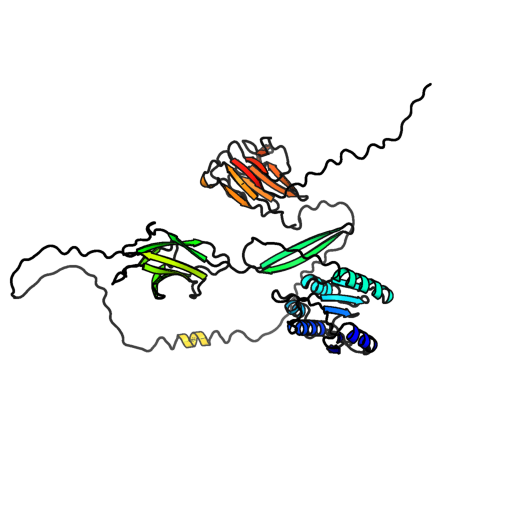 -28.167 24.448 8.574 1.00 37.44 358 SER A N 1
ATOM 2726 C CA . SER A 1 358 ? -28.625 25.106 7.332 1.00 37.44 358 SER A CA 1
ATOM 2727 C C . SER A 1 358 ? -27.829 26.273 6.717 1.00 37.44 358 SER A C 1
ATOM 2729 O O . SER A 1 358 ? -27.670 27.322 7.333 1.00 37.44 358 SER A O 1
ATOM 2731 N N . ASP A 1 359 ? -27.542 26.111 5.420 1.00 38.91 359 ASP A N 1
ATOM 2732 C CA . ASP A 1 359 ? -27.232 27.136 4.413 1.00 38.91 359 ASP A CA 1
ATOM 2733 C C . ASP A 1 359 ? -26.075 28.099 4.709 1.00 38.91 359 ASP A C 1
ATOM 2735 O O . ASP A 1 359 ? -26.249 29.263 5.066 1.00 38.91 359 ASP A O 1
ATOM 2739 N N . ALA A 1 360 ? -24.872 27.636 4.372 1.00 30.59 360 ALA A N 1
ATOM 2740 C CA . ALA A 1 360 ? -23.815 28.496 3.862 1.00 30.59 360 ALA A CA 1
ATOM 2741 C C . ALA A 1 360 ? -23.075 27.765 2.734 1.00 30.59 360 ALA A C 1
ATOM 2743 O O . ALA A 1 360 ? -22.483 26.705 2.926 1.00 30.59 360 ALA A O 1
ATOM 2744 N N . THR A 1 361 ? -23.134 28.340 1.536 1.00 42.09 361 THR A N 1
ATOM 2745 C CA . THR A 1 361 ? -22.312 27.984 0.379 1.00 42.09 361 THR A CA 1
ATOM 2746 C C . THR A 1 361 ? -20.831 28.053 0.743 1.00 42.09 361 THR A C 1
ATOM 2748 O O . THR A 1 361 ? -20.321 29.139 1.022 1.00 42.09 361 THR A O 1
ATOM 2751 N N . VAL A 1 362 ? -20.141 26.914 0.704 1.00 32.72 362 VAL A N 1
ATOM 2752 C CA . VAL A 1 362 ? -18.680 26.842 0.787 1.00 32.72 362 VAL A CA 1
ATOM 2753 C C . VAL A 1 362 ? -18.191 25.909 -0.317 1.00 32.72 362 VAL A C 1
ATOM 2755 O O . VAL A 1 362 ? -18.145 24.690 -0.169 1.00 32.72 362 VAL A O 1
ATOM 2758 N N . ASP A 1 363 ? -17.853 26.516 -1.453 1.00 34.72 363 ASP A N 1
ATOM 2759 C CA . ASP A 1 363 ? -16.929 25.936 -2.419 1.00 34.72 363 ASP A CA 1
ATOM 2760 C C . ASP A 1 363 ? -15.584 25.675 -1.726 1.00 34.72 363 ASP A C 1
ATOM 2762 O O . ASP A 1 363 ? -15.019 26.566 -1.091 1.00 34.72 363 ASP A O 1
ATOM 2766 N N . GLY A 1 364 ? -15.044 24.470 -1.910 1.00 33.41 364 GLY A N 1
ATOM 2767 C CA . GLY A 1 364 ? -13.648 24.166 -1.603 1.00 33.41 364 GLY A CA 1
ATOM 2768 C C . GLY A 1 364 ? -13.429 23.273 -0.387 1.00 33.41 364 GLY A C 1
ATOM 2769 O O . GLY A 1 364 ? -12.934 23.737 0.627 1.00 33.41 364 GLY A O 1
ATOM 2770 N N . PHE A 1 365 ? -13.736 21.982 -0.528 1.00 27.08 365 PHE A N 1
ATOM 2771 C CA . PHE A 1 365 ? -12.833 20.855 -0.232 1.00 27.08 365 PHE A CA 1
ATOM 2772 C C . PHE A 1 365 ? -13.594 19.555 -0.544 1.00 27.08 365 PHE A C 1
ATOM 2774 O O . PHE A 1 365 ? -14.172 18.909 0.326 1.00 27.08 365 PHE A O 1
ATOM 2781 N N . LEU A 1 366 ? -13.647 19.177 -1.825 1.00 31.41 366 LEU A N 1
ATOM 2782 C CA . LEU A 1 366 ? -14.147 17.856 -2.201 1.00 31.41 366 LEU A CA 1
ATOM 2783 C C . LEU A 1 366 ? -13.106 16.818 -1.778 1.00 31.41 366 LEU A C 1
ATOM 2785 O O . LEU A 1 366 ? -12.031 16.714 -2.370 1.00 31.41 366 LEU A O 1
ATOM 2789 N N . ALA A 1 367 ? -13.433 16.070 -0.726 1.00 32.47 367 ALA A N 1
ATOM 2790 C CA . ALA A 1 367 ? -12.736 14.858 -0.341 1.00 32.47 367 ALA A CA 1
ATOM 2791 C C . ALA A 1 367 ? -12.634 13.931 -1.562 1.00 32.47 367 ALA A C 1
ATOM 2793 O O . ALA A 1 367 ? -13.644 13.524 -2.136 1.00 32.47 367 ALA A O 1
ATOM 2794 N N . ALA A 1 368 ? -11.406 13.620 -1.975 1.00 33.25 368 ALA A N 1
ATOM 2795 C CA . ALA A 1 368 ? -11.123 12.729 -3.087 1.00 33.25 368 ALA A CA 1
ATOM 2796 C C . ALA A 1 368 ? -11.669 11.319 -2.794 1.00 33.25 368 ALA A C 1
ATOM 2798 O O . ALA A 1 368 ? -11.030 10.501 -2.132 1.00 33.25 368 ALA A O 1
ATOM 2799 N N . GLY A 1 369 ? -12.871 11.019 -3.291 1.00 40.69 369 GLY A N 1
ATOM 2800 C CA . GLY A 1 369 ? -13.212 9.656 -3.678 1.00 40.69 369 GLY A CA 1
ATOM 2801 C C . GLY A 1 369 ? -12.225 9.215 -4.755 1.00 40.69 369 GLY A C 1
ATOM 2802 O O . GLY A 1 369 ? -11.894 9.998 -5.645 1.00 40.69 369 GLY A O 1
ATOM 2803 N N . SER A 1 370 ? -11.702 7.996 -4.652 1.00 55.91 370 SER A N 1
ATOM 2804 C CA . SER A 1 370 ? -10.903 7.399 -5.721 1.00 55.91 370 SER A CA 1
ATOM 2805 C C . SER A 1 370 ? -11.695 7.488 -7.023 1.00 55.91 370 SER A C 1
ATOM 2807 O O . SER A 1 370 ? -12.796 6.942 -7.102 1.00 55.91 370 SER A O 1
ATOM 2809 N N . LEU A 1 371 ? -11.160 8.200 -8.012 1.00 56.59 371 LEU A N 1
ATOM 2810 C CA . LEU A 1 371 ? -11.803 8.317 -9.315 1.00 56.59 371 LEU A CA 1
ATOM 2811 C C . LEU A 1 371 ? -11.961 6.921 -9.915 1.00 56.59 371 LEU A C 1
ATOM 2813 O O . LEU A 1 371 ? -10.994 6.151 -9.883 1.00 56.59 371 LEU A O 1
ATOM 2817 N N . PRO A 1 372 ? -13.141 6.574 -10.451 1.00 71.75 372 PRO A N 1
ATOM 2818 C CA . PRO A 1 372 ? -13.297 5.323 -11.166 1.00 71.75 372 PRO A CA 1
ATOM 2819 C C . PRO A 1 372 ? -12.331 5.293 -12.349 1.00 71.75 372 PRO A C 1
ATOM 2821 O O . PRO A 1 372 ? -12.003 6.332 -12.929 1.00 71.75 372 PRO A O 1
ATOM 2824 N N . GLN A 1 373 ? -11.852 4.095 -12.685 1.00 74.38 373 GLN A N 1
ATOM 2825 C CA . GLN A 1 373 ? -10.911 3.919 -13.782 1.00 74.38 373 GLN A CA 1
ATOM 2826 C C . GLN A 1 373 ? -11.543 4.448 -15.068 1.00 74.38 373 GLN A C 1
ATOM 2828 O O . GLN A 1 373 ? -12.553 3.924 -15.532 1.00 74.38 373 GLN A O 1
ATOM 2833 N N . ALA A 1 374 ? -10.934 5.485 -15.630 1.00 80.00 374 ALA A N 1
ATOM 2834 C CA . ALA A 1 374 ? -11.320 6.022 -16.916 1.00 80.00 374 ALA A CA 1
ATOM 2835 C C . ALA A 1 374 ? -10.093 6.432 -17.724 1.00 80.00 374 ALA A C 1
ATOM 2837 O O . ALA A 1 374 ? -9.053 6.817 -17.177 1.00 80.00 374 ALA A O 1
ATOM 2838 N N . SER A 1 375 ? -10.202 6.337 -19.041 1.00 81.06 375 SER A N 1
ATOM 2839 C CA . SER A 1 375 ? -9.143 6.702 -19.966 1.00 81.06 375 SER A CA 1
ATOM 2840 C C . SER A 1 375 ? -9.695 7.230 -21.284 1.00 81.06 375 SER A C 1
ATOM 2842 O O . SER A 1 375 ? -10.861 7.035 -21.620 1.00 81.06 375 SER A O 1
ATOM 2844 N N . LEU A 1 376 ? -8.842 7.929 -22.023 1.00 84.81 376 LEU A N 1
ATOM 2845 C CA . LEU A 1 376 ? -9.121 8.426 -23.360 1.00 84.81 376 LEU A CA 1
ATOM 2846 C C . LEU A 1 376 ? -8.143 7.803 -24.342 1.00 84.81 376 LEU A C 1
ATOM 2848 O O . LEU A 1 376 ? -6.948 8.091 -24.301 1.00 84.81 376 LEU A O 1
ATOM 2852 N N . GLU A 1 377 ? -8.655 6.986 -25.245 1.00 86.31 377 GLU A N 1
ATOM 2853 C CA . GLU A 1 377 ? -7.911 6.471 -26.385 1.00 86.31 377 GLU A CA 1
ATOM 2854 C C . GLU A 1 377 ? -7.986 7.477 -27.538 1.00 86.31 377 GLU A C 1
ATOM 2856 O O . GLU A 1 377 ? -9.066 7.941 -27.904 1.00 86.31 377 GLU A O 1
ATOM 2861 N N . VAL A 1 378 ? -6.855 7.811 -28.153 1.00 86.94 378 VAL A N 1
ATOM 2862 C CA . VAL A 1 378 ? -6.823 8.652 -29.352 1.00 86.94 378 VAL A CA 1
ATOM 2863 C C . VAL A 1 378 ? -7.092 7.790 -30.579 1.00 86.94 378 VAL A C 1
ATOM 2865 O O . VAL A 1 378 ? -6.204 7.108 -31.088 1.00 86.94 378 VAL A O 1
ATOM 2868 N N . VAL A 1 379 ? -8.316 7.861 -31.092 1.00 87.69 379 VAL A N 1
ATOM 2869 C CA . VAL A 1 379 ? -8.738 7.123 -32.290 1.00 87.69 379 VAL A CA 1
ATOM 2870 C C . VAL A 1 379 ? -8.195 7.779 -33.562 1.00 87.69 379 VAL A C 1
ATOM 2872 O O . VAL A 1 379 ? -7.840 7.093 -34.517 1.00 87.69 379 VAL A O 1
ATOM 2875 N N . ARG A 1 380 ? -8.124 9.116 -33.595 1.00 90.75 380 ARG A N 1
ATOM 2876 C CA . ARG A 1 380 ? -7.627 9.879 -34.751 1.00 90.75 380 ARG A CA 1
ATOM 2877 C C . ARG A 1 380 ? -7.065 11.228 -34.311 1.00 90.75 380 ARG A C 1
ATOM 2879 O O . ARG A 1 380 ? -7.746 11.939 -33.584 1.00 90.75 380 ARG A O 1
ATOM 2886 N N . SER A 1 381 ? -5.882 11.606 -34.793 1.00 92.25 381 SER A N 1
ATOM 2887 C CA . SER A 1 381 ? -5.247 12.916 -34.558 1.00 92.25 381 SER A CA 1
ATOM 2888 C C . SER A 1 381 ? -4.516 13.395 -35.818 1.00 92.25 381 SER A C 1
ATOM 2890 O O . SER A 1 381 ? -4.148 12.597 -36.681 1.00 92.25 381 SER A O 1
ATOM 2892 N N . ASP A 1 382 ? -4.316 14.707 -35.930 1.00 85.25 382 ASP A N 1
ATOM 2893 C CA . ASP A 1 382 ? -3.472 15.330 -36.953 1.00 85.25 382 ASP A CA 1
ATOM 2894 C C . ASP A 1 382 ? -1.980 15.075 -36.718 1.00 85.25 382 ASP A C 1
ATOM 2896 O O . ASP A 1 382 ? -1.174 15.220 -37.641 1.00 85.25 382 ASP A O 1
ATOM 2900 N N . ASP A 1 383 ? -1.624 14.711 -35.486 1.00 80.62 383 ASP A N 1
ATOM 2901 C CA . ASP A 1 383 ? -0.314 14.216 -35.110 1.00 80.62 383 ASP A CA 1
ATOM 2902 C C . ASP A 1 383 ? -0.332 12.675 -35.126 1.00 80.62 383 ASP A C 1
ATOM 2904 O O . ASP A 1 383 ? -0.933 12.043 -34.248 1.00 80.62 383 ASP A O 1
ATOM 2908 N N . PRO A 1 384 ? 0.324 12.026 -36.106 1.00 76.12 384 PRO A N 1
ATOM 2909 C CA . PRO A 1 384 ? 0.304 10.571 -36.214 1.00 76.12 384 PRO A CA 1
ATOM 2910 C C . PRO A 1 384 ? 0.941 9.882 -35.000 1.00 76.12 384 PRO A C 1
ATOM 2912 O O . PRO A 1 384 ? 0.628 8.723 -34.743 1.00 76.12 384 PRO A O 1
ATOM 2915 N N . THR A 1 385 ? 1.775 10.577 -34.215 1.00 75.25 385 THR A N 1
ATOM 2916 C CA . THR A 1 385 ? 2.396 10.007 -33.009 1.00 75.25 385 THR A CA 1
ATOM 2917 C C . THR A 1 385 ? 1.408 9.805 -31.859 1.00 75.25 385 THR A C 1
ATOM 2919 O O . THR A 1 385 ? 1.704 9.044 -30.936 1.00 75.25 385 THR A O 1
ATOM 2922 N N . TYR A 1 386 ? 0.243 10.464 -31.901 1.00 68.56 386 TYR A N 1
ATOM 2923 C CA . TYR A 1 386 ? -0.790 10.361 -30.872 1.00 68.56 386 TYR A CA 1
ATOM 2924 C C . TYR A 1 386 ? -1.804 9.249 -31.141 1.00 68.56 386 TYR A C 1
ATOM 2926 O O . TYR A 1 386 ? -2.403 8.761 -30.189 1.00 68.56 386 TYR A O 1
ATOM 2934 N N . THR A 1 387 ? -2.000 8.831 -32.393 1.00 81.25 387 THR A N 1
ATOM 2935 C CA . THR A 1 387 ? -3.013 7.818 -32.734 1.00 81.25 387 THR A CA 1
ATOM 2936 C C . THR A 1 387 ? -2.682 6.477 -32.068 1.00 81.25 387 THR A C 1
ATOM 2938 O O . THR A 1 387 ? -1.549 6.008 -32.134 1.00 81.25 387 THR A O 1
ATOM 2941 N N . GLY A 1 388 ? -3.663 5.877 -31.390 1.00 65.75 388 GLY A N 1
ATOM 2942 C CA . GLY A 1 388 ? -3.504 4.656 -30.593 1.00 65.75 388 GLY A CA 1
ATOM 2943 C C . GLY A 1 388 ? -2.967 4.874 -29.172 1.00 65.75 388 GLY A C 1
ATOM 2944 O O . GLY A 1 388 ? -2.921 3.925 -28.390 1.00 65.75 388 GLY A O 1
ATOM 2945 N N . ARG A 1 389 ? -2.584 6.103 -28.788 1.00 69.25 389 ARG A N 1
ATOM 2946 C CA . ARG A 1 389 ? -2.211 6.403 -27.395 1.00 69.25 389 ARG A CA 1
ATOM 2947 C C . ARG A 1 389 ? -3.440 6.443 -26.500 1.00 69.25 389 ARG A C 1
ATOM 2949 O O . ARG A 1 389 ? -4.506 6.884 -26.919 1.00 69.25 389 ARG A O 1
ATOM 2956 N N . THR A 1 390 ? -3.255 6.048 -25.245 1.00 69.50 390 THR A N 1
ATOM 2957 C CA . THR A 1 390 ? -4.290 6.111 -24.210 1.00 69.50 390 THR A CA 1
ATOM 2958 C C . THR A 1 390 ? -3.830 7.003 -23.061 1.00 69.50 390 THR A C 1
ATOM 2960 O O . THR A 1 390 ? -2.707 6.863 -22.579 1.00 69.50 390 THR A O 1
ATOM 2963 N N . PHE A 1 391 ? -4.694 7.917 -22.626 1.00 70.38 391 PHE A N 1
ATOM 2964 C CA . PHE A 1 391 ? -4.467 8.824 -21.502 1.00 70.38 391 PHE A CA 1
ATOM 2965 C C . PHE A 1 391 ? -5.361 8.445 -20.325 1.00 70.38 391 PHE A C 1
ATOM 2967 O O . PHE A 1 391 ? -6.582 8.471 -20.447 1.00 70.38 391 PHE A O 1
ATOM 2974 N N . THR A 1 392 ? -4.775 8.120 -19.175 1.00 75.12 392 THR A N 1
ATOM 2975 C CA . THR A 1 392 ? -5.538 7.786 -17.963 1.00 75.12 392 THR A CA 1
ATOM 2976 C C . THR A 1 392 ? -6.036 9.048 -17.262 1.00 75.12 392 THR A C 1
ATOM 2978 O O . THR A 1 392 ? -5.265 9.980 -17.027 1.00 75.12 392 THR A O 1
ATOM 2981 N N . ILE A 1 393 ? -7.312 9.069 -16.874 1.00 78.12 393 ILE A N 1
ATOM 2982 C CA . ILE A 1 393 ? -7.911 10.149 -16.086 1.00 78.12 393 ILE A CA 1
ATOM 2983 C C . ILE A 1 393 ? -7.609 9.899 -14.606 1.00 78.12 393 ILE A C 1
ATOM 2985 O O . ILE A 1 393 ? -8.170 9.002 -13.987 1.00 78.12 393 ILE A O 1
ATOM 2989 N N . THR A 1 394 ? -6.697 10.692 -14.042 1.00 73.81 394 THR A N 1
ATOM 2990 C CA . THR A 1 394 ? -6.214 10.547 -12.654 1.00 73.81 394 THR A CA 1
ATOM 2991 C C . THR A 1 394 ? -6.661 11.676 -11.725 1.00 73.81 394 THR A C 1
ATOM 2993 O O . THR A 1 394 ? -6.368 11.639 -10.530 1.00 73.81 394 THR A O 1
ATOM 2996 N N . LYS A 1 395 ? -7.366 12.686 -12.255 1.00 79.25 395 LYS A N 1
ATOM 2997 C CA . LYS A 1 395 ? -7.858 13.859 -11.514 1.00 79.25 395 LYS A CA 1
ATOM 2998 C C . LYS A 1 395 ? -9.372 14.025 -11.695 1.00 79.25 395 LYS A C 1
ATOM 3000 O O . LYS A 1 395 ? -9.868 13.709 -12.776 1.00 79.25 395 LYS A O 1
ATOM 3005 N N . PRO A 1 396 ? -10.105 14.570 -10.700 1.00 76.38 396 PRO A N 1
ATOM 3006 C CA . PRO A 1 396 ? -11.552 14.786 -10.819 1.00 76.38 396 PRO A CA 1
ATOM 3007 C C . PRO A 1 396 ? -11.921 15.800 -11.894 1.00 76.38 396 PRO A C 1
ATOM 3009 O O . PRO A 1 396 ? -13.058 15.864 -12.337 1.00 76.38 396 PRO A O 1
ATOM 3012 N N . ARG A 1 397 ? -10.947 16.594 -12.328 1.00 87.56 397 ARG A N 1
ATOM 3013 C CA . ARG A 1 397 ? -11.065 17.531 -13.427 1.00 87.56 397 ARG A CA 1
ATOM 3014 C C . ARG A 1 397 ? -9.815 17.408 -14.281 1.00 87.56 397 ARG A C 1
ATOM 3016 O O . ARG A 1 397 ? -8.713 17.564 -13.756 1.00 87.56 397 ARG A O 1
ATOM 3023 N N . VAL A 1 398 ? -9.989 17.136 -15.569 1.00 88.44 398 VAL A N 1
ATOM 3024 C CA . VAL A 1 398 ? -8.899 17.086 -16.550 1.00 88.44 398 VAL A CA 1
ATOM 3025 C C . VAL A 1 398 ? -9.218 17.974 -17.740 1.00 88.44 398 VAL A C 1
ATOM 3027 O O . VAL A 1 398 ? -10.341 18.002 -18.243 1.00 88.44 398 VAL A O 1
ATOM 3030 N N . THR A 1 399 ? -8.217 18.717 -18.188 1.00 91.56 399 THR A N 1
ATOM 3031 C CA . THR A 1 399 ? -8.329 19.680 -19.284 1.00 91.56 399 THR A CA 1
ATOM 3032 C C . THR A 1 399 ? -7.746 19.120 -20.578 1.00 91.56 399 THR A C 1
ATOM 3034 O O . THR A 1 399 ? -6.722 18.436 -20.575 1.00 91.56 399 THR A O 1
ATOM 3037 N N . LEU A 1 400 ? -8.402 19.417 -21.702 1.00 93.56 400 LEU A N 1
ATOM 3038 C CA . LEU A 1 400 ? -8.007 18.989 -23.041 1.00 93.56 400 LEU A CA 1
ATOM 3039 C C . LEU A 1 400 ? -7.820 20.208 -23.941 1.00 93.56 400 LEU A C 1
ATOM 3041 O O . LEU A 1 400 ? -8.689 21.084 -24.030 1.00 93.56 400 LEU A O 1
ATOM 3045 N N . GLY A 1 401 ? -6.712 20.250 -24.674 1.00 90.69 401 GLY A N 1
ATOM 3046 C CA . GLY A 1 401 ? -6.462 21.348 -25.599 1.00 90.69 401 GLY A CA 1
ATOM 3047 C C . GLY A 1 401 ? -5.094 21.305 -26.259 1.00 90.69 401 GLY A C 1
ATOM 3048 O O . GLY A 1 401 ? -4.253 20.462 -25.971 1.00 90.69 401 GLY A O 1
ATOM 3049 N N . ARG A 1 402 ? -4.863 22.243 -27.179 1.00 91.50 402 ARG A N 1
ATOM 3050 C CA . ARG A 1 402 ? -3.626 22.288 -27.971 1.00 91.50 402 ARG A CA 1
ATOM 3051 C C . ARG A 1 402 ? -2.416 22.808 -27.198 1.00 91.50 402 ARG A C 1
ATOM 3053 O O . ARG A 1 402 ? -1.280 22.548 -27.582 1.00 91.50 402 ARG A O 1
ATOM 3060 N N . LYS A 1 403 ? -2.618 23.621 -26.160 1.00 84.31 403 LYS A N 1
ATOM 3061 C CA . LYS A 1 403 ? -1.487 24.106 -25.363 1.00 84.31 403 LYS A CA 1
ATOM 3062 C C . LYS A 1 403 ? -0.952 22.999 -24.453 1.00 84.31 403 LYS A C 1
ATOM 3064 O O . LYS A 1 403 ? -1.715 22.173 -23.967 1.00 84.31 403 LYS A O 1
ATOM 3069 N N . ALA A 1 404 ? 0.344 23.071 -24.165 1.00 74.81 404 ALA A N 1
ATOM 3070 C CA . ALA A 1 404 ? 1.031 22.174 -23.239 1.00 74.81 404 ALA A CA 1
ATOM 3071 C C . ALA A 1 404 ? 0.615 22.342 -21.762 1.00 74.81 404 ALA A C 1
ATOM 3073 O O . ALA A 1 404 ? 1.014 21.531 -20.941 1.00 74.81 404 ALA A O 1
ATOM 3074 N N . ASP A 1 405 ? -0.155 23.384 -21.419 1.00 80.19 405 ASP A N 1
ATOM 3075 C CA . ASP A 1 405 ? -0.668 23.625 -20.061 1.00 80.19 405 ASP A CA 1
ATOM 3076 C C . ASP A 1 405 ? -1.963 22.849 -19.748 1.00 80.19 405 ASP A C 1
ATOM 3078 O O . ASP A 1 405 ? -2.455 22.933 -18.626 1.00 80.19 405 ASP A O 1
ATOM 3082 N N . ASN A 1 406 ? -2.508 22.093 -20.711 1.00 82.75 406 ASN A N 1
ATOM 3083 C CA . ASN A 1 406 ? -3.614 21.165 -20.466 1.00 82.75 406 ASN A CA 1
ATOM 3084 C C . ASN A 1 406 ? -3.090 19.834 -19.914 1.00 82.75 406 ASN A C 1
ATOM 3086 O O . ASN A 1 406 ? -1.997 19.403 -20.279 1.00 82.75 406 ASN A O 1
ATOM 3090 N N . ASP A 1 407 ? -3.910 19.144 -19.119 1.00 81.62 407 ASP A N 1
ATOM 3091 C CA . ASP A 1 407 ? -3.591 17.802 -18.609 1.00 81.62 407 ASP A CA 1
ATOM 3092 C C . ASP A 1 407 ? -3.384 16.799 -19.754 1.00 81.62 407 ASP A C 1
ATOM 3094 O O . ASP A 1 407 ? -2.465 15.983 -19.703 1.00 81.62 407 ASP A O 1
ATOM 3098 N N . PHE A 1 408 ? -4.195 16.907 -20.813 1.00 87.69 408 PHE A N 1
ATOM 3099 C CA . PHE A 1 408 ? -4.038 16.158 -22.060 1.00 87.69 408 PHE A CA 1
ATOM 3100 C C . PHE A 1 408 ? -3.745 17.121 -23.224 1.00 87.69 408 PHE A C 1
ATOM 3102 O O . PHE A 1 408 ? -4.673 17.683 -23.825 1.00 87.69 408 PHE A O 1
ATOM 3109 N N . PRO A 1 409 ? -2.454 17.361 -23.530 1.00 87.06 409 PRO A N 1
ATOM 3110 C CA . PRO A 1 409 ? -2.047 18.307 -24.558 1.00 87.06 409 PRO A CA 1
ATOM 3111 C C . PRO A 1 409 ? -1.977 17.664 -25.951 1.00 87.06 409 PRO A C 1
ATOM 3113 O O . PRO A 1 409 ? -1.322 16.638 -26.145 1.00 87.06 409 PRO A O 1
ATOM 3116 N N . PHE A 1 410 ? -2.566 18.337 -26.943 1.00 87.62 410 PHE A N 1
ATOM 3117 C CA . PHE A 1 410 ? -2.585 17.940 -28.361 1.00 87.62 410 PHE A CA 1
ATOM 3118 C C . PHE A 1 410 ? -1.942 19.018 -29.260 1.00 87.62 410 PHE A C 1
ATOM 3120 O O . PHE A 1 410 ? -2.641 19.718 -29.998 1.00 87.62 410 PHE A O 1
ATOM 3127 N N . PRO A 1 411 ? -0.615 19.240 -29.176 1.00 80.25 411 PRO A N 1
ATOM 3128 C CA . PRO A 1 411 ? 0.058 20.374 -29.816 1.00 80.25 411 PRO A CA 1
ATOM 3129 C C . PRO A 1 411 ? 0.034 20.338 -31.353 1.00 80.25 411 PRO A C 1
ATOM 3131 O O . PRO A 1 411 ? 0.007 21.406 -31.978 1.00 80.25 411 PRO A O 1
ATOM 3134 N N . GLY A 1 412 ? 0.018 19.144 -31.959 1.00 81.19 412 GLY A N 1
ATOM 3135 C CA . GLY A 1 412 ? -0.031 18.953 -33.414 1.00 81.19 412 GLY A CA 1
ATOM 3136 C C . GLY A 1 412 ? -1.411 19.193 -34.042 1.00 81.19 412 GLY A C 1
ATOM 3137 O O . GLY A 1 412 ? -1.500 19.573 -35.213 1.00 81.19 412 GLY A O 1
ATOM 3138 N N . ASP A 1 413 ? -2.491 19.096 -33.261 1.00 91.44 413 ASP A N 1
ATOM 3139 C CA . ASP A 1 413 ? -3.868 19.289 -33.721 1.00 91.44 413 ASP A CA 1
ATOM 3140 C C . ASP A 1 413 ? -4.237 20.777 -33.808 1.00 91.44 413 ASP A C 1
ATOM 3142 O O . ASP A 1 413 ? -4.898 21.350 -32.943 1.00 91.44 413 ASP A O 1
ATOM 3146 N N . ARG A 1 414 ? -3.819 21.451 -34.888 1.00 89.88 414 ARG A N 1
ATOM 3147 C CA . ARG A 1 414 ? -3.983 22.915 -35.066 1.00 89.88 414 ARG A CA 1
ATOM 3148 C C . ARG A 1 414 ? -5.424 23.420 -34.961 1.00 89.88 414 ARG A C 1
ATOM 3150 O O . ARG A 1 414 ? -5.632 24.585 -34.614 1.00 89.88 414 ARG A O 1
ATOM 3157 N N . ALA A 1 415 ? -6.402 22.577 -35.286 1.00 91.00 415 ALA A N 1
ATOM 3158 C CA . ALA A 1 415 ? -7.818 22.912 -35.184 1.00 91.00 415 ALA A CA 1
ATOM 3159 C C . ALA A 1 415 ? -8.369 22.769 -33.751 1.00 91.00 415 ALA A C 1
ATOM 3161 O O . ALA A 1 415 ? -9.456 23.255 -33.452 1.00 91.00 415 ALA A O 1
ATOM 3162 N N . VAL A 1 416 ? -7.615 22.183 -32.825 1.00 95.31 416 VAL A N 1
ATOM 3163 C CA . VAL A 1 416 ? -7.970 22.159 -31.409 1.00 95.31 416 VAL A CA 1
ATOM 3164 C C . VAL A 1 416 ? -7.633 23.528 -30.798 1.00 95.31 416 VAL A C 1
ATOM 3166 O O . VAL A 1 416 ? -6.527 24.068 -30.935 1.00 95.31 416 VAL A O 1
ATOM 3169 N N . SER A 1 417 ? -8.618 24.145 -30.138 1.00 92.75 417 SER A N 1
ATOM 3170 C CA . SER A 1 417 ? -8.411 25.350 -29.335 1.00 92.75 417 SER A CA 1
ATOM 3171 C C . SER A 1 417 ? -7.340 25.141 -28.263 1.00 92.75 417 SER A C 1
ATOM 3173 O O . SER A 1 417 ? -7.087 24.037 -27.794 1.00 92.75 417 SER A O 1
ATOM 3175 N N . ARG A 1 418 ? -6.695 26.236 -27.858 1.00 87.81 418 ARG A N 1
ATOM 3176 C CA . ARG A 1 418 ? -5.616 26.217 -26.858 1.00 87.81 418 ARG A CA 1
ATOM 3177 C C . ARG A 1 418 ? -6.053 25.585 -25.533 1.00 87.81 418 ARG A C 1
ATOM 3179 O O . ARG A 1 418 ? -5.321 24.754 -25.025 1.00 87.81 418 ARG A O 1
ATOM 3186 N N . GLN A 1 419 ? -7.232 25.959 -25.053 1.00 89.50 419 GLN A N 1
ATOM 3187 C CA . GLN A 1 419 ? -8.013 25.279 -24.019 1.00 89.50 419 GLN A CA 1
ATOM 3188 C C . GLN A 1 419 ? -9.338 24.950 -24.705 1.00 89.50 419 GLN A C 1
ATOM 3190 O O . GLN A 1 419 ? -9.944 25.857 -25.284 1.00 89.50 419 GLN A O 1
ATOM 3195 N N . HIS A 1 420 ? -9.703 23.675 -24.795 1.00 93.56 420 HIS A N 1
ATOM 3196 C CA . HIS A 1 420 ? -10.778 23.231 -25.683 1.00 93.56 420 HIS A CA 1
ATOM 3197 C C . HIS A 1 420 ? -11.954 22.662 -24.901 1.00 93.56 420 HIS A C 1
ATOM 3199 O O . HIS A 1 420 ? -13.065 23.171 -24.989 1.00 93.56 420 HIS A O 1
ATOM 3205 N N . ALA A 1 421 ? -11.710 21.627 -24.118 1.00 95.94 421 ALA A N 1
ATOM 3206 C CA . ALA A 1 421 ? -12.744 20.949 -23.362 1.00 95.94 421 ALA A CA 1
ATOM 3207 C C . ALA A 1 421 ? -12.189 20.525 -22.010 1.00 95.94 421 ALA A C 1
ATOM 3209 O O . ALA A 1 421 ? -10.981 20.575 -21.767 1.00 95.94 421 ALA A O 1
ATOM 3210 N N . GLU A 1 422 ? -13.079 20.104 -21.133 1.00 95.19 422 GLU A N 1
ATOM 3211 C CA . GLU A 1 422 ? -12.715 19.437 -19.899 1.00 95.19 422 GLU A CA 1
ATOM 3212 C C . GLU A 1 422 ? -13.629 18.254 -19.630 1.00 95.19 422 GLU A C 1
ATOM 3214 O O . GLU A 1 422 ? -14.794 18.244 -20.040 1.00 95.19 422 GLU A O 1
ATOM 3219 N N . ILE A 1 423 ? -13.075 17.276 -18.921 1.00 92.94 423 ILE A N 1
ATOM 3220 C CA . ILE A 1 423 ? -13.833 16.184 -18.334 1.00 92.94 423 ILE A CA 1
ATOM 3221 C C . ILE A 1 423 ? -13.841 16.381 -16.824 1.00 92.94 423 ILE A C 1
ATOM 3223 O O . ILE A 1 423 ? -12.788 16.584 -16.213 1.00 92.94 423 ILE A O 1
ATOM 3227 N N . VAL A 1 424 ? -15.034 16.333 -16.238 1.00 89.12 424 VAL A N 1
ATOM 3228 C CA . VAL A 1 424 ? -15.271 16.555 -14.810 1.00 89.12 424 VAL A CA 1
ATOM 3229 C C . VAL A 1 424 ? -16.004 15.356 -14.225 1.00 89.12 424 VAL A C 1
ATOM 3231 O O . VAL A 1 424 ? -17.034 14.942 -14.755 1.00 89.12 424 VAL A O 1
ATOM 3234 N N . PHE A 1 425 ? -15.486 14.817 -13.131 1.00 84.38 425 PHE A N 1
ATOM 3235 C CA . PHE A 1 425 ? -16.093 13.747 -12.358 1.00 84.38 425 PHE A CA 1
ATOM 3236 C C . PHE A 1 425 ? -16.816 14.318 -11.140 1.00 84.38 425 PHE A C 1
ATOM 3238 O O . PHE A 1 425 ? -16.182 14.840 -10.224 1.00 84.38 425 PHE A O 1
ATOM 3245 N N . GLU A 1 426 ? -18.141 14.199 -11.125 1.00 78.88 426 GLU A N 1
ATOM 3246 C CA . GLU A 1 426 ? -18.994 14.597 -10.001 1.00 78.88 426 GLU A CA 1
ATOM 3247 C C . GLU A 1 426 ? -20.191 13.653 -9.914 1.00 78.88 426 GLU A C 1
ATOM 3249 O O . GLU A 1 426 ? -20.661 13.159 -10.939 1.00 78.88 426 GLU A O 1
ATOM 3254 N N . ASN A 1 427 ? -20.716 13.435 -8.705 1.00 74.00 427 ASN A N 1
ATOM 3255 C CA . ASN A 1 427 ? -21.880 12.569 -8.470 1.00 74.00 427 ASN A CA 1
ATOM 3256 C C . ASN A 1 427 ? -21.739 11.202 -9.169 1.00 74.00 427 ASN A C 1
ATOM 3258 O O . ASN A 1 427 ? -22.635 10.760 -9.886 1.00 74.00 427 ASN A O 1
ATOM 3262 N N . ASP A 1 428 ? -20.560 10.590 -9.026 1.00 71.94 428 ASP A N 1
ATOM 3263 C CA . ASP A 1 428 ? -20.184 9.300 -9.617 1.00 71.94 428 ASP A CA 1
ATOM 3264 C C . ASP A 1 428 ? -20.288 9.205 -11.151 1.00 71.94 428 ASP A C 1
ATOM 3266 O O . ASP A 1 428 ? -20.291 8.115 -11.718 1.00 71.94 428 ASP A O 1
ATOM 3270 N N . THR A 1 429 ? -20.326 10.341 -11.852 1.00 79.75 429 THR A N 1
ATOM 3271 C CA . THR A 1 429 ? -20.458 10.397 -13.311 1.00 79.75 429 THR A CA 1
ATOM 3272 C C . THR A 1 429 ? -19.388 11.301 -13.919 1.00 79.75 429 THR A C 1
ATOM 3274 O O . THR A 1 429 ? -19.126 12.405 -13.434 1.00 79.75 429 THR A O 1
ATOM 3277 N N . PHE A 1 430 ? -18.765 10.849 -15.010 1.00 84.94 430 PHE A N 1
ATOM 3278 C CA . PHE A 1 430 ? -17.914 11.705 -15.833 1.00 84.94 430 PHE A CA 1
ATOM 3279 C C . PHE A 1 430 ? -18.770 12.541 -16.772 1.00 84.94 430 PHE A C 1
ATOM 3281 O O . PHE A 1 430 ? -19.699 12.039 -17.395 1.00 84.94 430 PHE A O 1
ATOM 3288 N N . TYR A 1 431 ? -18.426 13.812 -16.912 1.00 90.25 431 TYR A N 1
ATOM 3289 C CA . TYR A 1 431 ? -19.098 14.726 -17.816 1.00 90.25 431 TYR A CA 1
ATOM 3290 C C . TYR A 1 431 ? -18.098 15.434 -18.709 1.00 90.25 431 TYR A C 1
ATOM 3292 O O . TYR A 1 431 ? -17.043 15.854 -18.242 1.00 90.25 431 TYR A O 1
ATOM 3300 N N . LEU A 1 432 ? -18.474 15.637 -19.964 1.00 94.62 432 LEU A N 1
ATOM 3301 C CA . LEU A 1 432 ? -17.764 16.454 -20.933 1.00 94.62 432 LEU A CA 1
ATOM 3302 C C . LEU A 1 432 ? -18.413 17.837 -21.032 1.00 94.62 432 LEU A C 1
ATOM 3304 O O . LEU A 1 432 ? -19.634 17.951 -21.170 1.00 94.62 432 LEU A O 1
ATOM 3308 N N . GLN A 1 433 ? -17.592 18.886 -21.026 1.00 91.44 433 GLN A N 1
ATOM 3309 C CA . GLN A 1 433 ? -18.039 20.247 -21.325 1.00 91.44 433 GLN A CA 1
ATOM 3310 C C . GLN A 1 433 ? -16.971 21.064 -22.061 1.00 91.44 433 GLN A C 1
ATOM 3312 O O . GLN A 1 433 ? -15.772 20.794 -21.970 1.00 91.44 433 GLN A O 1
ATOM 3317 N N . GLU A 1 434 ? -17.409 22.079 -22.808 1.00 92.56 434 GLU A N 1
ATOM 3318 C CA . GLU A 1 434 ? -16.505 23.014 -23.487 1.00 92.56 434 GLU A CA 1
ATOM 3319 C C . GLU A 1 434 ? -15.845 23.983 -22.496 1.00 92.56 434 GLU A C 1
ATOM 3321 O O . GLU A 1 434 ? -16.483 24.503 -21.578 1.00 92.56 434 GLU A O 1
ATOM 3326 N N . GLN A 1 435 ? -14.570 24.288 -22.731 1.00 86.81 435 GLN A N 1
ATOM 3327 C CA . GLN A 1 435 ? -13.846 25.334 -22.015 1.00 86.81 435 GLN A CA 1
ATOM 3328 C C . GLN A 1 435 ? -14.083 26.692 -22.685 1.00 86.81 435 GLN A C 1
ATOM 3330 O O . GLN A 1 435 ? -13.891 26.854 -23.893 1.00 86.81 435 GLN A O 1
ATOM 3335 N N . TYR A 1 436 ? -14.476 27.685 -21.887 1.00 83.88 436 TYR A N 1
ATOM 3336 C CA . TYR A 1 436 ? -14.754 29.044 -22.350 1.00 83.88 436 TYR A CA 1
ATOM 3337 C C . TYR A 1 436 ? -13.695 30.008 -21.821 1.00 83.88 436 TYR A C 1
ATOM 3339 O O . TYR A 1 436 ? -13.422 30.058 -20.626 1.00 83.88 436 TYR A O 1
ATOM 3347 N N . SER A 1 437 ? -13.129 30.827 -22.703 1.00 76.81 437 SER A N 1
ATOM 3348 C CA . SER A 1 437 ? -12.315 31.978 -22.307 1.00 76.81 437 SER A CA 1
ATOM 3349 C C . SER A 1 437 ? -13.170 33.239 -22.278 1.00 76.81 437 SER A C 1
ATOM 3351 O O . SER A 1 437 ? -14.020 33.429 -23.146 1.00 76.81 437 SER A O 1
ATOM 3353 N N . ILE A 1 438 ? -12.898 34.142 -21.337 1.00 70.69 438 ILE A N 1
ATOM 3354 C CA . ILE A 1 438 ? -13.488 35.483 -21.337 1.00 70.69 438 ILE A CA 1
ATOM 3355 C C . ILE A 1 438 ? -12.518 36.432 -22.042 1.00 70.69 438 ILE A C 1
ATOM 3357 O O . ILE A 1 438 ? -11.363 36.564 -21.635 1.00 70.69 438 ILE A O 1
ATOM 3361 N N . LYS A 1 439 ? -12.971 37.102 -23.104 1.00 75.88 439 LYS A N 1
ATOM 3362 C CA . LYS A 1 439 ? -12.227 38.199 -23.740 1.00 75.88 439 LYS A CA 1
ATOM 3363 C C . LYS A 1 439 ? -13.162 39.373 -23.969 1.00 75.88 439 LYS A C 1
ATOM 3365 O O . LYS A 1 439 ? -14.174 39.224 -24.636 1.00 75.88 439 LYS A O 1
ATOM 3370 N N . GLY A 1 440 ? -12.822 40.532 -23.404 1.00 70.88 440 GLY A N 1
ATOM 3371 C CA . GLY A 1 440 ? -13.631 41.747 -23.560 1.00 70.88 440 GLY A CA 1
ATOM 3372 C C . GLY A 1 440 ? -15.064 41.631 -23.021 1.00 70.88 440 GLY A C 1
ATOM 3373 O O . GLY A 1 440 ? -15.936 42.336 -23.504 1.00 70.88 440 GLY A O 1
ATOM 3374 N N . GLY A 1 441 ? -15.318 40.735 -22.058 1.00 75.38 441 GLY A N 1
ATOM 3375 C CA . GLY A 1 441 ? -16.655 40.481 -21.501 1.00 75.38 441 GLY A CA 1
ATOM 3376 C C . GLY A 1 441 ? -17.474 39.413 -22.237 1.00 75.38 441 GLY A C 1
ATOM 3377 O O . GLY A 1 441 ? -18.519 39.010 -21.735 1.00 75.38 441 GLY A O 1
ATOM 3378 N N . GLU A 1 442 ? -16.995 38.896 -23.372 1.00 73.38 442 GLU A N 1
ATOM 3379 C CA . GLU A 1 442 ? -17.676 37.847 -24.136 1.00 73.38 442 GLU A CA 1
ATOM 3380 C C . GLU A 1 442 ? -17.119 36.451 -23.809 1.00 73.38 442 GLU A C 1
ATOM 3382 O O . GLU A 1 442 ? -15.903 36.264 -23.664 1.00 73.38 442 GLU A O 1
ATOM 3387 N N . ARG A 1 443 ? -18.015 35.457 -23.697 1.00 76.62 443 ARG A N 1
ATOM 3388 C CA . ARG A 1 443 ? -17.663 34.039 -23.522 1.00 76.62 443 ARG A CA 1
ATOM 3389 C C . ARG A 1 443 ? -17.338 33.422 -24.878 1.00 76.62 443 ARG A C 1
ATOM 3391 O O . ARG A 1 443 ? -18.228 33.172 -25.683 1.00 76.62 443 ARG A O 1
ATOM 3398 N N . ILE A 1 444 ? -16.066 33.116 -25.097 1.00 80.50 444 ILE A N 1
ATOM 3399 C CA . ILE A 1 444 ? -15.575 32.518 -26.338 1.00 80.50 444 ILE A CA 1
ATOM 3400 C C . ILE A 1 444 ? -15.263 31.044 -26.086 1.00 80.50 444 ILE A C 1
ATOM 3402 O O . ILE A 1 444 ? -14.331 30.722 -25.347 1.00 80.50 444 ILE A O 1
ATOM 3406 N N . GLY A 1 445 ? -16.046 30.162 -26.703 1.00 86.44 445 GLY A N 1
ATOM 3407 C CA . GLY A 1 445 ? -15.813 28.718 -26.696 1.00 86.44 445 GLY A CA 1
ATOM 3408 C C . GLY A 1 445 ? -14.815 28.256 -27.770 1.00 86.44 445 GLY A C 1
ATOM 3409 O O . GLY A 1 445 ? -14.178 29.070 -28.454 1.00 86.44 445 GLY A O 1
ATOM 3410 N N . PRO A 1 446 ? -14.663 26.938 -27.956 1.00 92.62 446 PRO A N 1
ATOM 3411 C CA . PRO A 1 446 ? -13.764 26.372 -28.952 1.00 92.62 446 PRO A CA 1
ATOM 3412 C C . PRO A 1 446 ? -14.170 26.723 -30.387 1.00 92.62 446 PRO A C 1
ATOM 3414 O O . PRO A 1 446 ? -15.327 26.573 -30.769 1.00 92.62 446 PRO A O 1
ATOM 3417 N N . LYS A 1 447 ? -13.199 27.132 -31.222 1.00 89.25 447 LYS A N 1
ATOM 3418 C CA . LYS A 1 447 ? -13.461 27.671 -32.573 1.00 89.25 447 LYS A CA 1
ATOM 3419 C C . LYS A 1 447 ? -14.255 26.716 -33.474 1.00 89.25 447 LYS A C 1
ATOM 3421 O O . LYS A 1 447 ? -15.066 27.174 -34.269 1.00 89.25 447 LYS A O 1
ATOM 3426 N N . TYR A 1 448 ? -13.988 25.417 -33.374 1.00 92.38 448 TYR A N 1
ATOM 3427 C CA . TYR A 1 448 ? -14.642 24.385 -34.185 1.00 92.38 448 TYR A CA 1
ATOM 3428 C C . TYR A 1 448 ? -15.571 23.479 -33.365 1.00 92.38 448 TYR A C 1
ATOM 3430 O O . TYR A 1 448 ? -16.089 22.508 -33.905 1.00 92.38 448 TYR A O 1
ATOM 3438 N N . GLY A 1 449 ? -15.797 23.817 -32.092 1.00 91.69 449 GLY A N 1
ATOM 3439 C CA . GLY A 1 449 ? -16.668 23.086 -31.178 1.00 91.69 449 GLY A CA 1
ATOM 3440 C C . GLY A 1 449 ? -16.150 21.724 -30.703 1.00 91.69 449 GLY A C 1
ATOM 3441 O O . GLY A 1 449 ? -15.190 21.172 -31.243 1.00 91.69 449 GLY A O 1
ATOM 3442 N N . THR A 1 450 ? -16.837 21.201 -29.690 1.00 94.06 450 THR A N 1
ATOM 3443 C CA . THR A 1 450 ? -16.716 19.837 -29.159 1.00 94.06 450 THR A CA 1
ATOM 3444 C C . THR A 1 450 ? -17.968 19.029 -29.497 1.00 94.06 450 THR A C 1
ATOM 3446 O O . THR A 1 450 ? -19.080 19.558 -29.437 1.00 94.06 450 THR A O 1
ATOM 3449 N N . PHE A 1 451 ? -17.806 17.750 -29.830 1.00 91.56 451 PHE A N 1
ATOM 3450 C CA . PHE A 1 451 ? -18.913 16.842 -30.133 1.00 91.56 451 PHE A CA 1
ATOM 3451 C C . PHE A 1 451 ? -18.806 15.562 -29.306 1.00 91.56 451 PHE A C 1
ATOM 3453 O O . PHE A 1 451 ? -17.708 15.047 -29.108 1.00 91.56 451 PHE A O 1
ATOM 3460 N N . LEU A 1 452 ? -19.950 15.051 -28.861 1.00 92.31 452 LEU A N 1
ATOM 3461 C CA . LEU A 1 452 ? -20.111 13.758 -28.207 1.00 92.31 452 LEU A CA 1
ATOM 3462 C C . LEU A 1 452 ? -20.992 12.891 -29.110 1.00 92.31 452 LEU A C 1
ATOM 3464 O O . LEU A 1 452 ? -22.114 13.283 -29.423 1.00 92.31 452 LEU A O 1
ATOM 3468 N N . ASN A 1 453 ? -20.479 11.758 -29.589 1.00 89.69 453 ASN A N 1
ATOM 3469 C CA . ASN A 1 453 ? -21.192 10.854 -30.503 1.00 89.69 453 ASN A CA 1
ATOM 3470 C C . ASN A 1 453 ? -21.771 11.565 -31.743 1.00 89.69 453 ASN A C 1
ATOM 3472 O O . ASN A 1 453 ? -22.887 11.301 -32.186 1.00 89.69 453 ASN A O 1
ATOM 3476 N N . GLY A 1 454 ? -21.011 12.520 -32.288 1.00 83.88 454 GLY A N 1
ATOM 3477 C CA . GLY A 1 454 ? -21.404 13.333 -33.445 1.00 83.88 454 GLY A CA 1
ATOM 3478 C C . GLY A 1 454 ? -22.383 14.474 -33.137 1.00 83.88 454 GLY A C 1
ATOM 3479 O O . GLY A 1 454 ? -22.612 15.320 -34.001 1.00 83.88 454 GLY A O 1
ATOM 3480 N N . GLN A 1 455 ? -22.921 14.558 -31.917 1.00 85.56 455 GLN A N 1
ATOM 3481 C CA . GLN A 1 455 ? -23.778 15.658 -31.478 1.00 85.56 455 GLN A CA 1
ATOM 3482 C C . GLN A 1 455 ? -22.951 16.766 -30.833 1.00 85.56 455 GLN A C 1
ATOM 3484 O O . GLN A 1 455 ? -22.044 16.507 -30.044 1.00 85.56 455 GLN A O 1
ATOM 3489 N N . ARG A 1 456 ? -23.246 18.027 -31.165 1.00 89.31 456 ARG A N 1
ATOM 3490 C CA . ARG A 1 456 ? -22.501 19.163 -30.615 1.00 89.31 456 ARG A CA 1
ATOM 3491 C C . ARG A 1 456 ? -22.790 19.321 -29.122 1.00 89.31 456 ARG A C 1
ATOM 3493 O O . ARG A 1 456 ? -23.949 19.362 -28.717 1.00 89.31 456 ARG A O 1
ATOM 3500 N N . VAL A 1 457 ? -21.736 19.442 -28.318 1.00 88.62 457 VAL A N 1
ATOM 3501 C CA . VAL A 1 457 ? -21.852 19.610 -26.867 1.00 88.62 457 VAL A CA 1
ATOM 3502 C C . VAL A 1 457 ? -22.341 21.021 -26.555 1.00 88.62 457 VAL A C 1
ATOM 3504 O O . VAL A 1 457 ? -21.694 22.011 -26.898 1.00 88.62 457 VAL A O 1
ATOM 3507 N N . HIS A 1 458 ? -23.479 21.107 -25.872 1.00 79.00 458 HIS A N 1
ATOM 3508 C CA . HIS A 1 458 ? -24.016 22.340 -25.312 1.00 79.00 458 HIS A CA 1
ATOM 3509 C C . HIS A 1 458 ? -24.098 22.193 -23.795 1.00 79.00 458 HIS A C 1
ATOM 3511 O O . HIS A 1 458 ? -24.805 21.327 -23.289 1.00 79.00 458 HIS A O 1
ATOM 3517 N N . GLY A 1 459 ? -23.362 23.030 -23.064 1.00 77.56 459 GLY A N 1
ATOM 3518 C CA . GLY A 1 459 ? -23.254 22.886 -21.614 1.00 77.56 459 GLY A CA 1
ATOM 3519 C C . GLY A 1 459 ? -22.471 21.629 -21.234 1.00 77.56 459 GLY A C 1
ATOM 3520 O O . GLY A 1 459 ? -21.366 21.421 -21.734 1.00 77.56 459 GLY A O 1
ATOM 3521 N N . ARG A 1 460 ? -23.038 20.827 -20.334 1.00 83.31 460 ARG A N 1
ATOM 3522 C CA . ARG A 1 460 ? -22.390 19.670 -19.715 1.00 83.31 460 ARG A CA 1
ATOM 3523 C C . ARG A 1 460 ? -23.164 18.399 -20.043 1.00 83.31 460 ARG A C 1
ATOM 3525 O O . ARG A 1 460 ? -24.356 18.332 -19.759 1.00 83.31 460 ARG A O 1
ATOM 3532 N N . LEU A 1 461 ? -22.489 17.402 -20.614 1.00 81.88 461 LEU A N 1
ATOM 3533 C CA . LEU A 1 461 ? -23.095 16.129 -21.017 1.00 81.88 461 LEU A CA 1
ATOM 3534 C C . LEU A 1 461 ? -22.402 14.948 -20.329 1.00 81.88 461 LEU A C 1
ATOM 3536 O O . LEU A 1 461 ? -21.175 14.962 -20.232 1.00 81.88 461 LEU A O 1
ATOM 3540 N N . PRO A 1 462 ? -23.147 13.943 -19.839 1.00 88.31 462 PRO A N 1
ATOM 3541 C CA . PRO A 1 462 ? -22.555 12.774 -19.200 1.00 88.31 462 PRO A CA 1
ATOM 3542 C C . PRO A 1 462 ? -21.864 11.874 -20.234 1.00 88.31 462 PRO A C 1
ATOM 3544 O O . PRO A 1 462 ? -22.355 11.730 -21.351 1.00 88.31 462 PRO A O 1
ATOM 3547 N N . LEU A 1 463 ? -20.755 11.256 -19.837 1.00 86.50 463 LEU A N 1
ATOM 3548 C CA . LEU A 1 463 ? -19.990 10.282 -20.613 1.00 86.50 463 LEU A CA 1
ATOM 3549 C C . LEU A 1 463 ? -20.331 8.858 -20.168 1.00 86.50 463 LEU A C 1
ATOM 3551 O O . LEU A 1 463 ? -20.541 8.600 -18.981 1.00 86.50 463 LEU A O 1
ATOM 3555 N N . SER A 1 464 ? -20.365 7.943 -21.126 1.00 87.06 464 SER A N 1
ATOM 3556 C CA . SER A 1 464 ? -20.544 6.501 -20.932 1.00 87.06 464 SER A CA 1
ATOM 3557 C C . SER A 1 464 ? -19.417 5.746 -21.633 1.00 87.06 464 SER A C 1
ATOM 3559 O O . SER A 1 464 ? -18.799 6.281 -22.556 1.00 87.06 464 SER A O 1
ATOM 3561 N N . ASP A 1 465 ? -19.132 4.521 -21.192 1.00 87.75 465 ASP A N 1
ATOM 3562 C CA . ASP A 1 465 ? -18.104 3.692 -21.822 1.00 87.75 465 ASP A CA 1
ATOM 3563 C C . ASP A 1 465 ? -18.337 3.551 -23.336 1.00 87.75 465 ASP A C 1
ATOM 3565 O O . ASP A 1 465 ? -19.466 3.394 -23.804 1.00 87.75 465 ASP A O 1
ATOM 3569 N N . GLY A 1 466 ? -17.264 3.682 -24.113 1.00 84.12 466 GLY A N 1
ATOM 3570 C CA . GLY A 1 466 ? -17.301 3.631 -25.572 1.00 84.12 466 GLY A CA 1
ATOM 3571 C C . GLY A 1 466 ? -17.687 4.941 -26.269 1.00 84.12 466 GLY A C 1
ATOM 3572 O O . GLY A 1 466 ? -17.568 5.010 -27.497 1.00 84.12 466 GLY A O 1
ATOM 3573 N N . ASP A 1 467 ? -18.086 5.985 -25.535 1.00 93.69 467 ASP A N 1
ATOM 3574 C CA . ASP A 1 467 ? -18.451 7.275 -26.124 1.00 93.69 467 ASP A CA 1
ATOM 3575 C C . ASP A 1 467 ? -17.301 7.893 -26.930 1.00 93.69 467 ASP A C 1
ATOM 3577 O O . ASP A 1 467 ? -16.126 7.867 -26.552 1.00 93.69 467 ASP A O 1
ATOM 3581 N N . THR A 1 468 ? -17.655 8.521 -28.049 1.00 95.38 468 THR A N 1
ATOM 3582 C CA . THR A 1 468 ? -16.700 9.208 -28.921 1.00 95.38 468 THR A CA 1
ATOM 3583 C C . THR A 1 468 ? -16.734 10.713 -28.691 1.00 95.38 468 THR A C 1
ATOM 3585 O O . THR A 1 468 ? -17.766 11.366 -28.835 1.00 95.38 468 THR A O 1
ATOM 3588 N N . ILE A 1 469 ? -15.577 11.282 -28.359 1.00 97.75 469 ILE A N 1
ATOM 3589 C CA . ILE A 1 469 ? -15.383 12.709 -28.111 1.00 97.75 469 ILE A CA 1
ATOM 3590 C C . ILE A 1 469 ? -14.580 13.289 -29.268 1.00 97.75 469 ILE A C 1
ATOM 3592 O O . ILE A 1 469 ? -13.427 12.921 -29.486 1.00 97.75 469 ILE A O 1
ATOM 3596 N N . GLN A 1 470 ? -15.163 14.226 -30.005 1.00 96.69 470 GLN A N 1
ATOM 3597 C CA . GLN A 1 470 ? -14.490 14.898 -31.108 1.00 96.69 470 GLN A CA 1
ATOM 3598 C C . GLN A 1 470 ? -14.170 16.350 -30.740 1.00 96.69 470 GLN A C 1
ATOM 3600 O O . GLN A 1 470 ? -15.072 17.134 -30.440 1.00 96.69 470 GLN A O 1
ATOM 3605 N N . LEU A 1 471 ? -12.887 16.723 -30.797 1.00 96.12 471 LEU A N 1
ATOM 3606 C CA . LEU A 1 471 ? -12.420 18.095 -30.575 1.00 96.12 471 LEU A CA 1
ATOM 3607 C C . LEU A 1 471 ? -12.087 18.749 -31.920 1.00 96.12 471 LEU A C 1
ATOM 3609 O O . LEU A 1 471 ? -11.114 18.403 -32.596 1.00 96.12 471 LEU A O 1
ATOM 3613 N N . GLY A 1 472 ? -12.891 19.729 -32.324 1.00 92.00 472 GLY A N 1
ATOM 3614 C CA . GLY A 1 472 ? -12.809 20.309 -33.659 1.00 92.00 472 GLY A CA 1
ATOM 3615 C C . GLY A 1 472 ? -13.056 19.279 -34.777 1.00 92.00 472 GLY A C 1
ATOM 3616 O O . GLY A 1 472 ? -13.776 18.304 -34.585 1.00 92.00 472 GLY A O 1
ATOM 3617 N N . PRO A 1 473 ? -12.505 19.470 -35.988 1.00 90.12 473 PRO A N 1
ATOM 3618 C CA . PRO A 1 473 ? -12.887 18.669 -37.152 1.00 90.12 473 PRO A CA 1
ATOM 3619 C C . PRO A 1 473 ? -12.229 17.281 -37.235 1.00 90.12 473 PRO A C 1
ATOM 3621 O O . PRO A 1 473 ? -12.702 16.447 -38.006 1.00 90.12 473 PRO A O 1
ATOM 3624 N N . ARG A 1 474 ? -11.117 17.031 -36.525 1.00 87.25 474 ARG A N 1
ATOM 3625 C CA . ARG A 1 474 ? -10.252 15.864 -36.799 1.00 87.25 474 ARG A CA 1
ATOM 3626 C C . ARG A 1 474 ? -9.860 15.034 -35.577 1.00 87.25 474 ARG A C 1
ATOM 3628 O O . ARG A 1 474 ? -9.892 13.809 -35.698 1.00 87.25 474 ARG A O 1
ATOM 3635 N N . LEU A 1 475 ? -9.576 15.653 -34.429 1.00 95.38 475 LEU A N 1
ATOM 3636 C CA . LEU A 1 475 ? -9.201 14.921 -33.219 1.00 95.38 475 LEU A CA 1
ATOM 3637 C C . LEU A 1 475 ? -10.406 14.134 -32.688 1.00 95.38 475 LEU A C 1
ATOM 3639 O O . LEU A 1 475 ? -11.408 14.734 -32.303 1.00 95.38 475 LEU A O 1
ATOM 3643 N N . LEU A 1 476 ? -10.306 12.806 -32.701 1.00 95.00 476 LEU A N 1
ATOM 3644 C CA . LEU A 1 476 ? -11.322 11.875 -32.220 1.00 95.00 476 LEU A CA 1
ATOM 3645 C C . LEU A 1 476 ? -10.732 11.035 -31.092 1.00 95.00 476 LEU A C 1
ATOM 3647 O O . LEU A 1 476 ? -9.715 10.363 -31.274 1.00 95.00 476 LEU A O 1
ATOM 3651 N N . LEU A 1 477 ? -11.393 11.073 -29.947 1.00 95.69 477 LEU A N 1
ATOM 3652 C CA . LEU A 1 477 ? -11.050 10.334 -28.746 1.00 95.69 477 LEU A CA 1
ATOM 3653 C C . LEU A 1 477 ? -12.179 9.348 -28.443 1.00 95.69 477 LEU A C 1
ATOM 3655 O O . LEU A 1 477 ? -13.344 9.643 -28.712 1.00 95.69 477 LEU A O 1
ATOM 3659 N N . ARG A 1 478 ? -11.846 8.200 -27.867 1.00 95.00 478 ARG A N 1
ATOM 3660 C CA . ARG A 1 478 ? -12.811 7.258 -27.304 1.00 95.00 478 ARG A CA 1
ATOM 3661 C C . ARG A 1 478 ? -12.641 7.224 -25.797 1.00 95.00 478 ARG A C 1
ATOM 3663 O O . ARG A 1 478 ? -11.529 7.042 -25.304 1.00 95.00 478 ARG A O 1
ATOM 3670 N N . PHE A 1 479 ? -13.737 7.452 -25.092 1.00 93.38 479 PHE A N 1
ATOM 3671 C CA . PHE A 1 479 ? -13.794 7.374 -23.648 1.00 93.38 479 PHE A CA 1
ATOM 3672 C C . PHE A 1 479 ? -13.999 5.923 -23.226 1.00 93.38 479 PHE A C 1
ATOM 3674 O O . PHE A 1 479 ? -14.911 5.259 -23.708 1.00 93.38 479 PHE A O 1
ATOM 3681 N N . HIS A 1 480 ? -13.139 5.457 -22.330 1.00 87.12 480 HIS A N 1
ATOM 3682 C CA . HIS A 1 480 ? -13.286 4.182 -21.641 1.00 87.12 480 HIS A CA 1
ATOM 3683 C C . HIS A 1 480 ? -13.502 4.488 -20.165 1.00 87.12 480 HIS A C 1
ATOM 3685 O O . HIS A 1 480 ? -12.661 5.164 -19.574 1.00 87.12 480 HIS A O 1
ATOM 3691 N N . GLY A 1 481 ? -14.600 4.048 -19.571 1.00 79.06 481 GLY A N 1
ATOM 3692 C CA . GLY A 1 481 ? -14.984 4.386 -18.201 1.00 79.06 481 GLY A CA 1
ATOM 3693 C C . GLY A 1 481 ? -15.915 3.341 -17.592 1.00 79.06 481 GLY A C 1
ATOM 3694 O O . GLY A 1 481 ? -16.184 2.321 -18.215 1.00 79.06 481 GLY A O 1
ATOM 3695 N N . PRO A 1 482 ? -16.401 3.542 -16.358 1.00 73.81 482 PRO A N 1
ATOM 3696 C CA . PRO A 1 482 ? -17.355 2.613 -15.768 1.00 73.81 482 PRO A CA 1
ATOM 3697 C C . PRO A 1 482 ? -18.627 2.547 -16.624 1.00 73.81 482 PRO A C 1
ATOM 3699 O O . PRO A 1 482 ? -19.218 3.582 -16.942 1.00 73.81 482 PRO A O 1
ATOM 3702 N N . ASP A 1 483 ? -19.042 1.327 -16.973 1.00 60.56 483 ASP A N 1
ATOM 3703 C CA . ASP A 1 483 ? -20.316 1.077 -17.642 1.00 60.56 483 ASP A CA 1
ATOM 3704 C C . ASP A 1 483 ? -21.441 1.668 -16.795 1.00 60.56 483 ASP A C 1
ATOM 3706 O O . ASP A 1 483 ? -21.586 1.356 -15.605 1.00 60.56 483 ASP A O 1
ATOM 3710 N N . ARG A 1 484 ? -22.269 2.522 -17.403 1.00 55.00 484 ARG A N 1
ATOM 3711 C CA . ARG A 1 484 ? -23.520 2.901 -16.760 1.00 55.00 484 ARG A CA 1
ATOM 3712 C C . ARG A 1 484 ? -24.375 1.641 -16.796 1.00 55.00 484 ARG A C 1
ATOM 3714 O O . ARG A 1 484 ? -24.817 1.252 -17.874 1.00 55.00 484 ARG A O 1
ATOM 3721 N N . LEU A 1 485 ? -24.614 1.001 -15.646 1.00 37.22 485 LEU A N 1
ATOM 3722 C CA . LEU A 1 485 ? -25.762 0.104 -15.529 1.00 37.22 485 LEU A CA 1
ATOM 3723 C C . LEU A 1 485 ? -26.945 0.925 -16.031 1.00 37.22 485 LEU A C 1
ATOM 3725 O O . LEU A 1 485 ? -27.257 1.964 -15.443 1.00 37.22 485 LEU A O 1
ATOM 3729 N N . ALA A 1 486 ? -27.490 0.538 -17.186 1.00 36.03 486 ALA A N 1
ATOM 3730 C CA . ALA A 1 486 ? -28.669 1.167 -17.738 1.00 36.03 486 ALA A CA 1
ATOM 3731 C C . ALA A 1 486 ? -29.670 1.223 -16.591 1.00 36.03 486 ALA A C 1
ATOM 3733 O O . ALA A 1 486 ? -29.997 0.188 -16.012 1.00 36.03 486 ALA A O 1
ATOM 3734 N N . SER A 1 487 ? -30.049 2.433 -16.183 1.00 38.03 487 SER A N 1
ATOM 3735 C CA . SER A 1 487 ? -31.158 2.612 -15.266 1.00 38.03 487 SER A CA 1
ATOM 3736 C C . SER A 1 487 ? -32.334 1.919 -15.932 1.00 38.03 487 SER A C 1
ATOM 3738 O O . SER A 1 487 ? -32.851 2.430 -16.926 1.00 38.03 487 SER A O 1
ATOM 3740 N N . GLU A 1 488 ? -32.652 0.716 -15.458 1.00 34.56 488 GLU A N 1
ATOM 3741 C CA . GLU A 1 488 ? -33.814 -0.028 -15.896 1.00 34.56 488 GLU A CA 1
ATOM 3742 C C . GLU A 1 488 ? -35.016 0.905 -15.816 1.00 34.56 488 GLU A C 1
ATOM 3744 O O . GLU A 1 488 ? -35.153 1.696 -14.877 1.00 34.56 488 GLU A O 1
ATOM 3749 N N . ASP A 1 489 ? -35.837 0.825 -16.855 1.00 34.66 489 ASP A N 1
ATOM 3750 C CA . ASP A 1 489 ? -37.081 1.542 -17.047 1.00 34.66 489 ASP A CA 1
ATOM 3751 C C . ASP A 1 489 ? -37.957 1.530 -15.784 1.00 34.66 489 ASP A C 1
ATOM 3753 O O . ASP A 1 489 ? -38.852 0.707 -15.613 1.00 34.66 489 ASP A O 1
ATOM 3757 N N . PHE A 1 490 ? -37.769 2.516 -14.912 1.00 35.66 490 PHE A N 1
ATOM 3758 C CA . PHE A 1 490 ? -38.723 2.867 -13.865 1.00 35.66 490 PHE A CA 1
ATOM 3759 C C . PHE A 1 490 ? -39.758 3.852 -14.436 1.00 35.66 490 PHE A C 1
ATOM 3761 O O . PHE A 1 490 ? -39.985 4.938 -13.914 1.00 35.66 490 PHE A O 1
ATOM 3768 N N . THR A 1 491 ? -40.382 3.487 -15.561 1.00 32.34 491 THR A N 1
ATOM 3769 C CA . THR A 1 491 ? -41.548 4.189 -16.141 1.00 32.34 491 THR A CA 1
ATOM 3770 C C . THR A 1 491 ? -42.719 3.244 -16.382 1.00 32.34 491 THR A C 1
ATOM 3772 O O . THR A 1 491 ? -43.462 3.363 -17.351 1.00 32.34 491 THR A O 1
ATOM 3775 N N . GLY A 1 492 ? -42.940 2.307 -15.462 1.00 32.81 492 GLY A N 1
ATOM 3776 C CA . GLY A 1 492 ? -44.092 1.426 -15.578 1.00 32.81 492 GLY A CA 1
ATOM 3777 C C . GLY A 1 492 ? -44.494 0.755 -14.288 1.00 32.81 492 GLY A C 1
ATOM 3778 O O . GLY A 1 492 ? -44.670 -0.448 -14.319 1.00 32.81 492 GLY A O 1
ATOM 3779 N N . LEU A 1 493 ? -44.620 1.478 -13.169 1.00 31.83 493 LEU A N 1
ATOM 3780 C CA . LEU A 1 493 ? -45.256 0.915 -11.968 1.00 31.83 493 LEU A CA 1
ATOM 3781 C C . LEU A 1 493 ? -45.779 1.968 -10.972 1.00 31.83 493 LEU A C 1
ATOM 3783 O O . LEU A 1 493 ? -45.762 1.724 -9.779 1.00 31.83 493 LEU A O 1
ATOM 3787 N N . PHE A 1 494 ? -46.294 3.113 -11.434 1.00 31.81 494 PHE A N 1
ATOM 3788 C CA . PHE A 1 494 ? -47.217 3.942 -10.640 1.00 31.81 494 PHE A CA 1
ATOM 3789 C C . PHE A 1 494 ? -48.169 4.703 -11.575 1.00 31.81 494 PHE A C 1
ATOM 3791 O O . PHE A 1 494 ? -47.864 5.798 -12.030 1.00 31.81 494 PHE A O 1
ATOM 3798 N N . SER A 1 495 ? -49.335 4.121 -11.856 1.00 32.19 495 SER A N 1
ATOM 3799 C CA . SER A 1 495 ? -50.542 4.900 -12.154 1.00 32.19 495 SER A CA 1
ATOM 3800 C C . SER A 1 495 ? -51.661 4.376 -11.256 1.00 32.19 495 SER A C 1
ATOM 3802 O O . SER A 1 495 ? -52.421 3.477 -11.616 1.00 32.19 495 SER A O 1
ATOM 3804 N N . HIS A 1 496 ? -51.693 4.892 -10.034 1.00 34.53 496 HIS A N 1
ATOM 3805 C CA . HIS A 1 496 ? -52.896 4.916 -9.218 1.00 34.53 496 HIS A CA 1
ATOM 3806 C C . HIS A 1 496 ? -53.261 6.395 -9.103 1.00 34.53 496 HIS A C 1
ATOM 3808 O O . HIS A 1 496 ? -52.823 7.075 -8.180 1.00 34.53 496 HIS A O 1
ATOM 3814 N N . ASP A 1 497 ? -53.969 6.893 -10.116 1.00 33.78 497 ASP A N 1
ATOM 3815 C CA . ASP A 1 497 ? -54.700 8.149 -10.008 1.00 33.78 497 ASP A CA 1
ATOM 3816 C C . ASP A 1 497 ? -56.090 7.799 -9.495 1.00 33.78 497 ASP A C 1
ATOM 3818 O O . ASP A 1 497 ? -56.887 7.160 -10.185 1.00 33.78 497 ASP A O 1
ATOM 3822 N N . ASP A 1 498 ? -56.343 8.213 -8.261 1.00 34.88 498 ASP A N 1
ATOM 3823 C CA . ASP A 1 498 ? -57.682 8.365 -7.728 1.00 34.88 498 ASP A CA 1
ATOM 3824 C C . ASP A 1 498 ? -58.064 9.850 -7.788 1.00 34.88 498 ASP A C 1
ATOM 3826 O O . ASP A 1 498 ? -57.238 10.734 -7.552 1.00 34.88 498 ASP A O 1
ATOM 3830 N N . ALA A 1 499 ? -59.356 10.073 -8.024 1.00 34.34 499 ALA A N 1
ATOM 3831 C CA . ALA A 1 499 ? -60.109 11.328 -7.981 1.00 34.34 499 ALA A CA 1
ATOM 3832 C C . ALA A 1 499 ? -60.039 12.272 -9.200 1.00 34.34 499 ALA A C 1
ATOM 3834 O O . ALA A 1 499 ? -59.182 13.140 -9.332 1.00 34.34 499 ALA A O 1
ATOM 3835 N N . THR A 1 500 ? -61.122 12.292 -9.978 1.00 34.78 500 THR A N 1
ATOM 3836 C CA . THR A 1 500 ? -62.202 13.286 -9.790 1.00 34.78 500 THR A CA 1
ATOM 3837 C C . THR A 1 500 ? -63.407 12.921 -10.660 1.00 34.78 500 THR A C 1
ATOM 3839 O O . THR A 1 500 ? -63.264 12.377 -11.749 1.00 34.78 500 THR A O 1
ATOM 3842 N N . GLY A 1 501 ? -64.606 13.120 -10.111 1.00 34.16 501 GLY A N 1
ATOM 3843 C CA . GLY A 1 501 ? -65.853 12.615 -10.677 1.00 34.16 501 GLY A CA 1
ATOM 3844 C C . GLY A 1 501 ? -66.392 13.395 -11.870 1.00 34.16 501 GLY A C 1
ATOM 3845 O O . GLY A 1 501 ? -66.017 14.539 -12.103 1.00 34.16 501 GLY A O 1
ATOM 3846 N N . ASP A 1 502 ? -67.368 12.790 -12.541 1.00 32.28 502 ASP A N 1
ATOM 3847 C CA . ASP A 1 502 ? -68.476 13.530 -13.130 1.00 32.28 502 ASP A CA 1
ATOM 3848 C C . ASP A 1 502 ? -69.744 12.668 -13.141 1.00 32.28 502 ASP A C 1
ATOM 3850 O O . ASP A 1 502 ? -69.719 11.449 -13.321 1.00 32.28 502 ASP A O 1
ATOM 3854 N N . HIS A 1 503 ? -70.852 13.348 -12.885 1.00 38.84 503 HIS A N 1
ATOM 3855 C CA . HIS A 1 503 ? -72.214 12.881 -13.009 1.00 38.84 503 HIS A CA 1
ATOM 3856 C C . HIS A 1 503 ? -72.521 12.487 -14.461 1.00 38.84 503 HIS A C 1
ATOM 3858 O O . HIS A 1 503 ? -72.146 13.194 -15.385 1.00 38.84 503 HIS A O 1
ATOM 3864 N N . THR A 1 504 ? -73.327 11.446 -14.671 1.00 39.59 504 THR A N 1
ATOM 3865 C CA . THR A 1 504 ? -74.689 11.519 -15.249 1.00 39.59 504 THR A CA 1
ATOM 3866 C C . THR A 1 504 ? -75.121 10.201 -15.903 1.00 39.59 504 THR A C 1
ATOM 3868 O O . THR A 1 504 ? -74.401 9.631 -16.713 1.00 39.59 504 THR A O 1
ATOM 3871 N N . MET A 1 505 ? -76.366 9.843 -15.554 1.00 36.81 505 MET A N 1
ATOM 3872 C CA . MET A 1 505 ? -77.306 8.844 -16.100 1.00 36.81 505 MET A CA 1
ATOM 3873 C C . MET A 1 505 ? -76.992 7.354 -15.975 1.00 36.81 505 MET A C 1
ATOM 3875 O O . MET A 1 505 ? -76.079 6.846 -16.655 1.00 36.81 505 MET A O 1
#

Foldseek 3Di:
DAWDWDWDDFLDIDTQGDTDDPVVVVVSPVVDDDDPQTHHQPQQNLQVVLVVVVVVPVDLAAEAEAEEAAAQAHSVGDGSHPDDLVSSLCRQLPPVHHYAYEYEYEADRYPPVSVQVSRLSSVHHYQYDNHPVCRVVSVVVRVVVVVPDDDDDDDDDDAFAKDKDWDWDADPVGIDIGIYIDGHHADFWEWDWPDQDPVLEDDPQDKIWIDTDGGGPPADFQKKFKDWPNHTQFIARDPSTMTTGGDPDDDAFKTKIKIFTAHNVGDTRYMDIDIGHYDDPPDPDDDDDDDDDDDDDDDDDDDDDDDDDDDDDDDDDDDDPPVVVVVVVVPPVPPDDDDDDDDDDDDPDDDDDDDDDDDDDDPDDPDDDFQFWKKKAWCWALPPVRHRDIGTDRDQKFWEFCAPPGNHHRVNRPQTHRTFWMWHQDPNWIKIDWDWDDDPNDTDTRPQAKDKQNHGDDGIGTDAAQIWIDGGDITIIGMHGDHDPPPPPPPPDDDPDDDDDDDDD

Secondary structure (DSSP, 8-state):
---EEEEEESSSEEEEEEEE-HHHHHHHHTT--PPTT--B-HHHHHHHHHHHHHH-TT-SS--EEEEESS-SB-TTSS---SS-HHHHHHHHEETTEE--EEEEEESSSS-HHHHHHHHHHHT--EEEESSGGGHHHHHHHHHHHHH------------SEEEEEEEEEEETTEEEEEEEEEEEPPPPEEEEEES--TT-EE-SSEEEEEEEEE-TTSPPP-EEEEEETTEEEEEE-SSSEEEEE--SS---EEEEEEEEEE-TT--EEEEEEEEEEE-----------------------------------------SSHHHHHHHHHSSTTSS---------------------S----------PPPPP-EEEEEE-SSTTTTT-EEE--SSEEEEESSTTSSEE-TT-TTS-SS-EEEEEETTEEEEEE--EEETTEEE--TT-EEETTEEP-SEEE--TT-EEEETTTEEEEEE-----------SS------------

Nearest PDB structures (foldseek):
  9c4f-assembly1_I  TM=7.432E-01  e=6.541E-05  Homo sapiens
  3pdd-assembly1_A  TM=5.439E-01  e=1.820E-05  Acetivibrio thermocellus ATCC 27405
  2yn3-assembly1_A  TM=4.078E-01  e=1.840E-03  Salmonella enterica subsp. enterica serovar Typhimurium str. LT2
  8f2n-assembly1_AK  TM=3.634E-01  e=9.025E-02  Bacillus phage phi29
  6qyd-assembly1_1F  TM=2.573E-01  e=2.512E-02  Salasvirus phi29